Protein 5KZK (pdb70)

Nearest PDB structures (foldseek):
  5kzk-assembly1_B  TM=1.004E+00  e=2.555E-48  Sinorhizobium meliloti 1021
  5l0z-assembly1_B  TM=9.992E-01  e=6.791E-43  Sinorhizobium meliloti 1021
  4x3m-assembly1_B  TM=8.955E-01  e=4.011E-19  Thermus thermophilus HB8
  7qiu-assembly1_B  TM=8.529E-01  e=8.037E-18  Bacillus subtilis
  1ipa-assembly1_A  TM=8.212E-01  e=7.193E-18  Thermus thermophilus

Sequence (511 aa):
GQVKEVTSLTNPIVKKDIRALTQKKHRDETRSFAEGLKLVIDALDLGWKIKTLVYPQVEQVAAKTVARGGLVLEVNEKVISTITRRDNPQVVGIFEQRYSPLRDIHPQEGETYVALDRVRDPGNLGTIIRTADAAGASGIILVGETTDPFSLETVRATGSVFAIPIARANTEDFIRWQRAAGVQVVATHLAGSVDYRTIDYKSKPVVLLGNEQAGLPVELAREAGALARIPQAGRADSLNLAIATGIILFEARRHLLSLGQVKEVTSLTNPIVKDIRALTQKKHRDETRSFAEGLKLVIDALDLGWKIKTLVYPQVEQVAAKTVARGGLVLEVNEKVISTITRRDNPQVVGIFEQRYSPLRDIHPQEGETYVALDRVRDPGNLGTIIRTADAAGASGIILVGETTDPFSLETVRATGSVFAIPIARANTEDFIRWQRAAGVQVVATHLAGSVDYRTIDYKSKPVVLLGNEQAGLPVELAREAGALARIPQAGDSLNLAIATGILFEARRHLLS

Structure (mmCIF, N/CA/C/O backbone):
data_5KZK
#
_entry.id   5KZK
#
_cell.length_a   65.820
_cell.length_b   84.302
_cell.length_c   112.045
_cell.angle_alpha   90.00
_cell.angle_beta   90.00
_cell.angle_gamma   90.00
#
_symmetry.space_group_name_H-M   'P 21 21 21'
#
loop_
_entity.id
_entity.type
_entity.pdbx_description
1 polymer 'Probable RNA methyltransferase, TrmH family'
2 non-polymer 'COBALT (II) ION'
3 non-polymer 'SULFATE ION'
4 water water
#
loop_
_atom_site.group_PDB
_atom_site.id
_atom_site.type_symbol
_atom_site.label_atom_id
_atom_site.label_alt_id
_atom_site.label_comp_id
_atom_site.label_asym_id
_atom_site.label_entity_id
_atom_site.label_seq_id
_atom_site.pdbx_PDB_ins_code
_atom_site.Cartn_x
_atom_site.Cartn_y
_atom_site.Cartn_z
_atom_site.occupancy
_atom_site.B_iso_or_equiv
_atom_site.auth_seq_id
_atom_site.auth_comp_id
_atom_site.auth_asym_id
_atom_site.auth_atom_id
_atom_site.pdbx_PDB_model_num
ATOM 1 N N . GLY A 1 16 ? 42.379 63.586 -12.485 1.00 74.57 16 GLY A N 1
ATOM 2 C CA . GLY A 1 16 ? 40.924 63.529 -12.130 1.00 77.79 16 GLY A CA 1
ATOM 3 C C . GLY A 1 16 ? 40.094 64.620 -12.781 1.00 81.34 16 GLY A C 1
ATOM 4 O O . GLY A 1 16 ? 40.645 65.504 -13.417 1.00 85.12 16 GLY A O 1
ATOM 5 N N . GLN A 1 17 ? 38.772 64.585 -12.594 1.00 82.48 17 GLN A N 1
ATOM 6 C CA . GLN A 1 17 ? 37.862 65.583 -13.202 1.00 84.57 17 GLN A CA 1
ATOM 7 C C . GLN A 1 17 ? 36.437 65.540 -12.611 1.00 87.40 17 GLN A C 1
ATOM 8 O O . GLN A 1 17 ? 35.991 64.497 -12.089 1.00 87.27 17 GLN A O 1
ATOM 14 N N . VAL A 1 18 ? 35.709 66.649 -12.761 1.00 87.54 18 VAL A N 1
ATOM 15 C CA . VAL A 1 18 ? 34.259 66.711 -12.441 1.00 86.09 18 VAL A CA 1
ATOM 16 C C . VAL A 1 18 ? 33.429 66.377 -13.710 1.00 86.22 18 VAL A C 1
ATOM 17 O O . VAL A 1 18 ? 33.924 66.538 -14.834 1.00 87.71 18 VAL A O 1
ATOM 21 N N . LYS A 1 19 ? 32.193 65.890 -13.522 1.00 80.63 19 LYS A N 1
ATOM 22 C CA . LYS A 1 19 ? 31.288 65.532 -14.635 1.00 78.81 19 LYS A CA 1
ATOM 23 C C . LYS A 1 19 ? 29.860 65.305 -14.100 1.00 78.84 19 LYS A C 1
ATOM 24 O O . LYS A 1 19 ? 29.703 64.738 -13.031 1.00 80.40 19 LYS A O 1
ATOM 26 N N . GLU A 1 20 ? 28.831 65.767 -14.811 1.00 78.94 20 GLU A N 1
ATOM 27 C CA . GLU A 1 20 ? 27.429 65.678 -14.337 1.00 79.55 20 GLU A CA 1
ATOM 28 C C . GLU A 1 20 ? 26.660 64.494 -14.970 1.00 80.97 20 GLU A C 1
ATOM 29 O O . GLU A 1 20 ? 26.897 64.129 -16.129 1.00 83.37 20 GLU A O 1
ATOM 31 N N . VAL A 1 21 ? 25.753 63.882 -14.207 1.00 79.64 21 VAL A N 1
ATOM 32 C CA . VAL A 1 21 ? 24.966 62.747 -14.709 1.00 80.47 21 VAL A CA 1
ATOM 33 C C . VAL A 1 21 ? 23.556 62.674 -14.071 1.00 76.78 21 VAL A C 1
ATOM 34 O O . VAL A 1 21 ? 23.398 62.877 -12.878 1.00 74.58 21 VAL A O 1
ATOM 38 N N . THR A 1 22 ? 22.550 62.386 -14.891 1.00 73.55 22 THR A N 1
ATOM 39 C CA . THR A 1 22 ? 21.159 62.238 -14.465 1.00 73.39 22 THR A CA 1
ATOM 40 C C . THR A 1 22 ? 20.466 60.955 -15.028 1.00 71.67 22 THR A C 1
ATOM 41 O O . THR A 1 22 ? 19.317 60.652 -14.658 1.00 68.35 22 THR A O 1
ATOM 45 N N . SER A 1 23 ? 21.171 60.193 -15.880 1.00 71.08 23 SER A N 1
ATOM 46 C CA . SER A 1 23 ? 20.650 58.968 -16.509 1.00 70.91 23 SER A CA 1
ATOM 47 C C . SER A 1 23 ? 21.216 57.727 -15.812 1.00 68.54 23 SER A C 1
ATOM 48 O O . SER A 1 23 ? 22.443 57.560 -15.729 1.00 64.57 23 SER A O 1
ATOM 50 N N . LEU A 1 24 ? 20.320 56.857 -15.351 1.00 68.68 24 LEU A N 1
ATOM 51 C CA . LEU A 1 24 ? 20.700 55.512 -14.891 1.00 72.39 24 LEU A CA 1
ATOM 52 C C . LEU A 1 24 ? 21.483 54.685 -15.921 1.00 72.53 24 LEU A C 1
ATOM 53 O O . LEU A 1 24 ? 22.344 53.893 -15.539 1.00 72.90 24 LEU A O 1
ATOM 58 N N . THR A 1 25 ? 21.186 54.883 -17.209 1.00 72.39 25 THR A N 1
ATOM 59 C CA . THR A 1 25 ? 21.873 54.187 -18.302 1.00 70.03 25 THR A CA 1
ATOM 60 C C . THR A 1 25 ? 23.301 54.662 -18.552 1.00 66.53 25 THR A C 1
ATOM 61 O O . THR A 1 25 ? 24.008 54.038 -19.331 1.00 63.91 25 THR A O 1
ATOM 65 N N . ASN A 1 26 ? 23.727 55.748 -17.912 1.00 67.33 26 ASN A N 1
ATOM 66 C CA . ASN A 1 26 ? 25.055 56.305 -18.155 1.00 70.04 26 ASN A CA 1
ATOM 67 C C . ASN A 1 26 ? 26.121 55.265 -17.877 1.00 72.34 26 ASN A C 1
ATOM 68 O O . ASN A 1 26 ? 26.094 54.657 -16.831 1.00 72.10 26 ASN A O 1
ATOM 70 N N . PRO A 1 27 ? 27.070 55.055 -18.795 1.00 77.77 27 PRO A N 1
ATOM 71 C CA . PRO A 1 27 ? 28.176 54.128 -18.464 1.00 76.61 27 PRO A CA 1
ATOM 72 C C . PRO A 1 27 ? 28.705 54.152 -17.012 1.00 73.15 27 PRO A C 1
ATOM 73 O O . PRO A 1 27 ? 28.882 53.085 -16.405 1.00 73.96 27 PRO A O 1
ATOM 77 N N . ILE A 1 28 ? 28.968 55.342 -16.469 1.00 68.04 28 ILE A N 1
ATOM 78 C CA . ILE A 1 28 ? 29.716 55.446 -15.214 1.00 65.10 28 ILE A CA 1
ATOM 79 C C . ILE A 1 28 ? 28.863 55.001 -14.009 1.00 60.86 28 ILE A C 1
ATOM 80 O O . ILE A 1 28 ? 29.366 54.437 -13.037 1.00 61.12 28 ILE A O 1
ATOM 85 N N . VAL A 1 29 ? 27.571 55.251 -14.102 1.00 57.37 29 VAL A N 1
ATOM 86 C CA . VAL A 1 29 ? 26.619 54.871 -13.089 1.00 55.28 29 VAL A CA 1
ATOM 87 C C . VAL A 1 29 ? 26.437 53.355 -13.050 1.00 54.96 29 VAL A C 1
ATOM 88 O O . VAL A 1 29 ? 26.286 52.785 -11.977 1.00 55.28 29 VAL A O 1
ATOM 92 N N . LYS A 1 30 ? 26.433 52.699 -14.214 1.00 55.77 30 LYS A N 1
ATOM 93 C CA A LYS A 1 30 ? 26.318 51.238 -14.317 0.50 53.97 30 LYS A CA 1
ATOM 94 C CA B LYS A 1 30 ? 26.278 51.237 -14.232 0.50 53.85 30 LYS A CA 1
ATOM 95 C C . LYS A 1 30 ? 27.476 50.564 -13.558 1.00 51.83 30 LYS A C 1
ATOM 96 O O . LYS A 1 30 ? 27.328 49.516 -12.973 1.00 51.18 30 LYS A O 1
ATOM 107 N N . ASP A 1 31 ? 28.626 51.191 -13.594 1.00 51.55 31 ASP A N 1
ATOM 108 C CA . ASP A 1 31 ? 29.829 50.640 -12.979 1.00 53.32 31 ASP A CA 1
ATOM 109 C C . ASP A 1 31 ? 29.772 50.662 -11.413 1.00 49.99 31 ASP A C 1
ATOM 110 O O . ASP A 1 31 ? 30.314 49.777 -10.737 1.00 47.42 31 ASP A O 1
ATOM 115 N N . ILE A 1 32 ? 29.101 51.684 -10.881 1.00 46.09 32 ILE A N 1
ATOM 116 C CA . ILE A 1 32 ? 28.995 51.910 -9.468 1.00 44.18 32 ILE A CA 1
ATOM 117 C C . ILE A 1 32 ? 27.984 50.973 -8.883 1.00 40.70 32 ILE A C 1
ATOM 118 O O . ILE A 1 32 ? 28.262 50.323 -7.883 1.00 38.46 32 ILE A O 1
ATOM 123 N N . ARG A 1 33 ? 26.814 50.926 -9.506 1.00 38.52 33 ARG A N 1
ATOM 124 C CA . ARG A 1 33 ? 25.771 49.993 -9.148 1.00 37.14 33 ARG A CA 1
ATOM 125 C C . ARG A 1 33 ? 26.215 48.557 -9.220 1.00 36.57 33 ARG A C 1
ATOM 126 O O . ARG A 1 33 ? 25.638 47.692 -8.554 1.00 37.96 33 ARG A O 1
ATOM 134 N N . ALA A 1 34 ? 27.138 48.255 -10.127 1.00 35.58 34 ALA A N 1
ATOM 135 C CA . ALA A 1 34 ? 27.694 46.922 -10.197 1.00 35.25 34 ALA A CA 1
ATOM 136 C C . ALA A 1 34 ? 28.490 46.565 -8.924 1.00 34.33 34 ALA A C 1
ATOM 137 O O . ALA A 1 34 ? 28.787 45.413 -8.789 1.00 33.77 34 ALA A O 1
ATOM 139 N N . LEU A 1 35 ? 28.813 47.526 -8.039 1.00 34.13 35 LEU A N 1
ATOM 140 C CA . LEU A 1 35 ? 29.538 47.263 -6.757 1.00 34.94 35 LEU A CA 1
ATOM 141 C C . LEU A 1 35 ? 28.695 46.621 -5.635 1.00 36.75 35 LEU A C 1
ATOM 142 O O . LEU A 1 35 ? 29.236 46.111 -4.669 1.00 34.51 35 LEU A O 1
ATOM 147 N N . THR A 1 36 ? 27.371 46.586 -5.833 1.00 39.70 36 THR A N 1
ATOM 148 C CA . THR A 1 36 ? 26.461 45.660 -5.187 1.00 40.52 36 THR A CA 1
ATOM 149 C C . THR A 1 36 ? 26.949 44.218 -5.300 1.00 41.71 36 THR A C 1
ATOM 150 O O . THR A 1 36 ? 26.715 43.413 -4.392 1.00 39.50 36 THR A O 1
ATOM 154 N N . GLN A 1 37 ? 27.634 43.866 -6.393 1.00 42.71 37 GLN A N 1
ATOM 155 C CA . GLN A 1 37 ? 28.027 42.491 -6.563 1.00 44.22 37 GLN A CA 1
ATOM 156 C C . GLN A 1 37 ? 29.482 42.259 -6.197 1.00 41.96 37 GLN A C 1
ATOM 157 O O . GLN A 1 37 ? 30.385 43.013 -6.558 1.00 39.32 37 GLN A O 1
ATOM 163 N N . LYS A 1 38 ? 29.682 41.139 -5.543 1.00 41.12 38 LYS A N 1
ATOM 164 C CA . LYS A 1 38 ? 30.950 40.766 -5.033 1.00 42.89 38 LYS A CA 1
ATOM 165 C C . LYS A 1 38 ? 32.016 40.603 -6.099 1.00 43.43 38 LYS A C 1
ATOM 166 O O . LYS A 1 38 ? 33.165 41.052 -5.898 1.00 44.39 38 LYS A O 1
ATOM 172 N N . LYS A 1 39 ? 31.645 39.991 -7.219 1.00 43.24 39 LYS A N 1
ATOM 173 C CA . LYS A 1 39 ? 32.606 39.665 -8.249 1.00 45.94 39 LYS A CA 1
ATOM 174 C C . LYS A 1 39 ? 33.121 40.972 -8.919 1.00 43.05 39 LYS A C 1
ATOM 175 O O . LYS A 1 39 ? 34.342 41.094 -9.174 1.00 38.91 39 LYS A O 1
ATOM 179 N N . HIS A 1 40 ? 32.215 41.951 -9.116 1.00 39.32 40 HIS A N 1
ATOM 180 C CA . HIS A 1 40 ? 32.616 43.248 -9.618 1.00 36.95 40 HIS A CA 1
ATOM 181 C C . HIS A 1 40 ? 33.495 43.997 -8.666 1.00 35.72 40 HIS A C 1
ATOM 182 O O . HIS A 1 40 ? 34.436 44.629 -9.081 1.00 37.64 40 HIS A O 1
ATOM 189 N N . ARG A 1 41 ? 33.183 43.975 -7.386 1.00 35.13 41 ARG A N 1
ATOM 190 C CA . ARG A 1 41 ? 33.979 44.714 -6.413 1.00 34.99 41 ARG A CA 1
ATOM 191 C C . ARG A 1 41 ? 35.368 44.136 -6.367 1.00 35.67 41 ARG A C 1
ATOM 192 O O . ARG A 1 41 ? 36.281 44.881 -6.210 1.00 35.71 41 ARG A O 1
ATOM 200 N N . ASP A 1 42 ? 35.486 42.815 -6.493 1.00 37.89 42 ASP A N 1
ATOM 201 C CA . ASP A 1 42 ? 36.762 42.137 -6.413 1.00 41.82 42 ASP A CA 1
ATOM 202 C C . ASP A 1 42 ? 37.655 42.482 -7.572 1.00 44.30 42 ASP A C 1
ATOM 203 O O . ASP A 1 42 ? 38.883 42.551 -7.381 1.00 49.22 42 ASP A O 1
ATOM 208 N N . GLU A 1 43 ? 37.073 42.780 -8.726 1.00 45.51 43 GLU A N 1
ATOM 209 C CA . GLU A 1 43 ? 37.869 43.025 -9.911 1.00 49.45 43 GLU A CA 1
ATOM 210 C C . GLU A 1 43 ? 38.388 44.454 -9.948 1.00 50.27 43 GLU A C 1
ATOM 211 O O . GLU A 1 43 ? 39.502 44.700 -10.410 1.00 48.87 43 GLU A O 1
ATOM 217 N N . THR A 1 44 ? 37.574 45.393 -9.460 1.00 52.14 44 THR A N 1
ATOM 218 C CA . THR A 1 44 ? 37.989 46.825 -9.281 1.00 51.40 44 THR A CA 1
ATOM 219 C C . THR A 1 44 ? 38.769 47.065 -7.963 1.00 47.66 44 THR A C 1
ATOM 220 O O . THR A 1 44 ? 39.293 48.155 -7.757 1.00 44.59 44 THR A O 1
ATOM 224 N N . ARG A 1 45 ? 38.809 46.031 -7.088 1.00 44.79 45 ARG A N 1
ATOM 225 C CA . ARG A 1 45 ? 39.154 46.131 -5.630 1.00 42.09 45 ARG A CA 1
ATOM 226 C C . ARG A 1 45 ? 38.530 47.364 -5.005 1.00 37.79 45 ARG A C 1
ATOM 227 O O . ARG A 1 45 ? 39.225 48.091 -4.255 1.00 37.79 45 ARG A O 1
ATOM 231 N N . SER A 1 46 ? 37.267 47.648 -5.314 1.00 33.70 46 SER A N 1
ATOM 232 C CA . SER A 1 46 ? 36.643 48.860 -4.787 1.00 32.44 46 SER A CA 1
ATOM 233 C C . SER A 1 46 ? 35.420 48.686 -3.894 1.00 30.59 46 SER A C 1
ATOM 234 O O . SER A 1 46 ? 34.945 47.557 -3.716 1.00 28.80 46 SER A O 1
ATOM 237 N N . PHE A 1 47 ? 34.951 49.786 -3.268 1.00 30.19 47 PHE A N 1
ATOM 238 C CA . PHE A 1 47 ? 33.715 49.733 -2.456 1.00 30.23 47 PHE A CA 1
ATOM 239 C C . PHE A 1 47 ? 33.135 51.084 -2.128 1.00 31.57 47 PHE A C 1
ATOM 240 O O . PHE A 1 47 ? 33.772 52.087 -2.204 1.00 29.74 47 PHE A O 1
ATOM 256 N N . ALA A 1 49 ? 30.996 53.785 0.374 1.00 38.90 49 ALA A N 1
ATOM 257 C CA . ALA A 1 49 ? 30.692 54.248 1.716 1.00 38.89 49 ALA A CA 1
ATOM 258 C C . ALA A 1 49 ? 29.851 55.532 1.667 1.00 39.68 49 ALA A C 1
ATOM 259 O O . ALA A 1 49 ? 30.162 56.460 0.947 1.00 40.91 49 ALA A O 1
ATOM 261 N N . GLU A 1 50 ? 28.765 55.568 2.412 1.00 40.61 50 GLU A N 1
ATOM 262 C CA . GLU A 1 50 ? 27.840 56.686 2.391 1.00 44.13 50 GLU A CA 1
ATOM 263 C C . GLU A 1 50 ? 28.154 57.632 3.539 1.00 45.65 50 GLU A C 1
ATOM 264 O O . GLU A 1 50 ? 28.621 57.208 4.574 1.00 47.09 50 GLU A O 1
ATOM 270 N N . GLY A 1 51 ? 27.872 58.918 3.390 1.00 49.29 51 GLY A N 1
ATOM 271 C CA . GLY A 1 51 ? 28.157 59.885 4.468 1.00 48.86 51 GLY A CA 1
ATOM 272 C C . GLY A 1 51 ? 29.275 60.847 4.158 1.00 51.53 51 GLY A C 1
ATOM 273 O O . GLY A 1 51 ? 30.462 60.460 3.881 1.00 47.54 51 GLY A O 1
ATOM 274 N N . LEU A 1 52 ? 28.899 62.127 4.216 1.00 53.35 52 LEU A N 1
ATOM 275 C CA . LEU A 1 52 ? 29.882 63.180 4.137 1.00 54.92 52 LEU A CA 1
ATOM 276 C C . LEU A 1 52 ? 30.939 63.075 5.232 1.00 50.26 52 LEU A C 1
ATOM 277 O O . LEU A 1 52 ? 32.124 63.102 4.952 1.00 47.63 52 LEU A O 1
ATOM 282 N N . LYS A 1 53 ? 30.501 62.979 6.473 1.00 50.29 53 LYS A N 1
ATOM 283 C CA . LYS A 1 53 ? 31.467 62.966 7.594 1.00 54.48 53 LYS A CA 1
ATOM 284 C C . LYS A 1 53 ? 32.434 61.775 7.419 1.00 52.56 53 LYS A C 1
ATOM 285 O O . LYS A 1 53 ? 33.652 61.929 7.333 1.00 52.49 53 LYS A O 1
ATOM 291 N N . LEU A 1 54 ? 31.839 60.600 7.281 1.00 50.45 54 LEU A N 1
ATOM 292 C CA . LEU A 1 54 ? 32.564 59.364 7.019 1.00 48.08 54 LEU A CA 1
ATOM 293 C C . LEU A 1 54 ? 33.542 59.387 5.879 1.00 44.50 54 LEU A C 1
ATOM 294 O O . LEU A 1 54 ? 34.663 58.877 5.977 1.00 41.41 54 LEU A O 1
ATOM 299 N N . VAL A 1 55 ? 33.107 59.968 4.774 1.00 45.10 55 VAL A N 1
ATOM 300 C CA . VAL A 1 55 ? 34.035 60.201 3.667 1.00 46.43 55 VAL A CA 1
ATOM 301 C C . VAL A 1 55 ? 35.214 61.037 4.161 1.00 45.85 55 VAL A C 1
ATOM 302 O O . VAL A 1 55 ? 36.384 60.708 3.894 1.00 44.01 55 VAL A O 1
ATOM 306 N N . ILE A 1 56 ? 34.917 62.095 4.903 1.00 48.31 56 ILE A N 1
ATOM 307 C CA . ILE A 1 56 ? 36.015 62.973 5.383 1.00 53.58 56 ILE A CA 1
ATOM 308 C C . ILE A 1 56 ? 36.993 62.229 6.303 1.00 52.53 56 ILE A C 1
ATOM 309 O O . ILE A 1 56 ? 38.225 62.303 6.102 1.00 54.87 56 ILE A O 1
ATOM 314 N N . ASP A 1 57 ? 36.442 61.514 7.289 1.00 50.88 57 ASP A N 1
ATOM 315 C CA . ASP A 1 57 ? 37.262 60.746 8.269 1.00 51.35 57 ASP A CA 1
ATOM 316 C C . ASP A 1 57 ? 38.123 59.684 7.546 1.00 48.05 57 ASP A C 1
ATOM 317 O O . ASP A 1 57 ? 39.305 59.476 7.855 1.00 47.29 57 ASP A O 1
ATOM 322 N N . ALA A 1 58 ? 37.519 59.027 6.555 1.00 47.22 58 ALA A N 1
ATOM 323 C CA . ALA A 1 58 ? 38.217 58.045 5.754 1.00 43.96 58 ALA A CA 1
ATOM 324 C C . ALA A 1 58 ? 39.443 58.620 5.085 1.00 43.73 58 ALA A C 1
ATOM 325 O O . ALA A 1 58 ? 40.499 57.997 5.075 1.00 42.01 58 ALA A O 1
ATOM 327 N N . LEU A 1 59 ? 39.316 59.800 4.502 1.00 49.02 59 LEU A N 1
ATOM 328 C CA . LEU A 1 59 ? 40.499 60.480 3.905 1.00 53.75 59 LEU A CA 1
ATOM 329 C C . LEU A 1 59 ? 41.623 60.780 4.897 1.00 55.33 59 LEU A C 1
ATOM 330 O O . LEU A 1 59 ? 42.786 60.522 4.600 1.00 53.53 59 LEU A O 1
ATOM 335 N N . ASP A 1 60 ? 41.280 61.269 6.087 1.00 62.22 60 ASP A N 1
ATOM 336 C CA . ASP A 1 60 ? 42.310 61.513 7.144 1.00 65.76 60 ASP A CA 1
ATOM 337 C C . ASP A 1 60 ? 43.017 60.248 7.621 1.00 60.66 60 ASP A C 1
ATOM 338 O O . ASP A 1 60 ? 44.182 60.304 8.030 1.00 59.75 60 ASP A O 1
ATOM 343 N N . LEU A 1 61 ? 42.320 59.106 7.536 1.00 54.43 61 LEU A N 1
ATOM 344 C CA . LEU A 1 61 ? 42.919 57.804 7.875 1.00 49.17 61 LEU A CA 1
ATOM 345 C C . LEU A 1 61 ? 43.676 57.144 6.735 1.00 46.20 61 LEU A C 1
ATOM 346 O O . LEU A 1 61 ? 44.042 55.988 6.849 1.00 45.92 61 LEU A O 1
ATOM 351 N N . GLY A 1 62 ? 43.924 57.862 5.636 1.00 46.35 62 GLY A N 1
ATOM 352 C CA . GLY A 1 62 ? 44.781 57.368 4.542 1.00 44.27 62 GLY A CA 1
ATOM 353 C C . GLY A 1 62 ? 44.047 56.507 3.506 1.00 44.33 62 GLY A C 1
ATOM 354 O O . GLY A 1 62 ? 44.705 55.842 2.693 1.00 46.45 62 GLY A O 1
ATOM 355 N N . TRP A 1 63 ? 42.709 56.502 3.499 1.00 40.72 63 TRP A N 1
ATOM 356 C CA . TRP A 1 63 ? 41.996 55.681 2.483 1.00 40.85 63 TRP A CA 1
ATOM 357 C C . TRP A 1 63 ? 42.022 56.409 1.141 1.00 42.20 63 TRP A C 1
ATOM 358 O O . TRP A 1 63 ? 41.816 57.635 1.086 1.00 40.40 63 TRP A O 1
ATOM 369 N N . LYS A 1 64 ? 42.274 55.618 0.088 1.00 44.59 64 LYS A N 1
ATOM 370 C CA . LYS A 1 64 ? 42.394 56.100 -1.298 1.00 46.31 64 LYS A CA 1
ATOM 371 C C . LYS A 1 64 ? 41.004 56.122 -1.911 1.00 46.88 64 LYS A C 1
ATOM 372 O O . LYS A 1 64 ? 40.341 55.065 -1.990 1.00 47.46 64 LYS A O 1
ATOM 375 N N . ILE A 1 65 ? 40.588 57.303 -2.371 1.00 45.39 65 ILE A N 1
ATOM 376 C CA . ILE A 1 65 ? 39.262 57.517 -2.946 1.00 46.30 65 ILE A CA 1
ATOM 377 C C . ILE A 1 65 ? 39.262 57.634 -4.502 1.00 48.79 65 ILE A C 1
ATOM 378 O O . ILE A 1 65 ? 40.010 58.426 -5.094 1.00 50.30 65 ILE A O 1
ATOM 383 N N . LYS A 1 66 ? 38.420 56.831 -5.143 1.00 50.21 66 LYS A N 1
ATOM 384 C CA . LYS A 1 66 ? 38.404 56.685 -6.598 1.00 51.88 66 LYS A CA 1
ATOM 385 C C . LYS A 1 66 ? 37.350 57.570 -7.227 1.00 50.27 66 LYS A C 1
ATOM 386 O O . LYS A 1 66 ? 37.609 58.184 -8.242 1.00 54.32 66 LYS A O 1
ATOM 392 N N . THR A 1 67 ? 36.178 57.651 -6.619 1.00 47.81 67 THR A N 1
ATOM 393 C CA . THR A 1 67 ? 35.084 58.454 -7.128 1.00 49.01 67 THR A CA 1
ATOM 394 C C . THR A 1 67 ? 34.322 59.050 -5.936 1.00 50.20 67 THR A C 1
ATOM 395 O O . THR A 1 67 ? 34.036 58.322 -4.977 1.00 51.07 67 THR A O 1
ATOM 399 N N . LEU A 1 68 ? 34.007 60.355 -6.000 1.00 50.82 68 LEU A N 1
ATOM 400 C CA . LEU A 1 68 ? 33.087 61.023 -5.064 1.00 50.59 68 LEU A CA 1
ATOM 401 C C . LEU A 1 68 ? 31.763 61.371 -5.754 1.00 51.75 68 LEU A C 1
ATOM 402 O O . LEU A 1 68 ? 31.766 61.696 -6.920 1.00 56.76 68 LEU A O 1
ATOM 407 N N . VAL A 1 69 ? 30.649 61.355 -5.029 1.00 50.56 69 VAL A N 1
ATOM 408 C CA . VAL A 1 69 ? 29.336 61.498 -5.623 1.00 54.26 69 VAL A CA 1
ATOM 409 C C . VAL A 1 69 ? 28.388 62.285 -4.709 1.00 58.04 69 VAL A C 1
ATOM 410 O O . VAL A 1 69 ? 28.332 61.976 -3.509 1.00 59.00 69 VAL A O 1
ATOM 414 N N . TYR A 1 70 ? 27.626 63.263 -5.243 1.00 60.10 70 TYR A N 1
ATOM 415 C CA . TYR A 1 70 ? 26.640 63.994 -4.381 1.00 63.35 70 TYR A CA 1
ATOM 416 C C . TYR A 1 70 ? 25.316 64.532 -4.964 1.00 58.55 70 TYR A C 1
ATOM 417 O O . TYR A 1 70 ? 25.206 64.773 -6.144 1.00 52.76 70 TYR A O 1
ATOM 426 N N . PRO A 1 78 ? 29.362 73.036 1.336 1.00 101.93 78 PRO A N 1
ATOM 427 C CA . PRO A 1 78 ? 30.583 73.852 1.407 1.00 100.51 78 PRO A CA 1
ATOM 428 C C . PRO A 1 78 ? 31.846 73.033 1.734 1.00 94.39 78 PRO A C 1
ATOM 429 O O . PRO A 1 78 ? 32.846 73.151 1.019 1.00 86.84 78 PRO A O 1
ATOM 433 N N . GLN A 1 79 ? 31.783 72.212 2.791 1.00 90.75 79 GLN A N 1
ATOM 434 C CA . GLN A 1 79 ? 32.767 71.106 3.036 1.00 88.50 79 GLN A CA 1
ATOM 435 C C . GLN A 1 79 ? 32.844 70.127 1.838 1.00 84.45 79 GLN A C 1
ATOM 436 O O . GLN A 1 79 ? 33.930 69.665 1.426 1.00 79.26 79 GLN A O 1
ATOM 442 N N . VAL A 1 80 ? 31.658 69.837 1.299 1.00 80.29 80 VAL A N 1
ATOM 443 C CA . VAL A 1 80 ? 31.452 69.078 0.055 1.00 79.97 80 VAL A CA 1
ATOM 444 C C . VAL A 1 80 ? 32.440 69.465 -1.057 1.00 78.63 80 VAL A C 1
ATOM 445 O O . VAL A 1 80 ? 32.827 68.636 -1.888 1.00 76.30 80 VAL A O 1
ATOM 449 N N . GLU A 1 81 ? 32.864 70.722 -1.049 1.00 84.36 81 GLU A N 1
ATOM 450 C CA . GLU A 1 81 ? 33.570 71.304 -2.173 1.00 87.07 81 GLU A CA 1
ATOM 451 C C . GLU A 1 81 ? 35.106 71.102 -1.970 1.00 84.24 81 GLU A C 1
ATOM 452 O O . GLU A 1 81 ? 35.816 70.756 -2.923 1.00 80.64 81 GLU A O 1
ATOM 458 N N . GLN A 1 82 ? 35.602 71.231 -0.738 1.00 82.70 82 GLN A N 1
ATOM 459 C CA . GLN A 1 82 ? 37.035 70.966 -0.448 1.00 85.14 82 GLN A CA 1
ATOM 460 C C . GLN A 1 82 ? 37.406 69.464 -0.501 1.00 79.92 82 GLN A C 1
ATOM 461 O O . GLN A 1 82 ? 38.557 69.087 -0.767 1.00 77.46 82 GLN A O 1
ATOM 467 N N . VAL A 1 83 ? 36.424 68.612 -0.255 1.00 79.33 83 VAL A N 1
ATOM 468 C CA . VAL A 1 83 ? 36.610 67.159 -0.410 1.00 78.06 83 VAL A CA 1
ATOM 469 C C . VAL A 1 83 ? 36.675 66.795 -1.895 1.00 71.51 83 VAL A C 1
ATOM 470 O O . VAL A 1 83 ? 37.558 66.029 -2.307 1.00 66.45 83 VAL A O 1
ATOM 474 N N . ALA A 1 84 ? 35.739 67.342 -2.672 1.00 66.85 84 ALA A N 1
ATOM 475 C CA . ALA A 1 84 ? 35.805 67.264 -4.137 1.00 70.58 84 ALA A CA 1
ATOM 476 C C . ALA A 1 84 ? 37.167 67.734 -4.676 1.00 70.30 84 ALA A C 1
ATOM 477 O O . ALA A 1 84 ? 37.731 67.128 -5.606 1.00 64.72 84 ALA A O 1
ATOM 479 N N . ALA A 1 85 ? 37.704 68.791 -4.049 1.00 75.34 85 ALA A N 1
ATOM 480 C CA . ALA A 1 85 ? 39.040 69.302 -4.359 1.00 75.88 85 ALA A CA 1
ATOM 481 C C . ALA A 1 85 ? 40.115 68.276 -4.039 1.00 76.09 85 ALA A C 1
ATOM 482 O O . ALA A 1 85 ? 40.928 67.927 -4.911 1.00 75.55 85 ALA A O 1
ATOM 484 N N . LYS A 1 86 ? 40.118 67.797 -2.794 1.00 76.01 86 LYS A N 1
ATOM 485 C CA . LYS A 1 86 ? 41.093 66.787 -2.379 1.00 77.33 86 LYS A CA 1
ATOM 486 C C . LYS A 1 86 ? 41.039 65.542 -3.303 1.00 77.57 86 LYS A C 1
ATOM 487 O O . LYS A 1 86 ? 42.098 65.003 -3.687 1.00 77.07 86 LYS A O 1
ATOM 489 N N . THR A 1 87 ? 39.823 65.126 -3.688 1.00 76.09 87 THR A N 1
ATOM 490 C CA . THR A 1 87 ? 39.638 63.968 -4.589 1.00 75.60 87 THR A CA 1
ATOM 491 C C . THR A 1 87 ? 40.389 64.129 -5.933 1.00 77.31 87 THR A C 1
ATOM 492 O O . THR A 1 87 ? 41.241 63.306 -6.304 1.00 75.09 87 THR A O 1
ATOM 496 N N . VAL A 1 88 ? 40.042 65.169 -6.681 1.00 79.81 88 VAL A N 1
ATOM 497 C CA . VAL A 1 88 ? 40.653 65.384 -7.997 1.00 83.72 88 VAL A CA 1
ATOM 498 C C . VAL A 1 88 ? 42.209 65.470 -7.874 1.00 83.40 88 VAL A C 1
ATOM 499 O O . VAL A 1 88 ? 42.950 64.853 -8.656 1.00 79.38 88 VAL A O 1
ATOM 503 N N . ALA A 1 89 ? 42.674 66.173 -6.835 1.00 83.49 89 ALA A N 1
ATOM 504 C CA . ALA A 1 89 ? 44.101 66.386 -6.580 1.00 81.63 89 ALA A CA 1
ATOM 505 C C . ALA A 1 89 ? 44.943 65.092 -6.474 1.00 80.23 89 ALA A C 1
ATOM 506 O O . ALA A 1 89 ? 46.062 65.034 -7.015 1.00 76.76 89 ALA A O 1
ATOM 508 N N . ARG A 1 90 ? 44.417 64.069 -5.792 1.00 77.24 90 ARG A N 1
ATOM 509 C CA . ARG A 1 90 ? 45.118 62.764 -5.709 1.00 79.71 90 ARG A CA 1
ATOM 510 C C . ARG A 1 90 ? 44.855 61.827 -6.948 1.00 80.82 90 ARG A C 1
ATOM 511 O O . ARG A 1 90 ? 45.631 60.889 -7.186 1.00 78.40 90 ARG A O 1
ATOM 513 N N . GLY A 1 91 ? 43.784 62.082 -7.720 1.00 79.76 91 GLY A N 1
ATOM 514 C CA . GLY A 1 91 ? 43.616 61.509 -9.069 1.00 77.56 91 GLY A CA 1
ATOM 515 C C . GLY A 1 91 ? 42.390 60.637 -9.296 1.00 76.46 91 GLY A C 1
ATOM 516 O O . GLY A 1 91 ? 42.523 59.456 -9.646 1.00 76.19 91 GLY A O 1
ATOM 517 N N . GLY A 1 92 ? 41.199 61.217 -9.137 1.00 72.36 92 GLY A N 1
ATOM 518 C CA . GLY A 1 92 ? 39.952 60.473 -9.312 1.00 71.29 92 GLY A CA 1
ATOM 519 C C . GLY A 1 92 ? 38.756 61.348 -9.618 1.00 70.29 92 GLY A C 1
ATOM 520 O O . GLY A 1 92 ? 38.796 62.562 -9.407 1.00 73.31 92 GLY A O 1
ATOM 521 N N . LEU A 1 93 ? 37.683 60.714 -10.069 1.00 65.10 93 LEU A N 1
ATOM 522 C CA . LEU A 1 93 ? 36.503 61.404 -10.619 1.00 67.25 93 LEU A CA 1
ATOM 523 C C . LEU A 1 93 ? 35.574 62.054 -9.588 1.00 63.77 93 LEU A C 1
ATOM 524 O O . LEU A 1 93 ? 35.657 61.728 -8.421 1.00 66.43 93 LEU A O 1
ATOM 529 N N . VAL A 1 94 ? 34.644 62.907 -10.033 1.00 60.64 94 VAL A N 1
ATOM 530 C CA . VAL A 1 94 ? 33.631 63.529 -9.142 1.00 58.69 94 VAL A CA 1
ATOM 531 C C . VAL A 1 94 ? 32.253 63.725 -9.818 1.00 59.49 94 VAL A C 1
ATOM 532 O O . VAL A 1 94 ? 32.096 64.599 -10.647 1.00 64.64 94 VAL A O 1
ATOM 536 N N . LEU A 1 95 ? 31.229 62.979 -9.441 1.00 58.78 95 LEU A N 1
ATOM 537 C CA . LEU A 1 95 ? 29.989 63.056 -10.196 1.00 62.70 95 LEU A CA 1
ATOM 538 C C . LEU A 1 95 ? 28.863 63.760 -9.488 1.00 64.63 95 LEU A C 1
ATOM 539 O O . LEU A 1 95 ? 28.355 63.240 -8.500 1.00 67.21 95 LEU A O 1
ATOM 544 N N . GLU A 1 96 ? 28.452 64.923 -10.014 1.00 67.01 96 GLU A N 1
ATOM 545 C CA . GLU A 1 96 ? 27.238 65.619 -9.552 1.00 66.43 96 GLU A CA 1
ATOM 546 C C . GLU A 1 96 ? 26.043 64.951 -10.225 1.00 65.74 96 GLU A C 1
ATOM 547 O O . GLU A 1 96 ? 26.093 64.595 -11.405 1.00 67.59 96 GLU A O 1
ATOM 549 N N . VAL A 1 97 ? 24.957 64.822 -9.483 1.00 62.89 97 VAL A N 1
ATOM 550 C CA . VAL A 1 97 ? 23.965 63.799 -9.763 1.00 64.68 97 VAL A CA 1
ATOM 551 C C . VAL A 1 97 ? 22.588 64.252 -9.263 1.00 66.74 97 VAL A C 1
ATOM 552 O O . VAL A 1 97 ? 22.511 65.148 -8.435 1.00 67.56 97 VAL A O 1
ATOM 556 N N . ASN A 1 98 ? 21.503 63.657 -9.749 1.00 70.52 98 ASN A N 1
ATOM 557 C CA . ASN A 1 98 ? 20.195 63.998 -9.198 1.00 73.81 98 ASN A CA 1
ATOM 558 C C . ASN A 1 98 ? 19.817 63.062 -8.080 1.00 72.59 98 ASN A C 1
ATOM 559 O O . ASN A 1 98 ? 20.398 61.996 -7.918 1.00 69.91 98 ASN A O 1
ATOM 564 N N . GLU A 1 99 ? 18.811 63.481 -7.321 1.00 75.78 99 GLU A N 1
ATOM 565 C CA . GLU A 1 99 ? 18.235 62.690 -6.218 1.00 76.12 99 GLU A CA 1
ATOM 566 C C . GLU A 1 99 ? 17.850 61.255 -6.645 1.00 72.34 99 GLU A C 1
ATOM 567 O O . GLU A 1 99 ? 17.978 60.321 -5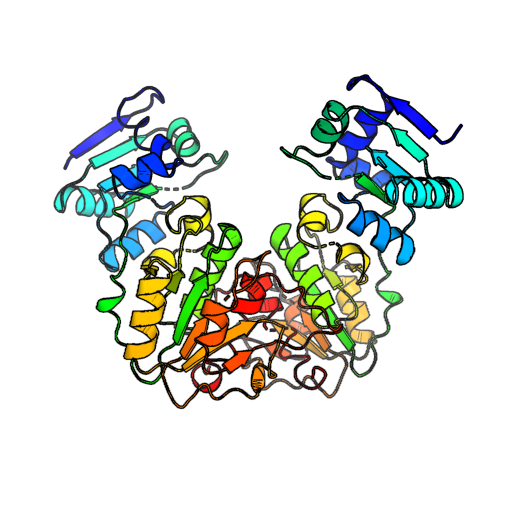.852 1.00 67.81 99 GLU A O 1
ATOM 573 N N . LYS A 1 100 ? 17.372 61.100 -7.884 1.00 72.28 100 LYS A N 1
ATOM 574 C CA . LYS A 1 100 ? 16.948 59.790 -8.410 1.00 69.89 100 LYS A CA 1
ATOM 575 C C . LYS A 1 100 ? 18.134 58.814 -8.657 1.00 65.91 100 LYS A C 1
ATOM 576 O O . LYS A 1 100 ? 17.946 57.599 -8.596 1.00 62.00 100 LYS A O 1
ATOM 578 N N . VAL A 1 101 ? 19.333 59.336 -8.919 1.00 60.60 101 VAL A N 1
ATOM 579 C CA . VAL A 1 101 ? 20.491 58.496 -9.221 1.00 57.38 101 VAL A CA 1
ATOM 580 C C . VAL A 1 101 ? 21.110 58.040 -7.913 1.00 57.76 101 VAL A C 1
ATOM 581 O O . VAL A 1 101 ? 21.418 56.850 -7.723 1.00 55.24 101 VAL A O 1
ATOM 585 N N . ILE A 1 102 ? 21.255 58.976 -6.991 1.00 55.57 102 ILE A N 1
ATOM 586 C CA . ILE A 1 102 ? 21.926 58.694 -5.744 1.00 54.57 102 ILE A CA 1
ATOM 587 C C . ILE A 1 102 ? 21.185 57.598 -4.940 1.00 51.21 102 ILE A C 1
ATOM 588 O O . ILE A 1 102 ? 21.795 56.769 -4.269 1.00 48.93 102 ILE A O 1
ATOM 593 N N . SER A 1 103 ? 19.872 57.554 -5.057 1.00 48.72 103 SER A N 1
ATOM 594 C CA . SER A 1 103 ? 19.084 56.622 -4.287 1.00 47.83 103 SER A CA 1
ATOM 595 C C . SER A 1 103 ? 18.895 55.316 -5.029 1.00 49.44 103 SER A C 1
ATOM 596 O O . SER A 1 103 ? 18.308 54.352 -4.510 1.00 51.56 103 SER A O 1
ATOM 599 N N . THR A 1 104 ? 19.292 55.326 -6.296 1.00 50.16 104 THR A N 1
ATOM 600 C CA . THR A 1 104 ? 19.370 54.144 -7.111 1.00 47.97 104 THR A CA 1
ATOM 601 C C . THR A 1 104 ? 20.623 53.400 -6.646 1.00 45.21 104 THR A C 1
ATOM 602 O O . THR A 1 104 ? 20.511 52.326 -6.155 1.00 42.61 104 THR A O 1
ATOM 606 N N . ILE A 1 105 ? 21.785 54.014 -6.766 1.00 47.23 105 ILE A N 1
ATOM 607 C CA . ILE A 1 105 ? 23.063 53.384 -6.404 1.00 49.89 105 ILE A CA 1
ATOM 608 C C . ILE A 1 105 ? 23.213 52.957 -4.921 1.00 49.16 105 ILE A C 1
ATOM 609 O O . ILE A 1 105 ? 23.921 52.002 -4.624 1.00 47.45 105 ILE A O 1
ATOM 614 N N . THR A 1 106 ? 22.561 53.679 -4.017 1.00 48.65 106 THR A N 1
ATOM 615 C CA . THR A 1 106 ? 22.564 53.359 -2.604 1.00 46.62 106 THR A CA 1
ATOM 616 C C . THR A 1 106 ? 21.340 52.578 -2.193 1.00 47.53 106 THR A C 1
ATOM 617 O O . THR A 1 106 ? 21.307 52.033 -1.089 1.00 43.98 106 THR A O 1
ATOM 621 N N . ARG A 1 107 ? 20.364 52.469 -3.101 1.00 51.19 107 ARG A N 1
ATOM 622 C CA . ARG A 1 107 ? 19.159 51.633 -2.928 1.00 54.42 107 ARG A CA 1
ATOM 623 C C . ARG A 1 107 ? 18.275 52.035 -1.731 1.00 55.15 107 ARG A C 1
ATOM 624 O O . ARG A 1 107 ? 17.586 51.189 -1.175 1.00 54.05 107 ARG A O 1
ATOM 632 N N . ARG A 1 108 ? 18.281 53.325 -1.369 1.00 56.85 108 ARG A N 1
ATOM 633 C CA . ARG A 1 108 ? 17.412 53.851 -0.302 1.00 60.53 108 ARG A CA 1
ATOM 634 C C . ARG A 1 108 ? 16.415 54.842 -0.881 1.00 62.97 108 ARG A C 1
ATOM 635 O O . ARG A 1 108 ? 16.817 55.731 -1.643 1.00 58.55 108 ARG A O 1
ATOM 643 N N . ASP A 1 109 ? 15.136 54.714 -0.510 1.00 65.57 109 ASP A N 1
ATOM 644 C CA . ASP A 1 109 ? 14.105 55.757 -0.851 1.00 70.82 109 ASP A CA 1
ATOM 645 C C . ASP A 1 109 ? 14.493 57.215 -0.405 1.00 68.97 109 ASP A C 1
ATOM 646 O O . ASP A 1 109 ? 14.221 58.174 -1.125 1.00 71.87 109 ASP A O 1
ATOM 651 N N . ASN A 1 110 ? 15.155 57.357 0.748 1.00 67.21 110 ASN A N 1
ATOM 652 C CA . ASN A 1 110 ? 15.507 58.662 1.357 1.00 69.64 110 ASN A CA 1
ATOM 653 C C . ASN A 1 110 ? 16.990 58.666 1.739 1.00 67.18 110 ASN A C 1
ATOM 654 O O . ASN A 1 110 ? 17.353 58.263 2.841 1.00 63.73 110 ASN A O 1
ATOM 659 N N . PRO A 1 111 ? 17.849 59.101 0.828 1.00 68.39 111 PRO A N 1
ATOM 660 C CA . PRO A 1 111 ? 19.279 58.880 1.016 1.00 70.16 111 PRO A CA 1
ATOM 661 C C . PRO A 1 111 ? 20.130 60.038 1.560 1.00 70.54 111 PRO A C 1
ATOM 662 O O . PRO A 1 111 ? 19.624 61.117 1.890 1.00 71.55 111 PRO A O 1
ATOM 666 N N . GLN A 1 112 ? 21.432 59.764 1.627 1.00 69.85 112 GLN A N 1
ATOM 667 C CA . GLN A 1 112 ? 22.436 60.709 2.055 1.00 72.14 112 GLN A CA 1
ATOM 668 C C . GLN A 1 112 ? 22.828 61.400 0.790 1.00 74.00 112 GLN A C 1
ATOM 669 O O . GLN A 1 112 ? 22.689 60.844 -0.297 1.00 75.05 112 GLN A O 1
ATOM 683 N N . VAL A 1 114 ? 25.915 62.338 0.060 1.00 62.12 114 VAL A N 1
ATOM 684 C CA . VAL A 1 114 ? 27.325 62.073 -0.328 1.00 59.33 114 VAL A CA 1
ATOM 685 C C . VAL A 1 114 ? 27.716 60.584 -0.252 1.00 55.81 114 VAL A C 1
ATOM 686 O O . VAL A 1 114 ? 27.227 59.875 0.606 1.00 56.49 114 VAL A O 1
ATOM 690 N N . VAL A 1 115 ? 28.568 60.129 -1.176 1.00 51.87 115 VAL A N 1
ATOM 691 C CA . VAL A 1 115 ? 28.955 58.724 -1.321 1.00 48.01 115 VAL A CA 1
ATOM 692 C C . VAL A 1 115 ? 30.328 58.597 -1.975 1.00 44.76 115 VAL A C 1
ATOM 693 O O . VAL A 1 115 ? 30.542 59.081 -3.044 1.00 45.63 115 VAL A O 1
ATOM 697 N N . GLY A 1 116 ? 31.258 57.932 -1.318 1.00 40.88 116 GLY A N 1
ATOM 698 C CA . GLY A 1 116 ? 32.594 57.765 -1.836 1.00 39.78 116 GLY A CA 1
ATOM 699 C C . GLY A 1 116 ? 32.761 56.342 -2.238 1.00 38.81 116 GLY A C 1
ATOM 700 O O . GLY A 1 116 ? 32.038 55.463 -1.730 1.00 39.44 116 GLY A O 1
ATOM 701 N N . ILE A 1 117 ? 33.666 56.137 -3.189 1.00 38.44 117 ILE A N 1
ATOM 702 C CA . ILE A 1 117 ? 34.014 54.839 -3.718 1.00 37.51 117 ILE A CA 1
ATOM 703 C C . ILE A 1 117 ? 35.483 54.819 -3.448 1.00 36.90 117 ILE A C 1
ATOM 704 O O . ILE A 1 117 ? 36.210 55.676 -3.917 1.00 37.48 117 ILE A O 1
ATOM 709 N N . PHE A 1 118 ? 35.925 53.861 -2.654 1.00 36.24 118 PHE A N 1
ATOM 710 C CA . PHE A 1 118 ? 37.300 53.805 -2.233 1.00 35.30 118 PHE A CA 1
ATOM 711 C C . PHE A 1 118 ? 37.930 52.531 -2.675 1.00 34.80 118 PHE A C 1
ATOM 712 O O . PHE A 1 118 ? 37.237 51.576 -3.011 1.00 34.70 118 PHE A O 1
ATOM 720 N N . GLU A 1 119 ? 39.248 52.474 -2.542 1.00 35.63 119 GLU A N 1
ATOM 721 C CA . GLU A 1 119 ? 40.014 51.280 -2.799 1.00 36.82 119 GLU A CA 1
ATOM 722 C C . GLU A 1 119 ? 39.950 50.410 -1.559 1.00 34.79 119 GLU A C 1
ATOM 723 O O . GLU A 1 119 ? 40.020 50.924 -0.487 1.00 32.56 119 GLU A O 1
ATOM 729 N N . GLN A 1 120 ? 39.764 49.094 -1.731 1.00 34.36 120 GLN A N 1
ATOM 730 C CA . GLN A 1 120 ? 39.714 48.180 -0.612 1.00 34.35 120 GLN A CA 1
ATOM 731 C C . GLN A 1 120 ? 41.135 48.046 -0.050 1.00 35.19 120 GLN A C 1
ATOM 732 O O . GLN A 1 120 ? 42.094 48.078 -0.811 1.00 35.04 120 GLN A O 1
ATOM 738 N N . ARG A 1 121 ? 41.257 47.792 1.257 1.00 37.00 121 ARG A N 1
ATOM 739 C CA . ARG A 1 121 ? 42.576 47.376 1.819 1.00 38.32 121 ARG A CA 1
ATOM 740 C C . ARG A 1 121 ? 42.542 46.325 2.908 1.00 34.41 121 ARG A C 1
ATOM 741 O O . ARG A 1 121 ? 41.658 46.294 3.801 1.00 33.30 121 ARG A O 1
ATOM 749 N N . TYR A 1 122 ? 43.431 45.378 2.722 1.00 31.96 122 TYR A N 1
ATOM 750 C CA . TYR A 1 122 ? 43.605 44.265 3.621 1.00 31.32 122 TYR A CA 1
ATOM 751 C C . TYR A 1 122 ? 45.039 44.345 4.130 1.00 32.21 122 TYR A C 1
ATOM 752 O O . TYR A 1 122 ? 45.968 44.651 3.375 1.00 34.00 122 TYR A O 1
ATOM 761 N N . SER A 1 123 ? 45.194 44.144 5.425 1.00 31.67 123 SER A N 1
ATOM 762 C CA . SER A 1 123 ? 46.482 44.027 6.001 1.00 31.89 123 SER A CA 1
ATOM 763 C C . SER A 1 123 ? 46.905 42.603 5.760 1.00 31.85 123 SER A C 1
ATOM 764 O O . SER A 1 123 ? 46.214 41.667 6.145 1.00 32.76 123 SER A O 1
ATOM 767 N N . PRO A 1 124 ? 48.060 42.425 5.160 1.00 32.82 124 PRO A N 1
ATOM 768 C CA . PRO A 1 124 ? 48.587 41.070 5.037 1.00 33.07 124 PRO A CA 1
ATOM 769 C C . PRO A 1 124 ? 48.929 40.440 6.374 1.00 33.10 124 PRO A C 1
ATOM 770 O O . PRO A 1 124 ? 49.562 41.083 7.220 1.00 34.43 124 PRO A O 1
ATOM 774 N N . LEU A 1 125 ? 48.517 39.184 6.553 1.00 33.34 125 LEU A N 1
ATOM 775 C CA . LEU A 1 125 ? 48.588 38.511 7.825 1.00 34.41 125 LEU A CA 1
ATOM 776 C C . LEU A 1 125 ? 50.014 38.429 8.339 1.00 36.40 125 LEU A C 1
ATOM 777 O O . LEU A 1 125 ? 50.246 38.645 9.494 1.00 36.42 125 LEU A O 1
ATOM 782 N N . ARG A 1 126 ? 50.950 38.124 7.479 1.00 40.22 126 ARG A N 1
ATOM 783 C CA . ARG A 1 126 ? 52.345 38.029 7.902 1.00 45.62 126 ARG A CA 1
ATOM 784 C C . ARG A 1 126 ? 53.027 39.357 8.255 1.00 42.31 126 ARG A C 1
ATOM 785 O O . ARG A 1 126 ? 54.118 39.320 8.714 1.00 41.77 126 ARG A O 1
ATOM 793 N N . ASP A 1 127 ? 52.383 40.509 8.039 1.00 41.25 127 ASP A N 1
ATOM 794 C CA . ASP A 1 127 ? 52.874 41.802 8.574 1.00 41.10 127 ASP A CA 1
ATOM 795 C C . ASP A 1 127 ? 52.315 42.159 9.894 1.00 38.08 127 ASP A C 1
ATOM 796 O O . ASP A 1 127 ? 52.694 43.172 10.426 1.00 40.47 127 ASP A O 1
ATOM 801 N N . ILE A 1 128 ? 51.453 41.309 10.449 1.00 35.67 128 ILE A N 1
ATOM 802 C CA . ILE A 1 128 ? 50.903 41.480 11.800 1.00 32.65 128 ILE A CA 1
ATOM 803 C C . ILE A 1 128 ? 51.752 40.699 12.796 1.00 30.75 128 ILE A C 1
ATOM 804 O O . ILE A 1 128 ? 51.898 39.478 12.682 1.00 29.12 128 ILE A O 1
ATOM 809 N N . HIS A 1 129 ? 52.274 41.439 13.767 1.00 29.83 129 HIS A N 1
ATOM 810 C CA . HIS A 1 129 ? 53.107 40.921 14.859 1.00 30.04 129 HIS A CA 1
ATOM 811 C C . HIS A 1 129 ? 52.577 41.425 16.149 1.00 28.42 129 HIS A C 1
ATOM 812 O O . HIS A 1 129 ? 52.833 42.544 16.515 1.00 28.46 129 HIS A O 1
ATOM 819 N N . PRO A 1 130 ? 51.791 40.629 16.823 1.00 28.34 130 PRO A N 1
ATOM 820 C CA . PRO A 1 130 ? 51.123 41.060 18.028 1.00 28.47 130 PRO A CA 1
ATOM 821 C C . PRO A 1 130 ? 52.095 41.361 19.145 1.00 29.77 130 PRO A C 1
ATOM 822 O O . PRO A 1 130 ? 53.061 40.598 19.340 1.00 29.87 130 PRO A O 1
ATOM 826 N N . GLN A 1 131 ? 51.812 42.460 19.853 1.00 30.16 131 GLN A N 1
ATOM 827 C CA . GLN A 1 131 ? 52.579 42.962 20.974 1.00 30.64 131 GLN A CA 1
ATOM 828 C C . GLN A 1 131 ? 51.678 42.880 22.198 1.00 32.66 131 GLN A C 1
ATOM 829 O O . GLN A 1 131 ? 50.408 42.765 22.061 1.00 30.16 131 GLN A O 1
ATOM 835 N N . GLU A 1 132 ? 52.334 42.907 23.371 1.00 34.34 132 GLU A N 1
ATOM 836 C CA . GLU A 1 132 ? 51.726 43.036 24.694 1.00 36.70 132 GLU A CA 1
ATOM 837 C C . GLU A 1 132 ? 50.571 44.058 24.769 1.00 33.83 132 GLU A C 1
ATOM 838 O O . GLU A 1 132 ? 50.636 45.114 24.217 1.00 33.34 132 GLU A O 1
ATOM 844 N N . GLY A 1 133 ? 49.509 43.695 25.457 1.00 32.06 133 GLY A N 1
ATOM 845 C CA . GLY A 1 133 ? 48.279 44.483 25.506 1.00 29.68 133 GLY A CA 1
ATOM 846 C C . GLY A 1 133 ? 47.356 44.410 24.318 1.00 27.92 133 GLY A C 1
ATOM 847 O O . GLY A 1 133 ? 46.301 44.975 24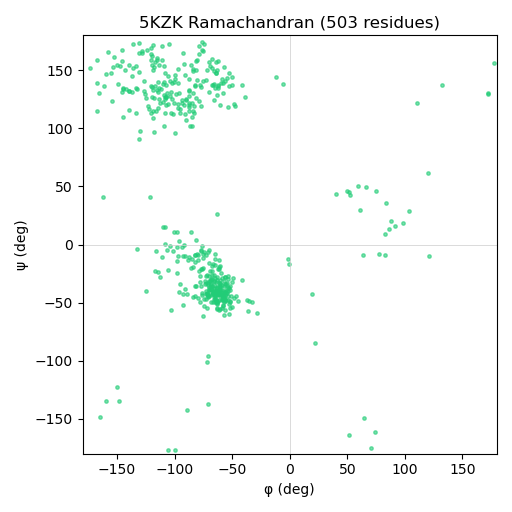.386 1.00 27.58 133 GLY A O 1
ATOM 848 N N . GLU A 1 134 ? 47.754 43.780 23.221 1.00 26.73 134 GLU A N 1
ATOM 849 C CA . GLU A 1 134 ? 46.905 43.670 22.033 1.00 25.94 134 GLU A CA 1
ATOM 850 C C . GLU A 1 134 ? 45.906 42.459 22.058 1.00 24.50 134 GLU A C 1
ATOM 851 O O . GLU A 1 134 ? 46.097 41.477 22.807 1.00 24.27 134 GLU A O 1
ATOM 857 N N . THR A 1 135 ? 44.821 42.657 21.300 1.00 22.65 135 THR A N 1
ATOM 858 C CA . THR A 1 135 ? 43.737 41.766 21.085 1.00 21.85 135 THR A CA 1
ATOM 859 C C . THR A 1 135 ? 43.354 41.781 19.600 1.00 21.07 135 THR A C 1
ATOM 860 O O . THR A 1 135 ? 43.116 42.857 19.009 1.00 21.11 135 THR A O 1
ATOM 864 N N . TYR A 1 136 ? 43.221 40.599 19.034 1.00 20.19 136 TYR A N 1
ATOM 865 C CA . TYR A 1 136 ? 42.714 40.405 17.695 1.00 19.91 136 TYR A CA 1
ATOM 866 C C . TYR A 1 136 ? 41.480 39.534 17.755 1.00 18.92 136 TYR A C 1
ATOM 867 O O . TYR A 1 136 ? 41.269 38.861 18.694 1.00 18.30 136 TYR A O 1
ATOM 876 N N . VAL A 1 137 ? 40.652 39.591 16.740 1.00 18.35 137 VAL A N 1
ATOM 877 C CA . VAL A 1 137 ? 39.475 38.743 16.718 1.00 17.98 137 VAL A CA 1
ATOM 878 C C . VAL A 1 137 ? 39.627 38.031 15.404 1.00 18.24 137 VAL A C 1
ATOM 879 O O . VAL A 1 137 ? 39.741 38.683 14.360 1.00 17.98 137 VAL A O 1
ATOM 883 N N . ALA A 1 138 ? 39.587 36.701 15.435 1.00 18.61 138 ALA A N 1
ATOM 884 C CA . ALA A 1 138 ? 39.619 35.918 14.209 1.00 19.11 138 ALA A CA 1
ATOM 885 C C . ALA A 1 138 ? 38.265 35.214 14.092 1.00 19.24 138 ALA A C 1
ATOM 886 O O . ALA A 1 138 ? 37.775 34.702 15.064 1.00 19.04 138 ALA A O 1
ATOM 888 N N . LEU A 1 139 ? 37.663 35.316 12.917 1.00 19.89 139 LEU A N 1
ATOM 889 C CA . LEU A 1 139 ? 36.334 34.839 12.585 1.00 20.75 139 LEU A CA 1
ATOM 890 C C . LEU A 1 139 ? 36.476 33.814 11.482 1.00 21.85 139 LEU A C 1
ATOM 891 O O . LEU A 1 139 ? 36.929 34.116 10.370 1.00 21.71 139 LEU A O 1
ATOM 896 N N . ASP A 1 140 ? 36.119 32.605 11.839 1.00 23.58 140 ASP A N 1
ATOM 897 C CA . ASP A 1 140 ? 36.134 31.448 10.960 1.00 26.79 140 ASP A CA 1
ATOM 898 C C . ASP A 1 140 ? 34.845 31.374 10.165 1.00 26.05 140 ASP A C 1
ATOM 899 O O . ASP A 1 140 ? 33.843 31.063 10.752 1.00 23.74 140 ASP A O 1
ATOM 904 N N . ARG A 1 141 ? 34.899 31.629 8.852 1.00 27.53 141 ARG A N 1
ATOM 905 C CA . ARG A 1 141 ? 33.730 31.454 7.944 1.00 30.62 141 ARG A CA 1
ATOM 906 C C . ARG A 1 141 ? 32.440 32.178 8.414 1.00 28.35 141 ARG A C 1
ATOM 907 O O . ARG A 1 141 ? 31.346 31.611 8.322 1.00 28.35 141 ARG A O 1
ATOM 915 N N . VAL A 1 142 ? 32.607 33.420 8.900 1.00 25.84 142 VAL A N 1
ATOM 916 C CA . VAL A 1 142 ? 31.513 34.307 9.267 1.00 24.41 142 VAL A CA 1
ATOM 91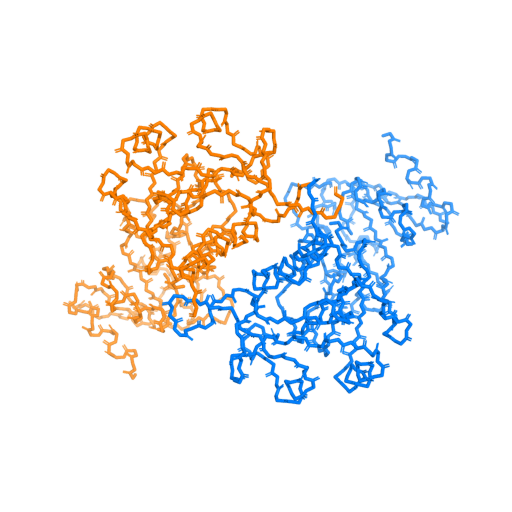7 C C . VAL A 1 142 ? 30.746 34.576 7.977 1.00 23.75 142 VAL A C 1
ATOM 918 O O . VAL A 1 142 ? 31.315 34.864 6.945 1.00 23.47 142 VAL A O 1
ATOM 922 N N . ARG A 1 143 ? 29.466 34.368 8.047 1.00 23.21 143 ARG A N 1
ATOM 923 C CA . ARG A 1 143 ? 28.573 34.426 6.877 1.00 24.16 143 ARG A CA 1
ATOM 924 C C . ARG A 1 143 ? 27.554 35.581 6.877 1.00 23.64 143 ARG A C 1
ATOM 925 O O . ARG A 1 143 ? 27.092 35.922 5.847 1.00 24.12 143 ARG A O 1
ATOM 927 N N . ASP A 1 144 ? 27.121 36.086 8.032 1.00 23.94 144 ASP A N 1
ATOM 928 C CA . ASP A 1 144 ? 26.145 37.151 8.122 1.00 24.76 144 ASP A CA 1
ATOM 929 C C . ASP A 1 144 ? 26.807 38.546 8.059 1.00 24.02 144 ASP A C 1
ATOM 930 O O . ASP A 1 144 ? 27.642 38.814 8.846 1.00 23.32 144 ASP A O 1
ATOM 935 N N . PRO A 1 145 ? 26.453 39.394 7.060 1.00 24.30 145 PRO A N 1
ATOM 936 C CA . PRO A 1 145 ? 27.015 40.751 6.941 1.00 24.08 145 PRO A CA 1
ATOM 937 C C . PRO A 1 145 ? 26.720 41.658 8.153 1.00 22.51 145 PRO A C 1
ATOM 938 O O . PRO A 1 145 ? 27.593 42.411 8.537 1.00 21.67 145 PRO A O 1
ATOM 942 N N . GLY A 1 146 ? 25.509 41.546 8.726 1.00 21.31 146 GLY A N 1
ATOM 943 C CA . GLY A 1 146 ? 25.078 42.188 10.008 1.00 19.97 146 GLY A CA 1
ATOM 944 C C . GLY A 1 146 ? 26.090 41.835 11.097 1.00 19.55 146 GLY A C 1
ATOM 945 O O . GLY A 1 146 ? 26.705 42.720 11.611 1.00 19.90 146 GLY A O 1
ATOM 946 N N . ASN A 1 147 ? 26.291 40.540 11.402 1.00 18.79 147 ASN A N 1
ATOM 947 C CA . ASN A 1 147 ? 27.222 40.132 12.438 1.00 18.01 147 ASN A CA 1
ATOM 948 C C . ASN A 1 147 ? 28.633 40.716 12.173 1.00 16.99 147 ASN A C 1
ATOM 949 O O . ASN A 1 147 ? 29.222 41.216 13.075 1.00 16.07 147 ASN A O 1
ATOM 954 N N . LEU A 1 148 ? 29.132 40.592 10.951 1.00 16.41 148 LEU A N 1
ATOM 955 C CA . LEU A 1 148 ? 30.519 40.954 10.615 1.00 15.91 148 LEU A CA 1
ATOM 956 C C . LEU A 1 148 ? 30.730 42.412 10.844 1.00 15.73 148 LEU A C 1
ATOM 957 O O . LEU A 1 148 ? 31.713 42.845 11.459 1.00 15.87 148 LEU A O 1
ATOM 962 N N . GLY A 1 149 ? 29.742 43.199 10.446 1.00 15.46 149 GLY A N 1
ATOM 963 C CA . GLY A 1 149 ? 29.857 44.632 10.588 1.00 14.98 149 GLY A CA 1
ATOM 964 C C . GLY A 1 149 ? 29.762 45.088 12.024 1.00 14.59 149 GLY A C 1
ATOM 965 O O . GLY A 1 149 ? 30.517 45.989 12.458 1.00 14.49 149 GLY A O 1
ATOM 966 N N . THR A 1 150 ? 28.820 44.503 12.767 1.00 14.25 150 THR A N 1
ATOM 967 C CA . THR A 1 150 ? 28.699 44.782 14.178 1.00 14.14 150 THR A CA 1
ATOM 968 C C . THR A 1 150 ? 29.982 44.365 15.011 1.00 13.85 150 THR A C 1
ATOM 969 O O . THR A 1 150 ? 30.443 45.104 15.863 1.00 13.54 150 THR A O 1
ATOM 973 N N . ILE A 1 151 ? 30.569 43.229 14.691 1.00 13.68 151 ILE A N 1
ATOM 974 C CA . ILE A 1 151 ? 31.823 42.793 15.318 1.00 13.68 151 ILE A CA 1
ATOM 975 C C . ILE A 1 151 ? 32.930 43.819 15.011 1.00 14.15 151 ILE A C 1
ATOM 976 O O . ILE A 1 151 ? 33.663 44.205 15.868 1.00 14.06 151 ILE A O 1
ATOM 981 N N . ILE A 1 152 ? 33.008 44.299 13.786 1.00 14.76 152 ILE A N 1
ATOM 982 C CA . ILE A 1 152 ? 34.052 45.256 13.449 1.00 15.57 152 ILE A CA 1
ATOM 983 C C . ILE A 1 152 ? 33.940 46.542 14.259 1.00 15.52 152 ILE A C 1
ATOM 984 O O . ILE A 1 152 ? 34.886 47.066 14.786 1.00 15.29 152 ILE A O 1
ATOM 989 N N . ARG A 1 153 ? 32.746 47.064 14.304 1.00 15.73 153 ARG A N 1
ATOM 990 C CA . ARG A 1 153 ? 32.475 48.204 15.185 1.00 16.19 153 ARG A CA 1
ATOM 991 C C . ARG A 1 153 ? 32.807 47.966 16.632 1.00 15.22 153 ARG A C 1
ATOM 992 O O . ARG A 1 153 ? 33.419 48.783 17.318 1.00 15.32 153 ARG A O 1
ATOM 1000 N N . THR A 1 154 ? 32.359 46.852 17.133 1.00 14.48 154 THR A N 1
ATOM 1001 C CA . THR A 1 154 ? 32.562 46.532 18.535 1.00 14.07 154 THR A CA 1
ATOM 1002 C C . THR A 1 154 ? 34.060 46.353 18.912 1.00 14.13 154 THR A C 1
ATOM 1003 O O . THR A 1 154 ? 34.447 46.647 20.004 1.00 13.65 154 THR A O 1
ATOM 1007 N N . ALA A 1 155 ? 34.783 45.707 18.039 1.00 14.63 155 ALA A N 1
ATOM 1008 C CA . ALA A 1 155 ? 36.205 45.499 18.165 1.00 15.62 155 ALA A CA 1
ATOM 1009 C C . ALA A 1 155 ? 36.947 46.809 18.212 1.00 16.53 155 ALA A C 1
ATOM 1010 O O . ALA A 1 155 ? 37.844 46.962 18.987 1.00 16.72 155 ALA A O 1
ATOM 1012 N N . ASP A 1 156 ? 36.466 47.787 17.464 1.00 17.80 156 ASP A N 1
ATOM 1013 C CA . ASP A 1 156 ? 37.009 49.160 17.415 1.00 19.21 156 ASP A CA 1
ATOM 1014 C C . ASP A 1 156 ? 36.677 49.869 18.676 1.00 18.67 156 ASP A C 1
ATOM 1015 O O . ASP A 1 156 ? 37.605 50.246 19.413 1.00 19.52 156 ASP A O 1
ATOM 1020 N N . ALA A 1 157 ? 35.401 49.928 19.056 1.00 17.45 157 ALA A N 1
ATOM 1021 C CA . ALA A 1 157 ? 35.073 50.351 20.453 1.00 16.62 157 ALA A CA 1
ATOM 1022 C C . ALA A 1 157 ? 35.874 49.715 21.563 1.00 16.51 157 ALA A C 1
ATOM 1023 O O . ALA A 1 157 ? 36.153 50.384 22.497 1.00 17.08 157 ALA A O 1
ATOM 1025 N N . ALA A 1 158 ? 36.113 48.423 21.556 1.00 16.15 158 ALA A N 1
ATOM 1026 C CA . ALA A 1 158 ? 36.844 47.798 22.597 1.00 16.55 158 ALA A CA 1
ATOM 1027 C C . ALA A 1 158 ? 38.371 48.050 22.542 1.00 17.28 158 ALA A C 1
ATOM 1028 O O . ALA A 1 158 ? 39.025 47.858 23.513 1.00 18.07 158 ALA A O 1
ATOM 1030 N N . GLY A 1 159 ? 38.918 48.433 21.414 1.00 17.67 159 GLY A N 1
ATOM 1031 C CA . GLY A 1 159 ? 40.353 48.710 21.316 1.00 18.19 159 GLY A CA 1
ATOM 1032 C C . GLY A 1 159 ? 41.125 47.552 20.745 1.00 18.26 159 GLY A C 1
ATOM 1033 O O . GLY A 1 159 ? 42.294 47.512 20.970 1.00 18.59 159 GLY A O 1
ATOM 1034 N N . ALA A 1 160 ? 40.466 46.595 20.063 1.00 17.94 160 ALA A N 1
ATOM 1035 C CA . ALA A 1 160 ? 41.185 45.522 19.389 1.00 18.23 160 ALA A CA 1
ATOM 1036 C C . ALA A 1 160 ? 42.066 46.109 18.255 1.00 18.56 160 ALA A C 1
ATOM 1037 O O . ALA A 1 160 ? 41.788 47.092 17.720 1.00 18.44 160 ALA A O 1
ATOM 1039 N N . SER A 1 161 ? 43.084 45.407 17.854 1.00 19.40 161 SER A N 1
ATOM 1040 C CA . SER A 1 161 ? 44.073 45.921 16.935 1.00 19.76 161 SER A CA 1
ATOM 1041 C C . SER A 1 161 ? 43.796 45.372 15.583 1.00 20.11 161 SER A C 1
ATOM 1042 O O . SER A 1 161 ? 44.457 45.761 14.695 1.00 21.69 161 SER A O 1
ATOM 1045 N N . GLY A 1 162 ? 42.841 44.466 15.394 1.00 19.55 162 GLY A N 1
ATOM 1046 C CA . GLY A 1 162 ? 42.691 43.865 14.127 1.00 19.31 162 GLY A CA 1
ATOM 1047 C C . GLY A 1 162 ? 41.592 42.794 14.061 1.00 19.03 162 GLY A C 1
ATOM 1048 O O . GLY A 1 162 ? 41.260 42.190 15.093 1.00 18.92 162 GLY A O 1
ATOM 1049 N N . ILE A 1 163 ? 41.080 42.566 12.849 1.00 18.28 163 ILE A N 1
ATOM 1050 C CA . ILE A 1 163 ? 40.133 41.511 12.597 1.00 18.63 163 ILE A CA 1
ATOM 1051 C C . ILE A 1 163 ? 40.810 40.636 11.566 1.00 18.79 163 ILE A C 1
ATOM 1052 O O . ILE A 1 163 ? 41.370 41.161 10.634 1.00 18.12 163 ILE A O 1
ATOM 1057 N N . ILE A 1 164 ? 40.736 39.323 11.746 1.00 19.24 164 ILE A N 1
ATOM 1058 C CA . ILE A 1 164 ? 41.310 38.364 10.819 1.00 20.51 164 ILE A CA 1
ATOM 1059 C C . ILE A 1 164 ? 40.219 37.422 10.307 1.00 20.85 164 ILE A C 1
ATOM 1060 O O . ILE A 1 164 ? 39.658 36.725 11.060 1.00 20.62 164 ILE A O 1
ATOM 1065 N N . LEU A 1 165 ? 39.931 37.430 9.030 1.00 22.02 165 LEU A N 1
ATOM 1066 C CA . LEU A 1 165 ? 38.877 36.649 8.473 1.00 23.27 165 LEU A CA 1
ATOM 1067 C C . LEU A 1 165 ? 39.516 35.350 7.919 1.00 25.26 165 LEU A C 1
ATOM 1068 O O . LEU A 1 165 ? 40.393 35.414 7.041 1.00 25.18 165 LEU A O 1
ATOM 1073 N N . VAL A 1 166 ? 39.054 34.220 8.447 1.00 26.00 166 VAL A N 1
ATOM 1074 C CA . VAL A 1 166 ? 39.679 32.900 8.201 1.00 27.61 166 VAL A CA 1
ATOM 1075 C C . VAL A 1 166 ? 38.736 32.129 7.274 1.00 28.30 166 VAL A C 1
ATOM 1076 O O . VAL A 1 166 ? 37.506 32.102 7.531 1.00 27.43 166 VAL A O 1
ATOM 1080 N N . GLY A 1 167 ? 39.294 31.630 6.171 1.00 28.97 167 GLY A N 1
ATOM 1081 C CA . GLY A 1 167 ? 38.522 30.995 5.131 1.00 31.49 167 GLY A CA 1
ATOM 1082 C C . GLY A 1 167 ? 37.523 31.904 4.377 1.00 34.08 167 GLY A C 1
ATOM 1083 O O . GLY A 1 167 ? 37.752 33.153 4.163 1.00 32.98 167 GLY A O 1
ATOM 1084 N N . GLU A 1 168 ? 36.430 31.265 3.939 1.00 34.44 168 GLU A N 1
ATOM 1085 C CA . GLU A 1 168 ? 35.510 31.915 3.024 1.00 36.25 168 GLU A CA 1
ATOM 1086 C C . GLU A 1 168 ? 34.487 32.584 3.886 1.00 30.92 168 GLU A C 1
ATOM 1087 O O . GLU A 1 168 ? 33.818 31.957 4.597 1.00 29.50 168 GLU A O 1
ATOM 1093 N N . THR A 1 169 ? 34.468 33.890 3.891 1.00 27.88 169 THR A N 1
ATOM 1094 C CA . THR A 1 169 ? 33.596 34.579 4.789 1.00 26.15 169 THR A CA 1
ATOM 1095 C C . THR A 1 169 ? 32.760 35.477 3.951 1.00 25.11 169 THR A C 1
ATOM 1096 O O . THR A 1 169 ? 33.034 35.670 2.806 1.00 24.91 169 THR A O 1
ATOM 1100 N N . THR A 1 170 ? 31.729 36.014 4.515 1.00 24.27 170 THR A N 1
ATOM 1101 C CA . THR A 1 170 ? 31.087 37.130 3.868 1.00 24.54 170 THR A CA 1
ATOM 1102 C C . THR A 1 170 ? 32.075 38.337 3.763 1.00 24.94 170 THR A C 1
ATOM 1103 O O . THR A 1 170 ? 33.004 38.433 4.527 1.00 25.39 170 THR A O 1
ATOM 1107 N N . ASP A 1 171 ? 31.813 39.236 2.830 1.00 25.49 171 ASP A N 1
ATOM 1108 C CA . ASP A 1 171 ? 32.700 40.281 2.356 1.00 25.46 171 ASP A CA 1
ATOM 1109 C C . ASP A 1 171 ? 32.661 41.490 3.235 1.00 24.40 171 ASP A C 1
ATOM 1110 O O . ASP A 1 171 ? 31.689 42.213 3.311 1.00 24.76 171 ASP A O 1
ATOM 1115 N N . PRO A 1 172 ? 33.772 41.773 3.916 1.00 23.94 172 PRO A N 1
ATOM 1116 C CA . PRO A 1 172 ? 33.755 42.970 4.780 1.00 22.51 172 PRO A CA 1
ATOM 1117 C C . PRO A 1 172 ? 33.501 44.313 4.092 1.00 21.66 172 PRO A C 1
ATOM 1118 O O . PRO A 1 172 ? 33.177 45.317 4.771 1.00 20.51 172 PRO A O 1
ATOM 1122 N N . PHE A 1 173 ? 33.691 44.352 2.777 1.00 21.86 173 PHE A N 1
ATOM 1123 C CA . PHE A 1 173 ? 33.510 45.603 1.992 1.00 22.06 173 PHE A CA 1
ATOM 1124 C C . PHE A 1 173 ? 32.203 45.715 1.242 1.00 22.16 173 PHE A C 1
ATOM 1125 O O . PHE A 1 173 ? 32.022 46.620 0.555 1.00 22.18 173 PHE A O 1
ATOM 1133 N N . SER A 1 174 ? 31.260 44.831 1.495 1.00 22.62 174 SER A N 1
ATOM 1134 C CA . SER A 1 174 ? 29.908 44.976 0.957 1.00 24.01 174 SER A CA 1
ATOM 1135 C C . SER A 1 174 ? 29.204 46.126 1.613 1.00 25.47 174 SER A C 1
ATOM 1136 O O . SER A 1 174 ? 29.524 46.561 2.759 1.00 25.21 174 SER A O 1
ATOM 1139 N N . LEU A 1 175 ? 28.275 46.667 0.859 1.00 27.87 175 LEU A N 1
ATOM 1140 C CA . LEU A 1 175 ? 27.439 47.774 1.333 1.00 30.52 175 LEU A CA 1
ATOM 1141 C C . LEU A 1 175 ? 26.769 47.435 2.719 1.00 29.51 175 LEU A C 1
ATOM 1142 O O . LEU A 1 175 ? 26.847 48.169 3.648 1.00 31.24 175 LEU A O 1
ATOM 1147 N N . GLU A 1 176 ? 26.168 46.289 2.865 1.00 29.11 176 GLU A N 1
ATOM 1148 C CA . GLU A 1 176 ? 25.508 45.972 4.135 1.00 27.58 176 GLU A CA 1
ATOM 1149 C C . GLU A 1 176 ? 26.488 45.869 5.313 1.00 26.00 176 GLU A C 1
ATOM 1150 O O . GLU A 1 176 ? 26.193 46.349 6.363 1.00 25.99 176 GLU A O 1
ATOM 1152 N N . THR A 1 177 ? 27.650 45.244 5.144 1.00 24.89 177 THR A N 1
ATOM 1153 C CA . THR A 1 177 ? 28.663 45.206 6.202 1.00 23.67 177 THR A CA 1
ATOM 1154 C C . THR A 1 177 ? 29.202 46.592 6.562 1.00 23.71 177 THR A C 1
ATOM 1155 O O . THR A 1 177 ? 29.214 46.991 7.710 1.00 25.06 177 THR A O 1
ATOM 1159 N N . VAL A 1 178 ? 29.618 47.340 5.586 1.00 24.71 178 VAL A N 1
ATOM 1160 C CA . VAL A 1 178 ? 30.180 48.689 5.771 1.00 25.43 178 VAL A CA 1
ATOM 1161 C C . VAL A 1 178 ? 29.246 49.547 6.609 1.00 26.07 178 VAL A C 1
ATOM 1162 O O . VAL A 1 178 ? 29.684 50.164 7.619 1.00 24.60 178 VAL A O 1
ATOM 1166 N N . ARG A 1 179 ? 27.973 49.549 6.222 1.00 26.74 179 ARG A N 1
ATOM 1167 C CA . ARG A 1 179 ? 26.964 50.319 6.944 1.00 27.60 179 ARG A CA 1
ATOM 1168 C C . ARG A 1 179 ? 26.872 49.906 8.362 1.00 25.58 179 ARG A C 1
ATOM 1169 O O . ARG A 1 179 ? 26.870 50.757 9.200 1.00 26.49 179 ARG A O 1
ATOM 1177 N N . ALA A 1 180 ? 26.798 48.600 8.634 1.00 23.50 180 ALA A N 1
ATOM 1178 C CA . ALA A 1 180 ? 26.768 48.106 10.008 1.00 22.46 180 ALA A CA 1
ATOM 1179 C C . ALA A 1 180 ? 28.065 48.373 10.834 1.00 22.31 180 ALA A C 1
ATOM 1180 O O . ALA A 1 180 ? 27.994 48.330 12.033 1.00 21.55 180 ALA A O 1
ATOM 1182 N N . THR A 1 181 ? 29.198 48.687 10.194 1.00 22.02 181 THR A N 1
ATOM 1183 C CA . THR A 1 181 ? 30.350 49.232 10.874 1.00 22.04 181 THR A CA 1
ATOM 1184 C C . THR A 1 181 ? 30.239 50.630 11.344 1.00 23.02 181 THR A C 1
ATOM 1185 O O . THR A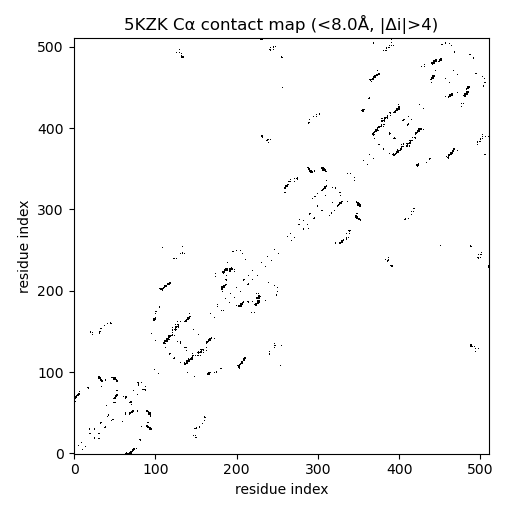 1 181 ? 30.987 50.992 12.214 1.00 21.66 181 THR A O 1
ATOM 1197 N N . GLY A 1 183 ? 31.331 53.169 10.158 1.00 26.53 183 GLY A N 1
ATOM 1198 C CA . GLY A 1 183 ? 32.603 53.857 9.916 1.00 25.26 183 GLY A CA 1
ATOM 1199 C C . GLY A 1 183 ? 33.813 53.124 10.430 1.00 24.13 183 GLY A C 1
ATOM 1200 O O . GLY A 1 183 ? 34.932 53.469 10.048 1.00 23.14 183 GLY A O 1
ATOM 1201 N N . SER A 1 184 ? 33.603 52.087 11.262 1.00 22.36 184 SER A N 1
ATOM 1202 C CA . SER A 1 184 ? 34.730 51.388 11.882 1.00 21.84 184 SER A CA 1
ATOM 1203 C C . SER A 1 184 ? 35.528 50.565 10.880 1.00 21.03 184 SER A C 1
ATOM 1204 O O . SER A 1 184 ? 36.660 50.225 11.129 1.00 19.52 184 SER A O 1
ATOM 1207 N N . VAL A 1 185 ? 34.942 50.324 9.702 1.00 20.81 185 VAL A N 1
ATOM 1208 C CA . VAL A 1 185 ? 35.684 49.692 8.682 1.00 21.28 185 VAL A CA 1
ATOM 1209 C C . VAL A 1 185 ? 36.910 50.479 8.238 1.00 21.96 185 VAL A C 1
ATOM 1210 O O . VAL A 1 185 ? 37.767 49.903 7.608 1.00 22.01 185 VAL A O 1
ATOM 1214 N N . PHE A 1 186 ? 36.954 51.790 8.488 1.00 22.34 186 PHE A N 1
ATOM 1215 C CA . PHE A 1 186 ? 38.086 52.601 8.065 1.00 23.06 186 PHE A CA 1
ATOM 1216 C C . PHE A 1 186 ? 39.193 52.649 9.067 1.00 23.27 186 PHE A C 1
ATOM 1217 O O . PHE A 1 186 ? 40.278 53.066 8.731 1.00 22.78 186 PHE A O 1
ATOM 1225 N N . ALA A 1 187 ? 38.878 52.190 10.283 1.00 23.53 187 ALA A N 1
ATOM 1226 C CA . ALA A 1 187 ? 39.608 52.473 11.488 1.00 24.22 187 ALA A CA 1
ATOM 1227 C C . ALA A 1 187 ? 40.251 51.288 12.094 1.00 24.26 187 ALA A C 1
ATOM 1228 O O . ALA A 1 187 ? 41.099 51.519 12.910 1.00 24.37 187 ALA A O 1
ATOM 1230 N N . ILE A 1 188 ? 39.791 50.048 11.850 1.00 23.98 188 ILE A N 1
ATOM 1231 C CA . ILE A 1 188 ? 40.506 48.880 12.431 1.00 23.88 188 ILE A CA 1
ATOM 1232 C C . ILE A 1 188 ? 41.000 48.023 11.249 1.00 23.26 188 ILE A C 1
ATOM 1233 O O . ILE A 1 188 ? 40.218 47.761 10.355 1.00 23.64 188 ILE A O 1
ATOM 1238 N N . PRO A 1 189 ? 42.261 47.586 11.248 1.00 22.56 189 PRO A N 1
ATOM 1239 C CA . PRO A 1 189 ? 42.702 46.769 10.105 1.00 22.85 189 PRO A CA 1
ATOM 1240 C C . PRO A 1 189 ? 41.986 45.414 10.017 1.00 22.68 189 PRO A C 1
ATOM 1241 O O . PRO A 1 189 ? 41.649 44.817 11.011 1.00 22.01 189 PRO A O 1
ATOM 1245 N N . ILE A 1 190 ? 41.831 44.931 8.798 1.00 23.22 190 ILE A N 1
ATOM 1246 C CA . ILE A 1 190 ? 41.260 43.646 8.517 1.00 23.15 190 ILE A CA 1
ATOM 1247 C C . ILE A 1 190 ? 42.194 42.863 7.653 1.00 23.95 190 ILE A C 1
ATOM 1248 O O . ILE A 1 190 ? 42.687 43.355 6.612 1.00 24.87 190 ILE A O 1
ATOM 1253 N N . ALA A 1 191 ? 42.410 41.635 8.069 1.00 24.23 191 ALA A N 1
ATOM 1254 C CA . ALA A 1 191 ? 43.240 40.698 7.337 1.00 25.30 191 ALA A CA 1
ATOM 1255 C C . ALA A 1 191 ? 42.408 39.520 6.922 1.00 26.37 191 ALA A C 1
ATOM 1256 O O . ALA A 1 191 ? 41.419 39.272 7.568 1.00 25.42 191 ALA A O 1
ATOM 1258 N N . ARG A 1 192 ? 42.776 38.852 5.823 1.00 28.70 192 ARG A N 1
ATOM 1259 C CA . ARG A 1 192 ? 42.142 37.592 5.380 1.00 32.08 192 ARG A CA 1
ATOM 1260 C C . ARG A 1 192 ? 43.137 36.475 5.155 1.00 31.94 192 ARG A C 1
ATOM 1261 O O . ARG A 1 192 ? 44.178 36.701 4.604 1.00 30.84 192 ARG A O 1
ATOM 1269 N N . ALA A 1 193 ? 42.780 35.274 5.542 1.00 32.05 193 ALA A N 1
ATOM 1270 C CA . ALA A 1 193 ? 43.651 34.165 5.295 1.00 34.84 193 ALA A CA 1
ATOM 1271 C C . ALA A 1 193 ? 42.864 32.860 5.187 1.00 36.05 193 ALA A C 1
ATOM 1272 O O . ALA A 1 193 ? 41.794 32.723 5.789 1.00 34.81 193 ALA A O 1
ATOM 1274 N N . ASN A 1 194 ? 43.419 31.906 4.436 1.00 36.78 194 ASN A N 1
ATOM 1275 C CA . ASN A 1 194 ? 42.873 30.552 4.407 1.00 37.61 194 ASN A CA 1
ATOM 1276 C C . ASN A 1 194 ? 43.306 29.991 5.723 1.00 36.26 194 ASN A C 1
ATOM 1277 O O . ASN A 1 194 ? 44.098 30.597 6.417 1.00 33.78 194 ASN A O 1
ATOM 1282 N N . THR A 1 195 ? 42.795 28.818 5.998 1.00 36.53 195 THR A N 1
ATOM 1283 C CA . THR A 1 195 ? 42.944 28.133 7.236 1.00 39.12 195 THR A CA 1
ATOM 1284 C C . THR A 1 195 ? 44.349 27.679 7.525 1.00 39.36 195 THR A C 1
ATOM 1285 O O . THR A 1 195 ? 44.759 27.696 8.656 1.00 40.66 195 THR A O 1
ATOM 1289 N N . GLU A 1 196 ? 45.080 27.266 6.505 1.00 40.05 196 GLU A N 1
ATOM 1290 C CA . GLU A 1 196 ? 46.423 26.756 6.690 1.00 41.29 196 GLU A CA 1
ATOM 1291 C C . GLU A 1 196 ? 47.326 27.914 7.121 1.00 37.98 196 GLU A C 1
ATOM 1292 O O . GLU A 1 196 ? 48.018 27.805 8.134 1.00 35.77 196 GLU A O 1
ATOM 1298 N N . ASP A 1 197 ? 47.261 29.027 6.389 1.00 36.65 197 ASP A N 1
ATOM 1299 C CA . ASP A 1 197 ? 48.131 30.195 6.660 1.00 37.57 197 ASP A CA 1
ATOM 1300 C C . ASP A 1 197 ? 47.852 30.840 7.979 1.00 35.22 197 ASP A C 1
ATOM 1301 O O . ASP A 1 197 ? 48.754 31.316 8.675 1.00 36.46 197 ASP A O 1
ATOM 1306 N N . PHE A 1 198 ? 46.588 30.757 8.378 1.00 33.98 198 PHE A N 1
ATOM 1307 C CA . PHE A 1 198 ? 46.186 31.258 9.643 1.00 31.59 198 PHE A CA 1
ATOM 1308 C C . PHE A 1 198 ? 46.799 30.473 10.749 1.00 30.23 198 PHE A C 1
ATOM 1309 O O . PHE A 1 198 ? 47.246 31.050 11.695 1.00 29.37 198 PHE A O 1
ATOM 1317 N N . ILE A 1 199 ? 46.692 29.162 10.663 1.00 31.19 199 ILE A N 1
ATOM 1318 C CA . ILE A 1 199 ? 47.259 28.248 11.664 1.00 32.23 199 ILE A CA 1
ATOM 1319 C C . ILE A 1 199 ? 48.773 28.475 11.799 1.00 32.33 199 ILE A C 1
ATOM 1320 O O . ILE A 1 199 ? 49.270 28.553 12.880 1.00 30.58 199 ILE A O 1
ATOM 1325 N N . ARG A 1 200 ? 49.461 28.624 10.679 1.00 34.81 200 ARG A N 1
ATOM 1326 C CA . ARG A 1 200 ? 50.944 28.910 10.632 1.00 37.01 200 ARG A CA 1
ATOM 1327 C C . ARG A 1 200 ? 51.175 30.234 11.234 1.00 34.62 200 ARG A C 1
ATOM 1328 O O . ARG A 1 200 ? 52.089 30.363 12.019 1.00 33.63 200 ARG A O 1
ATOM 1336 N N . TRP A 1 201 ? 50.362 31.258 10.865 1.00 31.80 201 TRP A N 1
ATOM 1337 C CA . TRP A 1 201 ? 50.652 32.575 11.464 1.00 30.02 201 TRP A CA 1
ATOM 1338 C C . TRP A 1 201 ? 50.489 32.558 12.951 1.00 29.67 201 TRP A C 1
ATOM 1339 O O . TRP A 1 201 ? 51.353 33.054 13.666 1.00 28.84 201 TRP A O 1
ATOM 1350 N N . GLN A 1 202 ? 49.428 31.926 13.421 1.00 30.24 202 GLN A N 1
ATOM 1351 C CA . GLN A 1 202 ? 49.157 31.937 14.845 1.00 31.89 202 GLN A CA 1
ATOM 1352 C C . GLN A 1 202 ? 50.204 31.205 15.670 1.00 32.00 202 GLN A C 1
ATOM 1353 O O . GLN A 1 202 ? 50.592 31.664 16.704 1.00 31.40 202 GLN A O 1
ATOM 1359 N N . ARG A 1 203 ? 50.566 30.008 15.243 1.00 34.21 203 ARG A N 1
ATOM 1360 C CA . ARG A 1 203 ? 51.683 29.238 15.852 1.00 37.25 203 ARG A CA 1
ATOM 1361 C C . ARG A 1 203 ? 52.919 30.085 16.016 1.00 35.53 203 ARG A C 1
ATOM 1362 O O . ARG A 1 203 ? 53.508 30.053 17.033 1.00 36.93 203 ARG A O 1
ATOM 1370 N N . ALA A 1 204 ? 53.316 30.845 15.015 1.00 35.27 204 ALA A N 1
ATOM 1371 C CA . ALA A 1 204 ? 54.603 31.592 15.100 1.00 36.43 204 ALA A CA 1
ATOM 1372 C C . ALA A 1 204 ? 54.455 32.983 15.769 1.00 35.56 204 ALA A C 1
ATOM 1373 O O . ALA A 1 204 ? 55.476 33.603 16.135 1.00 34.78 204 ALA A O 1
ATOM 1375 N N . ALA A 1 205 ? 53.204 33.449 15.994 1.00 34.24 205 ALA A N 1
ATOM 1376 C CA . ALA A 1 205 ? 52.982 34.840 16.556 1.00 33.87 205 ALA A CA 1
ATOM 1377 C C . ALA A 1 205 ? 53.143 35.020 18.046 1.00 33.43 205 ALA A C 1
ATOM 1378 O O . ALA A 1 205 ? 53.093 36.143 18.500 1.00 35.64 205 ALA A O 1
ATOM 1380 N N . GLY A 1 206 ? 53.307 33.967 18.832 1.00 32.92 206 GLY A N 1
ATOM 1381 C CA . GLY A 1 206 ? 53.460 34.151 20.268 1.00 32.22 206 GLY A CA 1
ATOM 1382 C C . GLY A 1 206 ? 52.148 34.699 20.854 1.00 32.15 206 GLY A C 1
ATOM 1383 O O . GLY A 1 206 ? 52.167 35.700 21.565 1.00 32.81 206 GLY A O 1
ATOM 1384 N N . VAL A 1 207 ? 51.016 34.072 20.525 1.00 30.41 207 VAL A N 1
ATOM 1385 C CA . VAL A 1 207 ? 49.706 34.542 20.974 1.00 29.08 207 VAL A CA 1
ATOM 1386 C C . VAL A 1 207 ? 48.987 33.572 21.859 1.00 28.70 207 VAL A C 1
ATOM 1387 O O . VAL A 1 207 ? 49.252 32.407 21.852 1.00 29.88 207 VAL A O 1
ATOM 1391 N N . GLN A 1 208 ? 48.079 34.071 22.658 1.00 28.57 208 GLN A N 1
ATOM 1392 C CA . GLN A 1 208 ? 47.162 33.211 23.422 1.00 28.90 208 GLN A CA 1
ATOM 1393 C C . GLN A 1 208 ? 45.891 33.123 22.590 1.00 27.61 208 GLN A C 1
ATOM 1394 O O . GLN A 1 208 ? 45.229 34.151 22.427 1.00 25.84 208 GLN A O 1
ATOM 1400 N N . VAL A 1 209 ? 45.574 31.941 22.059 1.00 26.76 209 VAL A N 1
ATOM 1401 C CA . VAL A 1 209 ? 44.417 31.789 21.208 1.00 26.75 209 VAL A CA 1
ATOM 1402 C C . VAL A 1 209 ? 43.247 31.301 22.056 1.00 26.07 209 VAL A C 1
ATOM 1403 O O . VAL A 1 209 ? 43.344 30.262 22.677 1.00 26.26 209 VAL A O 1
ATOM 1407 N N . VAL A 1 210 ? 42.188 32.098 22.160 1.00 24.56 210 VAL A N 1
ATOM 1408 C CA . VAL A 1 210 ? 41.063 31.741 23.027 1.00 24.24 210 VAL A CA 1
ATOM 1409 C C . VAL A 1 210 ? 39.888 31.503 22.115 1.00 24.78 210 VAL A C 1
ATOM 1410 O O . VAL A 1 210 ? 39.511 32.383 21.356 1.00 24.85 210 VAL A O 1
ATOM 1414 N N . ALA A 1 211 ? 39.353 30.303 22.086 1.00 25.98 211 ALA A N 1
ATOM 1415 C CA . ALA A 1 211 ? 38.395 29.938 21.052 1.00 26.37 211 ALA A CA 1
ATOM 1416 C C . ALA A 1 211 ? 37.110 29.637 21.700 1.00 27.78 211 ALA A C 1
ATOM 1417 O O . ALA A 1 211 ? 37.124 28.967 22.713 1.00 28.49 211 ALA A O 1
ATOM 1419 N N . THR A 1 212 ? 35.995 30.116 21.152 1.00 29.45 212 THR A N 1
ATOM 1420 C CA . THR A 1 212 ? 34.726 29.751 21.721 1.00 32.44 212 THR A CA 1
ATOM 1421 C C . THR A 1 212 ? 34.241 28.515 21.045 1.00 32.55 212 THR A C 1
ATOM 1422 O O . THR A 1 212 ? 34.132 28.464 19.868 1.00 31.28 212 THR A O 1
ATOM 1426 N N . HIS A 1 213 ? 33.973 27.517 21.834 1.00 35.45 213 HIS A N 1
ATOM 1427 C CA . HIS A 1 213 ? 33.742 26.184 21.335 1.00 40.65 213 HIS A CA 1
ATOM 1428 C C . HIS A 1 213 ? 33.157 25.431 22.518 1.00 42.21 213 HIS A C 1
ATOM 1429 O O . HIS A 1 213 ? 33.813 25.303 23.552 1.00 39.03 213 HIS A O 1
ATOM 1436 N N . LEU A 1 214 ? 31.899 25.022 22.384 1.00 44.97 214 LEU A N 1
ATOM 1437 C CA . LEU A 1 214 ? 31.200 24.392 23.507 1.00 47.62 214 LEU A CA 1
ATOM 1438 C C . LEU A 1 214 ? 31.949 23.141 24.067 1.00 44.97 214 LEU A C 1
ATOM 1439 O O . LEU A 1 214 ? 32.300 23.115 25.243 1.00 43.83 214 LEU A O 1
ATOM 1444 N N . ALA A 1 215 ? 32.231 22.149 23.222 1.00 45.64 215 ALA A N 1
ATOM 1445 C CA . ALA A 1 215 ? 32.937 20.863 23.664 1.00 45.44 215 ALA A CA 1
ATOM 1446 C C . ALA A 1 215 ? 34.351 21.144 24.256 1.00 43.69 215 ALA A C 1
ATOM 1447 O O . ALA A 1 215 ? 35.150 21.739 23.536 1.00 46.94 215 ALA A O 1
ATOM 1449 N N . GLY A 1 216 ? 34.644 20.799 25.525 1.00 41.65 216 GLY A N 1
ATOM 1450 C CA . GLY A 1 216 ? 36.049 20.875 26.119 1.00 41.26 216 GLY A CA 1
ATOM 1451 C C . GLY A 1 216 ? 36.443 22.188 26.826 1.00 42.06 216 GLY A C 1
ATOM 1452 O O . GLY A 1 216 ? 37.641 22.455 27.166 1.00 40.94 216 GLY A O 1
ATOM 1453 N N . SER A 1 217 ? 35.385 22.970 27.113 1.00 40.12 217 SER A N 1
ATOM 1454 C CA . SER A 1 217 ? 35.426 24.397 27.504 1.00 38.07 217 SER A CA 1
ATOM 1455 C C . SER A 1 217 ? 35.674 24.734 28.943 1.00 35.67 217 SER A C 1
ATOM 1456 O O . SER A 1 217 ? 35.162 24.025 29.801 1.00 35.76 217 SER A O 1
ATOM 1459 N N . VAL A 1 218 ? 36.325 25.890 29.190 1.00 32.64 218 VAL A N 1
ATOM 1460 C CA . VAL A 1 218 ? 36.252 26.547 30.524 1.00 31.84 218 VAL A CA 1
ATOM 1461 C C . VAL A 1 218 ? 35.438 27.903 30.491 1.00 30.23 218 VAL A C 1
ATOM 1462 O O . VAL A 1 218 ? 35.271 28.538 29.436 1.00 30.04 218 VAL A O 1
ATOM 1466 N N . ASP A 1 219 ? 34.959 28.298 31.672 1.00 29.33 219 ASP A N 1
ATOM 1467 C CA . ASP A 1 219 ? 34.339 29.557 31.960 1.00 28.69 219 ASP A CA 1
ATOM 1468 C C . ASP A 1 219 ? 35.232 30.695 31.384 1.00 26.65 219 ASP A C 1
ATOM 1469 O O . ASP A 1 219 ? 36.404 30.833 31.770 1.00 27.40 219 ASP A O 1
ATOM 1474 N N . TYR A 1 220 ? 34.654 31.492 30.483 1.00 23.44 220 TYR A N 1
ATOM 1475 C CA . TYR A 1 220 ? 35.405 32.612 29.875 1.00 22.18 220 TYR A CA 1
ATOM 1476 C C . TYR A 1 220 ? 36.051 33.590 30.828 1.00 21.77 220 TYR A C 1
ATOM 1477 O O . TYR A 1 220 ? 37.001 34.218 30.463 1.00 21.51 220 TYR A O 1
ATOM 1486 N N . ARG A 1 221 ? 35.503 33.720 32.002 1.00 21.98 221 ARG A N 1
ATOM 1487 C CA . ARG A 1 221 ? 35.990 34.609 32.992 1.00 23.12 221 ARG A CA 1
ATOM 1488 C C . ARG A 1 221 ? 37.225 34.119 33.795 1.00 25.04 221 ARG A C 1
ATOM 1489 O O . ARG A 1 221 ? 37.741 34.881 34.543 1.00 24.77 221 ARG A O 1
ATOM 1497 N N . THR A 1 222 ? 37.579 32.831 33.711 1.00 27.04 222 THR A N 1
ATOM 1498 C CA . THR A 1 222 ? 38.732 32.274 34.407 1.00 29.80 222 THR A CA 1
ATOM 1499 C C . THR A 1 222 ? 39.943 32.208 33.528 1.00 30.26 222 THR A C 1
ATOM 1500 O O . THR A 1 222 ? 40.911 31.700 33.972 1.00 31.50 222 THR A O 1
ATOM 1504 N N . ILE A 1 223 ? 39.874 32.702 32.288 1.00 30.63 223 ILE A N 1
ATOM 1505 C CA . ILE A 1 223 ? 40.964 32.564 31.329 1.00 30.12 223 ILE A CA 1
ATOM 1506 C C . ILE A 1 223 ? 41.988 33.680 31.569 1.00 30.62 223 ILE A C 1
ATOM 1507 O O . ILE A 1 223 ? 41.631 34.765 32.030 1.00 29.86 223 ILE A O 1
ATOM 1512 N N . ASP A 1 224 ? 43.252 33.378 31.246 1.00 30.97 224 ASP A N 1
ATOM 1513 C CA . ASP A 1 224 ? 44.389 34.286 31.375 1.00 31.05 224 ASP A CA 1
ATOM 1514 C C . ASP A 1 224 ? 44.462 35.172 30.107 1.00 29.23 224 ASP A C 1
ATOM 1515 O O . ASP A 1 224 ? 44.848 34.764 29.058 1.00 27.91 224 ASP A O 1
ATOM 1520 N N . TYR A 1 225 ? 44.010 36.400 30.227 1.00 28.65 225 TYR A N 1
ATOM 1521 C CA . TYR A 1 225 ? 44.049 37.324 29.134 1.00 27.68 225 TYR A CA 1
ATOM 1522 C C . TYR A 1 225 ? 45.248 38.245 29.231 1.00 29.60 225 TYR A C 1
ATOM 1523 O O . TYR A 1 225 ? 45.408 39.046 28.353 1.00 30.16 225 TYR A O 1
ATOM 1532 N N . LYS A 1 226 ? 46.064 38.146 30.270 1.00 32.25 226 LYS A N 1
ATOM 1533 C CA . LYS A 1 226 ? 47.126 39.151 30.518 1.00 35.81 226 LYS A CA 1
ATOM 1534 C C . LYS A 1 226 ? 48.524 38.766 30.037 1.00 35.80 226 LYS A C 1
ATOM 1535 O O . LYS A 1 226 ? 49.316 39.665 29.746 1.00 36.52 226 LYS A O 1
ATOM 1541 N N . SER A 1 227 ? 48.811 37.468 29.905 1.00 36.15 227 SER A N 1
ATOM 1542 C CA . SER A 1 227 ? 50.189 36.987 29.707 1.00 38.39 227 SER A CA 1
ATOM 1543 C C . SER A 1 227 ? 50.776 37.234 28.325 1.00 38.78 227 SER A C 1
ATOM 1544 O O . SER A 1 227 ? 52.019 37.360 28.163 1.00 38.74 227 SER A O 1
ATOM 1547 N N . LYS A 1 228 ? 49.908 37.165 27.339 1.00 36.45 228 LYS A N 1
ATOM 1548 C CA . LYS A 1 228 ? 50.285 37.234 25.956 1.00 35.38 228 LYS A CA 1
ATOM 1549 C C . LYS A 1 228 ? 49.170 37.946 25.209 1.00 32.28 228 LYS A C 1
ATOM 1550 O O . LYS A 1 228 ? 48.016 37.970 25.666 1.00 29.81 228 LYS A O 1
ATOM 1556 N N . PRO A 1 229 ? 49.519 38.506 24.045 1.00 30.10 229 PRO A N 1
ATOM 1557 C CA . PRO A 1 229 ? 48.509 39.021 23.206 1.00 28.06 229 PRO A CA 1
ATOM 1558 C C . PRO A 1 229 ? 47.451 37.903 22.928 1.00 26.72 229 PRO A C 1
ATOM 1559 O O . PRO A 1 229 ? 47.833 36.738 22.748 1.00 26.95 229 PRO A O 1
ATOM 1563 N N . VAL A 1 230 ? 46.179 38.299 22.852 1.00 24.46 230 VAL A N 1
ATOM 1564 C CA . VAL A 1 230 ? 45.044 37.409 22.678 1.00 23.32 230 VAL A CA 1
ATOM 1565 C C . VAL A 1 230 ? 44.549 37.461 21.251 1.00 22.85 230 VAL A C 1
ATOM 1566 O O . VAL A 1 230 ? 44.382 38.548 20.723 1.00 22.92 230 VAL A O 1
ATOM 1570 N N . VAL A 1 231 ? 44.341 36.297 20.620 1.00 22.91 231 VAL A N 1
ATOM 1571 C CA . VAL A 1 231 ? 43.521 36.164 19.441 1.00 22.40 231 VAL A CA 1
ATOM 1572 C C . VAL A 1 231 ? 42.277 35.485 19.873 1.00 22.54 231 VAL A C 1
ATOM 1573 O O . VAL A 1 231 ? 42.352 34.334 20.304 1.00 23.53 231 VAL A O 1
ATOM 1577 N N . LEU A 1 232 ? 41.127 36.132 19.694 1.00 21.80 232 LEU A N 1
ATOM 1578 C CA . LEU A 1 232 ? 39.887 35.493 20.027 1.00 22.26 232 LEU A CA 1
ATOM 1579 C C . LEU A 1 232 ? 39.379 34.810 18.814 1.00 23.07 232 LEU A C 1
ATOM 1580 O O . LEU A 1 232 ? 39.140 35.436 17.815 1.00 23.15 232 LEU A O 1
ATOM 1585 N N . LEU A 1 233 ? 39.213 33.494 18.877 1.00 24.21 233 LEU A N 1
ATOM 1586 C CA . LEU A 1 233 ? 38.879 32.791 17.678 1.00 25.31 233 LEU A CA 1
ATOM 1587 C C . LEU A 1 233 ? 37.359 32.431 17.795 1.00 26.09 233 LEU A C 1
ATOM 1588 O O . LEU A 1 233 ? 36.982 31.744 18.702 1.00 26.31 233 LEU A O 1
ATOM 1601 N N . GLY A 1 235 ? 33.757 30.882 16.049 1.00 34.72 235 GLY A N 1
ATOM 1602 C CA . GLY A 1 235 ? 33.234 29.982 15.039 1.00 36.32 235 GLY A CA 1
ATOM 1603 C C . GLY A 1 235 ? 32.060 30.562 14.229 1.00 37.90 235 GLY A C 1
ATOM 1604 O O . GLY A 1 235 ? 31.333 31.407 14.706 1.00 36.42 235 GLY A O 1
ATOM 1605 N N . ASN A 1 236 ? 31.935 30.081 12.989 1.00 39.65 236 ASN A N 1
ATOM 1606 C CA . ASN A 1 236 ? 30.770 30.196 12.118 1.00 41.01 236 ASN A CA 1
ATOM 1607 C C . ASN A 1 236 ? 29.439 30.035 12.906 1.00 40.34 236 ASN A C 1
ATOM 1608 O O . ASN A 1 236 ? 29.301 29.136 13.699 1.00 38.32 236 ASN A O 1
ATOM 1613 N N . GLU A 1 237 ? 28.549 31.003 12.743 1.00 40.14 237 GLU A N 1
ATOM 1614 C CA . GLU A 1 237 ? 27.179 31.027 13.283 1.00 41.48 237 GLU A CA 1
ATOM 1615 C C . GLU A 1 237 ? 26.512 29.656 13.486 1.00 43.75 237 GLU A C 1
ATOM 1616 O O . GLU A 1 237 ? 26.111 29.325 14.619 1.00 45.14 237 GLU A O 1
ATOM 1622 N N . GLN A 1 238 ? 26.385 28.876 12.418 1.00 45.11 238 GLN A N 1
ATOM 1623 C CA . GLN A 1 238 ? 25.720 27.527 12.537 1.00 51.89 238 GLN A CA 1
ATOM 1624 C C . GLN A 1 238 ? 26.626 26.295 12.798 1.00 48.79 238 GLN A C 1
ATOM 1625 O O . GLN A 1 238 ? 26.386 25.534 13.740 1.00 52.50 238 GLN A O 1
ATOM 1631 N N . ALA A 1 239 ? 27.657 26.121 11.988 1.00 44.65 239 ALA A N 1
ATOM 1632 C CA . ALA A 1 239 ? 28.627 25.055 12.162 1.00 43.83 239 ALA A CA 1
ATOM 1633 C C . ALA A 1 239 ? 29.540 25.171 13.414 1.00 40.79 239 ALA A C 1
ATOM 1634 O O . ALA A 1 239 ? 29.962 24.178 13.917 1.00 41.87 239 ALA A O 1
ATOM 1636 N N . GLY A 1 240 ? 29.878 26.351 13.903 1.00 38.55 240 GLY A N 1
ATOM 1637 C CA . GLY A 1 240 ? 30.910 26.463 14.972 1.00 36.39 240 GLY A CA 1
ATOM 1638 C C . GLY A 1 240 ? 32.314 26.157 14.440 1.00 35.73 240 GLY A C 1
ATOM 1639 O O . GLY A 1 240 ? 32.485 25.991 13.225 1.00 35.92 240 GLY A O 1
ATOM 1640 N N . LEU A 1 241 ? 33.330 26.115 15.319 1.00 34.52 241 LEU A N 1
ATOM 1641 C CA . LEU A 1 241 ? 34.706 25.824 14.881 1.00 34.86 241 LEU A CA 1
ATOM 1642 C C . LEU A 1 241 ? 34.874 24.352 14.511 1.00 33.65 241 LEU A C 1
ATOM 1643 O O . LEU A 1 241 ? 34.324 23.481 15.138 1.00 33.70 241 LEU A O 1
ATOM 1648 N N . PRO A 1 242 ? 35.631 24.075 13.476 1.00 33.82 242 PRO A N 1
ATOM 1649 C CA . PRO A 1 242 ? 36.015 22.664 13.306 1.00 34.73 242 PRO A CA 1
ATOM 1650 C C . PRO A 1 242 ? 37.186 22.245 14.247 1.00 35.02 242 PRO A C 1
ATOM 1651 O O . PRO A 1 242 ? 37.953 23.125 14.718 1.00 32.08 242 PRO A O 1
ATOM 1655 N N . VAL A 1 243 ? 37.368 20.919 14.388 1.00 35.53 243 VAL A N 1
ATOM 1656 C CA . VAL A 1 243 ? 38.352 20.359 15.278 1.00 37.36 243 VAL A CA 1
ATOM 1657 C C . VAL A 1 243 ? 39.758 20.860 14.999 1.00 37.42 243 VAL A C 1
ATOM 1658 O O . VAL A 1 243 ? 40.486 21.066 15.969 1.00 35.97 243 VAL A O 1
ATOM 1662 N N . GLU A 1 244 ? 40.130 21.129 13.736 1.00 38.81 244 GLU A N 1
ATOM 1663 C CA . GLU A 1 244 ? 41.506 21.523 13.440 1.00 40.11 244 GLU A CA 1
ATOM 1664 C C . GLU A 1 244 ? 41.821 22.932 13.944 1.00 38.12 244 GLU A C 1
ATOM 1665 O O . GLU A 1 244 ? 42.880 23.177 14.479 1.00 36.10 244 GLU A O 1
ATOM 1671 N N . LEU A 1 245 ? 40.827 23.829 13.883 1.00 35.65 245 LEU A N 1
ATOM 1672 C CA . LEU A 1 245 ? 40.951 25.100 14.538 1.00 32.96 245 LEU A CA 1
ATOM 1673 C C . LEU A 1 245 ? 40.845 24.948 16.015 1.00 30.52 245 LEU A C 1
ATOM 1674 O O . LEU A 1 245 ? 41.597 25.540 16.718 1.00 28.94 245 LEU A O 1
ATOM 1679 N N . ALA A 1 246 ? 39.923 24.149 16.501 1.00 29.68 246 ALA A N 1
ATOM 1680 C CA . ALA A 1 246 ? 39.773 24.055 17.939 1.00 30.44 246 ALA A CA 1
ATOM 1681 C C . ALA A 1 246 ? 41.066 23.452 18.640 1.00 32.66 246 ALA A C 1
ATOM 1682 O O . ALA A 1 246 ? 41.395 23.851 19.748 1.00 31.87 246 ALA A O 1
ATOM 1684 N N . ARG A 1 247 ? 41.793 22.546 17.957 1.00 33.50 247 ARG A N 1
ATOM 1685 C CA . ARG A 1 247 ? 43.067 21.985 18.476 1.00 35.53 247 ARG A CA 1
ATOM 1686 C C . ARG A 1 247 ? 44.161 22.995 18.562 1.00 36.85 247 ARG A C 1
ATOM 1687 O O . ARG A 1 247 ? 45.147 22.793 19.283 1.00 37.96 247 ARG A O 1
ATOM 1695 N N . GLU A 1 248 ? 44.025 24.045 17.769 1.00 37.73 248 GLU A N 1
ATOM 1696 C CA . GLU A 1 248 ? 45.011 25.104 17.738 1.00 39.26 248 GLU A CA 1
ATOM 1697 C C . GLU A 1 248 ? 44.942 26.089 18.945 1.00 38.17 248 GLU A C 1
ATOM 1698 O O . GLU A 1 248 ? 45.845 26.928 19.123 1.00 39.48 248 GLU A O 1
ATOM 1704 N N . ALA A 1 249 ? 43.958 25.928 19.810 1.00 35.26 249 ALA A N 1
ATOM 1705 C CA . ALA A 1 249 ? 43.687 26.893 20.842 1.00 35.36 249 ALA A CA 1
ATOM 1706 C C . ALA A 1 249 ? 44.460 26.653 22.080 1.00 35.50 249 ALA A C 1
ATOM 1707 O O . ALA A 1 249 ? 44.589 25.533 22.459 1.00 36.31 249 ALA A O 1
ATOM 1709 N N . GLY A 1 250 ? 44.911 27.723 22.738 1.00 35.82 250 GLY A N 1
ATOM 1710 C CA . GLY A 1 250 ? 45.507 27.663 24.079 1.00 36.19 250 GLY A CA 1
ATOM 1711 C C . GLY A 1 250 ? 44.425 27.529 25.148 1.00 36.64 250 GLY A C 1
ATOM 1712 O O . GLY A 1 250 ? 44.690 27.044 26.249 1.00 37.39 250 GLY A O 1
ATOM 1713 N N . ALA A 1 251 ? 43.211 28.016 24.865 1.00 34.25 251 ALA A N 1
ATOM 1714 C CA . ALA A 1 251 ? 42.099 27.769 25.761 1.00 33.08 251 ALA A CA 1
ATOM 1715 C C . ALA A 1 251 ? 40.774 27.859 25.022 1.00 31.26 251 ALA A C 1
ATOM 1716 O O . ALA A 1 251 ? 40.658 28.483 23.979 1.00 29.85 251 ALA A O 1
ATOM 1718 N N . LEU A 1 252 ? 39.848 27.052 25.491 1.00 31.79 252 LEU A N 1
ATOM 1719 C CA . LEU A 1 252 ? 38.524 26.895 24.866 1.00 31.70 252 LEU A CA 1
ATOM 1720 C C . LEU A 1 252 ? 37.599 27.569 25.796 1.00 29.60 252 LEU A C 1
ATOM 1721 O O . LEU A 1 252 ? 37.609 27.290 26.982 1.00 30.52 252 LEU A O 1
ATOM 1726 N N . ALA A 1 253 ? 36.818 28.480 25.241 1.00 27.99 253 ALA A N 1
ATOM 1727 C CA . ALA A 1 253 ? 35.980 29.388 26.044 1.00 26.10 253 ALA A CA 1
ATOM 1728 C C . ALA A 1 253 ? 34.536 29.076 25.896 1.00 24.85 253 ALA A C 1
ATOM 1729 O O . ALA A 1 253 ? 34.089 28.774 24.822 1.00 23.20 253 ALA A O 1
ATOM 1731 N N . ARG A 1 254 ? 33.823 29.117 27.009 1.00 25.49 254 ARG A N 1
ATOM 1732 C CA . ARG A 1 254 ? 32.405 29.227 26.946 1.00 26.37 254 ARG A CA 1
ATOM 1733 C C . ARG A 1 254 ? 31.874 30.319 27.858 1.00 23.44 254 ARG A C 1
ATOM 1734 O O . ARG A 1 254 ? 32.351 30.561 28.978 1.00 22.70 254 ARG A O 1
ATOM 1742 N N . ILE A 1 255 ? 30.794 30.899 27.406 1.00 21.64 255 ILE A N 1
ATOM 1743 C CA . ILE A 1 255 ? 30.015 31.817 28.240 1.00 20.93 255 ILE A CA 1
ATOM 1744 C C . ILE A 1 255 ? 28.825 31.090 28.903 1.00 21.27 255 ILE A C 1
ATOM 1745 O O . ILE A 1 255 ? 27.943 30.639 28.198 1.00 20.62 255 ILE A O 1
ATOM 1750 N N . PRO A 1 256 ? 28.784 31.016 30.239 1.00 22.96 256 PRO A N 1
ATOM 1751 C CA . PRO A 1 256 ? 27.726 30.308 30.902 1.00 25.00 256 PRO A CA 1
ATOM 1752 C C . PRO A 1 256 ? 26.408 31.001 30.730 1.00 26.48 256 PRO A C 1
ATOM 1753 O O . PRO A 1 256 ? 26.354 32.199 30.741 1.00 26.75 256 PRO A O 1
ATOM 1757 N N . GLN A 1 257 ? 25.407 30.210 30.475 1.00 28.34 257 GLN A N 1
ATOM 1758 C CA . GLN A 1 257 ? 24.132 30.648 30.065 1.00 31.71 257 GLN A CA 1
ATOM 1759 C C . GLN A 1 257 ? 23.147 29.916 30.978 1.00 36.43 257 GLN A C 1
ATOM 1760 O O . GLN A 1 257 ? 23.590 29.074 31.797 1.00 34.79 257 GLN A O 1
ATOM 1766 N N . ALA A 1 258 ? 21.846 30.273 30.886 1.00 41.76 258 ALA A N 1
ATOM 1767 C CA . ALA A 1 258 ? 20.803 29.786 31.862 1.00 46.09 258 ALA A CA 1
ATOM 1768 C C . ALA A 1 258 ? 20.302 28.353 31.615 1.00 51.02 258 ALA A C 1
ATOM 1769 O O . ALA A 1 258 ? 19.741 27.738 32.537 1.00 57.15 258 ALA A O 1
ATOM 1771 N N . GLY A 1 259 ? 20.431 27.853 30.383 1.00 56.21 259 GLY A N 1
ATOM 1772 C CA . GLY A 1 259 ? 20.458 26.384 30.116 1.00 59.48 259 GLY A CA 1
ATOM 1773 C C . GLY A 1 259 ? 21.890 25.903 29.781 1.00 62.79 259 GLY A C 1
ATOM 1774 O O . GLY A 1 259 ? 22.854 26.690 29.792 1.00 61.36 259 GLY A O 1
ATOM 1775 N N . ARG A 1 260 ? 22.029 24.615 29.462 1.00 64.43 260 ARG A N 1
ATOM 1776 C CA . ARG A 1 260 ? 23.277 24.059 28.894 1.00 65.18 260 ARG A CA 1
ATOM 1777 C C . ARG A 1 260 ? 23.497 24.434 27.387 1.00 64.31 260 ARG A C 1
ATOM 1778 O O . ARG A 1 260 ? 24.545 24.135 26.804 1.00 63.33 260 ARG A O 1
ATOM 1780 N N . ALA A 1 261 ? 22.501 25.077 26.773 1.00 67.19 261 ALA A N 1
ATOM 1781 C CA . ALA A 1 261 ? 22.614 25.748 25.450 1.00 67.62 261 ALA A CA 1
ATOM 1782 C C . ALA A 1 261 ? 23.726 26.828 25.337 1.00 63.73 261 ALA A C 1
ATOM 1783 O O . ALA A 1 261 ? 23.985 27.544 26.315 1.00 63.08 261 ALA A O 1
ATOM 1785 N N . ASP A 1 262 ? 24.407 26.871 24.174 1.00 58.57 262 ASP A N 1
ATOM 1786 C CA . ASP A 1 262 ? 24.991 28.114 23.611 1.00 58.58 262 ASP A CA 1
ATOM 1787 C C . ASP A 1 262 ? 24.078 28.713 22.513 1.00 52.81 262 ASP A C 1
ATOM 1788 O O . ASP A 1 262 ? 24.178 28.369 21.334 1.00 51.69 262 ASP A O 1
ATOM 1793 N N . SER A 1 263 ? 23.258 29.673 22.913 1.00 46.60 263 SER A N 1
ATOM 1794 C CA . SER A 1 263 ? 22.302 30.281 21.993 1.00 44.72 263 SER A CA 1
ATOM 1795 C C . SER A 1 263 ? 22.537 31.804 21.888 1.00 36.26 263 SER A C 1
ATOM 1796 O O . SER A 1 263 ? 21.562 32.594 21.904 1.00 39.52 263 SER A O 1
ATOM 1799 N N . LEU A 1 264 ? 23.809 32.203 21.846 1.00 28.10 264 LEU A N 1
ATOM 1800 C CA . LEU A 1 264 ? 24.197 33.587 21.677 1.00 23.09 264 LEU A CA 1
ATOM 1801 C C . LEU A 1 264 ? 24.508 33.897 20.200 1.00 19.98 264 LEU A C 1
ATOM 1802 O O . LEU A 1 264 ? 25.221 33.150 19.557 1.00 18.02 264 LEU A O 1
ATOM 1807 N N . ASN A 1 265 ? 23.904 34.976 19.697 1.00 17.40 265 ASN A N 1
ATOM 1808 C CA . ASN A 1 265 ? 24.257 35.532 18.453 1.00 16.75 265 ASN A CA 1
ATOM 1809 C C . ASN A 1 265 ? 25.765 35.765 18.486 1.00 16.31 265 ASN A C 1
ATOM 1810 O O . ASN A 1 265 ? 26.370 36.035 19.529 1.00 15.50 265 ASN A O 1
ATOM 1815 N N . LEU A 1 266 ? 26.336 35.621 17.328 1.00 16.13 266 LEU A N 1
ATOM 1816 C CA . LEU A 1 266 ? 27.784 35.567 17.170 1.00 16.30 266 LEU A CA 1
ATOM 1817 C C . LEU A 1 266 ? 28.386 36.928 17.526 1.00 15.20 266 LEU A C 1
ATOM 1818 O O . LEU A 1 266 ? 29.434 36.987 18.174 1.00 15.11 266 LEU A O 1
ATOM 1823 N N . ALA A 1 267 ? 27.714 38.006 17.092 1.00 14.23 267 ALA A N 1
ATOM 1824 C CA . ALA A 1 267 ? 28.082 39.407 17.466 1.00 13.61 267 ALA A CA 1
ATOM 1825 C C . ALA A 1 267 ? 28.020 39.669 18.945 1.00 13.26 267 ALA A C 1
ATOM 1826 O O . ALA A 1 267 ? 28.971 40.202 19.533 1.00 13.20 267 ALA A O 1
ATOM 1828 N N . ILE A 1 268 ? 26.956 39.196 19.587 1.00 12.76 268 ILE A N 1
ATOM 1829 C CA . ILE A 1 268 ? 26.807 39.358 20.988 1.00 12.49 268 ILE A CA 1
ATOM 1830 C C . ILE A 1 268 ? 27.913 38.583 21.737 1.00 12.61 268 ILE A C 1
ATOM 1831 O O . ILE A 1 268 ? 28.481 39.108 22.639 1.00 12.48 268 ILE A O 1
ATOM 1836 N N . ALA A 1 269 ? 28.189 37.331 21.390 1.00 12.63 269 ALA A N 1
ATOM 1837 C CA . ALA A 1 269 ? 29.178 36.527 22.073 1.00 13.00 269 ALA A CA 1
ATOM 1838 C C . ALA A 1 269 ? 30.511 37.167 21.813 1.00 13.20 269 ALA A C 1
ATOM 1839 O O . ALA A 1 269 ? 31.300 37.216 22.634 1.00 13.29 269 ALA A O 1
ATOM 1841 N N . THR A 1 270 ? 30.718 37.667 20.650 1.00 13.52 270 THR A N 1
ATOM 1842 C CA . THR A 1 270 ? 31.992 38.271 20.345 1.00 14.26 270 THR A CA 1
ATOM 1843 C C . THR A 1 270 ? 32.261 39.534 21.155 1.00 14.24 270 THR A C 1
ATOM 1844 O O . THR A 1 270 ? 33.391 39.673 21.690 1.00 14.86 270 THR A O 1
ATOM 1848 N N . GLY A 1 271 ? 31.227 40.366 21.309 1.00 13.90 271 GLY A N 1
ATOM 1849 C CA . GLY A 1 271 ? 31.260 41.495 22.202 1.00 13.68 271 GLY A CA 1
ATOM 1850 C C . GLY A 1 271 ? 31.554 41.197 23.664 1.00 13.82 271 GLY A C 1
ATOM 1851 O O . GLY A 1 271 ? 32.419 41.907 24.338 1.00 13.32 271 GLY A O 1
ATOM 1852 N N A ILE A 1 272 ? 30.880 40.140 24.163 0.70 13.86 272 ILE A N 1
ATOM 1853 N N B ILE A 1 272 ? 30.894 40.166 24.206 0.30 13.84 272 ILE A N 1
ATOM 1854 C CA A ILE A 1 272 ? 31.113 39.688 25.516 0.70 14.05 272 ILE A CA 1
ATOM 1855 C CA B ILE A 1 272 ? 31.153 39.789 25.588 0.30 14.06 272 ILE A CA 1
ATOM 1856 C C A ILE A 1 272 ? 32.572 39.300 25.728 0.70 14.65 272 ILE A C 1
ATOM 1857 C C B ILE A 1 272 ? 32.585 39.267 25.782 0.30 14.72 272 ILE A C 1
ATOM 1858 O O A ILE A 1 272 ? 33.175 39.678 26.724 0.70 14.82 272 ILE A O 1
ATOM 1859 O O B ILE A 1 272 ? 33.198 39.547 26.811 0.30 14.92 272 ILE A O 1
ATOM 1876 N N . LEU A 1 274 ? 35.277 40.219 23.823 1.00 15.90 274 LEU A N 1
ATOM 1877 C CA . LEU A 1 274 ? 36.152 41.360 23.734 1.00 16.10 274 LEU A CA 1
ATOM 1878 C C . LEU A 1 274 ? 36.195 42.108 25.031 1.00 16.09 274 LEU A C 1
ATOM 1879 O O . LEU A 1 274 ? 37.256 42.484 25.462 1.00 16.49 274 LEU A O 1
ATOM 1884 N N . PHE A 1 275 ? 35.047 42.352 25.627 1.00 15.96 275 PHE A N 1
ATOM 1885 C CA . PHE A 1 275 ? 34.961 43.101 26.896 1.00 16.22 275 PHE A CA 1
ATOM 1886 C C . 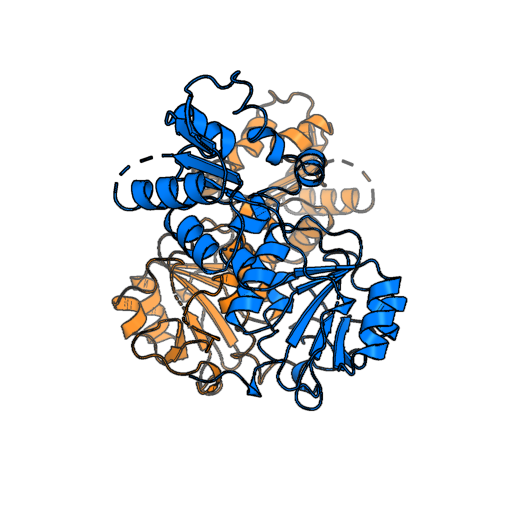PHE A 1 275 ? 35.522 42.359 28.148 1.00 17.47 275 PHE A C 1
ATOM 1887 O O . PHE A 1 275 ? 35.838 42.943 29.161 1.00 18.24 275 PHE A O 1
ATOM 1895 N N . GLU A 1 276 ? 35.592 41.061 28.110 1.00 18.79 276 GLU A N 1
ATOM 1896 C CA . GLU A 1 276 ? 36.258 40.310 29.121 1.00 19.78 276 GLU A CA 1
ATOM 1897 C C . GLU A 1 276 ? 37.770 40.280 28.851 1.00 19.76 276 GLU A C 1
ATOM 1898 O O . GLU A 1 276 ? 38.571 40.448 29.770 1.00 19.98 276 GLU A O 1
ATOM 1904 N N . ALA A 1 277 ? 38.166 40.057 27.601 1.00 19.32 277 ALA A N 1
ATOM 1905 C CA . ALA A 1 277 ? 39.580 39.943 27.296 1.00 19.11 277 ALA A CA 1
ATOM 1906 C C . ALA A 1 277 ? 40.320 41.230 27.535 1.00 19.84 277 ALA A C 1
ATOM 1907 O O . ALA A 1 277 ? 41.547 41.154 27.710 1.00 20.72 277 ALA A O 1
ATOM 1909 N N . ARG A 1 278 ? 39.637 42.386 27.390 1.00 19.26 278 ARG A N 1
ATOM 1910 C CA . ARG A 1 278 ? 40.172 43.704 27.583 1.00 19.62 278 ARG A CA 1
ATOM 1911 C C . ARG A 1 278 ? 39.650 44.358 28.836 1.00 19.62 278 ARG A C 1
ATOM 1912 O O . ARG A 1 278 ? 39.844 45.563 29.061 1.00 19.30 278 ARG A O 1
ATOM 1920 N N . ARG A 1 279 ? 39.059 43.544 29.702 1.00 19.87 279 ARG A N 1
ATOM 1921 C CA . ARG A 1 279 ? 38.481 44.040 30.893 1.00 20.25 279 ARG A CA 1
ATOM 1922 C C . ARG A 1 279 ? 39.532 44.785 31.751 1.00 21.73 279 ARG A C 1
ATOM 1923 O O . ARG A 1 279 ? 39.246 45.867 32.267 1.00 21.34 279 ARG A O 1
ATOM 1931 N N . HIS A 1 280 ? 40.686 44.151 31.938 1.00 22.57 280 HIS A N 1
ATOM 1932 C CA . HIS A 1 280 ? 41.797 44.734 32.693 1.00 23.95 280 HIS A CA 1
ATOM 1933 C C . HIS A 1 280 ? 42.485 45.907 32.003 1.00 24.48 280 HIS A C 1
ATOM 1934 O O . HIS A 1 280 ? 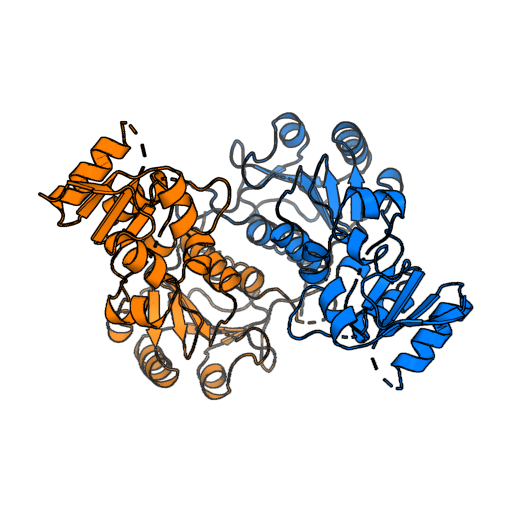43.347 46.458 32.569 1.00 26.18 280 HIS A O 1
ATOM 1941 N N . LEU A 1 281 ? 42.123 46.254 30.776 1.00 24.71 281 LEU A N 1
ATOM 1942 C CA . LEU A 1 281 ? 42.712 47.326 29.993 1.00 25.55 281 LEU A CA 1
ATOM 1943 C C . LEU A 1 281 ? 41.820 48.597 29.714 1.00 26.36 281 LEU A C 1
ATOM 1944 O O . LEU A 1 281 ? 42.303 49.606 29.194 1.00 26.24 281 LEU A O 1
ATOM 1949 N N . LEU A 1 282 ? 40.538 48.511 30.011 1.00 26.54 282 LEU A N 1
ATOM 1950 C CA . LEU A 1 282 ? 39.568 49.530 29.703 1.00 28.05 282 LEU A CA 1
ATOM 1951 C C . LEU A 1 282 ? 39.190 50.132 31.022 1.00 29.60 282 LEU A C 1
ATOM 1952 O O . LEU A 1 282 ? 38.834 49.410 31.933 1.00 30.28 282 LEU A O 1
ATOM 1957 N N . SER A 1 283 ? 39.247 51.446 31.129 1.00 32.52 283 SER A N 1
ATOM 1958 C CA . SER A 1 283 ? 38.848 52.170 32.358 1.00 35.24 283 SER A CA 1
ATOM 1959 C C . SER A 1 283 ? 38.217 53.514 31.976 1.00 35.11 283 SER A C 1
ATOM 1960 O O . SER A 1 283 ? 38.289 53.966 30.814 1.00 32.02 283 SER A O 1
ATOM 1963 N N . LEU A 1 284 ? 37.581 54.133 32.952 1.00 38.79 284 LEU A N 1
ATOM 1964 C CA . LEU A 1 284 ? 36.775 55.327 32.661 1.00 44.44 284 LEU A CA 1
ATOM 1965 C C . LEU A 1 284 ? 37.592 56.644 32.640 1.00 46.86 284 LEU A C 1
ATOM 1966 O O . LEU A 1 284 ? 38.491 56.860 33.460 1.00 51.16 284 LEU A O 1
ATOM 1971 N N . GLY B 1 16 ? -14.856 20.601 9.808 1.00 53.07 16 GLY B N 1
ATOM 1972 C CA . GLY B 1 16 ? -13.550 19.918 9.507 1.00 53.72 16 GLY B CA 1
ATOM 1973 C C . GLY B 1 16 ? -12.396 20.903 9.767 1.00 55.51 16 GLY B C 1
ATOM 1974 O O . GLY B 1 16 ? -12.387 21.972 9.143 1.00 56.65 16 GLY B O 1
ATOM 1975 N N . GLN B 1 17 ? -11.468 20.587 10.691 1.00 54.66 17 GLN B N 1
ATOM 1976 C CA . GLN B 1 17 ? -10.322 21.516 11.074 1.00 56.77 17 GLN B CA 1
ATOM 1977 C C . GLN B 1 17 ? -9.059 21.403 10.155 1.00 60.17 17 GLN B C 1
ATOM 1978 O O . GLN B 1 17 ? -8.214 22.336 10.096 1.00 57.88 17 GLN B O 1
ATOM 1984 N N . VAL B 1 18 ? -8.939 20.284 9.437 1.00 62.10 18 VAL B N 1
ATOM 1985 C CA . VAL B 1 18 ? -7.904 20.120 8.407 1.00 64.12 18 VAL B CA 1
ATOM 1986 C C . VAL B 1 18 ? -8.510 20.438 7.025 1.00 70.07 18 VAL B C 1
ATOM 1987 O O . VAL B 1 18 ? -9.646 20.054 6.737 1.00 74.51 18 VAL B O 1
ATOM 1991 N N . LYS B 1 19 ? -7.750 21.136 6.178 1.00 75.11 19 LYS B N 1
ATOM 1992 C CA . LYS B 1 19 ? -8.298 21.773 4.964 1.00 79.58 19 LYS B CA 1
ATOM 1993 C C . LYS B 1 19 ? -7.190 22.112 3.947 1.00 76.95 19 LYS B C 1
ATOM 1994 O O . LYS B 1 19 ? -6.144 22.632 4.345 1.00 73.09 19 LYS B O 1
ATOM 2000 N N . GLU B 1 20 ? -7.425 21.827 2.655 1.00 75.17 20 GLU B N 1
ATOM 2001 C CA . GLU B 1 20 ? -6.409 22.046 1.598 1.00 79.40 20 GLU B CA 1
ATOM 2002 C C . GLU B 1 20 ? -6.699 23.360 0.869 1.00 81.75 20 GLU B C 1
ATOM 2003 O O . GLU B 1 20 ? -7.875 23.706 0.667 1.00 83.54 20 GLU B O 1
ATOM 2005 N N . VAL B 1 21 ? -5.644 24.098 0.502 1.00 80.92 21 VAL B N 1
ATOM 2006 C CA . VAL B 1 21 ? -5.798 25.316 -0.302 1.00 85.50 21 VAL B CA 1
ATOM 2007 C C . VAL B 1 21 ? -4.798 25.365 -1.458 1.00 89.76 21 VAL B C 1
ATOM 2008 O O . VAL B 1 21 ? -3.599 25.088 -1.283 1.00 87.03 21 VAL B O 1
ATOM 2012 N N . THR B 1 22 ? -5.309 25.727 -2.634 1.00 95.62 22 THR B N 1
ATOM 2013 C CA . THR B 1 22 ? -4.481 25.875 -3.831 1.00 100.61 22 THR B CA 1
ATOM 2014 C C . THR B 1 22 ? -4.234 27.344 -4.103 1.00 103.02 22 THR B C 1
ATOM 2015 O O . THR B 1 22 ? -3.075 27.783 -4.192 1.00 100.71 22 THR B O 1
ATOM 2019 N N . SER B 1 23 ? -5.336 28.090 -4.230 1.00 105.10 23 SER B N 1
ATOM 2020 C CA . SER B 1 23 ? -5.314 29.449 -4.765 1.00 103.88 23 SER B CA 1
ATOM 2021 C C . SER B 1 23 ? -4.644 30.457 -3.805 1.00 102.45 23 SER B C 1
ATOM 2022 O O . SER B 1 23 ? -4.959 30.494 -2.603 1.00 99.64 23 SER B O 1
ATOM 2024 N N . LEU B 1 24 ? -3.720 31.261 -4.342 1.00 101.47 24 LEU B N 1
ATOM 2025 C CA . LEU B 1 24 ? -3.186 32.442 -3.624 1.00 104.84 24 LEU B CA 1
ATOM 2026 C C . LEU B 1 24 ? -4.287 33.500 -3.411 1.00 107.53 24 LEU B C 1
ATOM 2027 O O . LEU B 1 24 ? -4.226 34.322 -2.483 1.00 104.47 24 LEU B O 1
ATOM 2032 N N . THR B 1 25 ? -5.278 33.476 -4.300 1.00 111.28 25 THR B N 1
ATOM 2033 C CA . THR B 1 25 ? -6.498 34.266 -4.161 1.00 111.30 25 THR B CA 1
ATOM 2034 C C . THR B 1 25 ? -7.389 33.819 -2.985 1.00 108.24 25 THR B C 1
ATOM 2035 O O . THR B 1 25 ? -8.157 34.635 -2.463 1.00 111.61 25 THR B O 1
ATOM 2039 N N . ASN B 1 26 ? -7.299 32.542 -2.587 1.00 101.44 26 ASN B N 1
ATOM 2040 C CA . ASN B 1 26 ? -8.141 31.981 -1.524 1.00 96.51 26 ASN B CA 1
ATOM 2041 C C . ASN B 1 26 ? -8.172 32.907 -0.300 1.00 92.74 26 ASN B C 1
ATOM 2042 O O . ASN B 1 26 ? -7.126 33.160 0.283 1.00 83.14 26 ASN B O 1
ATOM 2047 N N . PRO B 1 27 ? -9.367 33.416 0.083 1.00 91.31 27 PRO B N 1
ATOM 2048 C CA . PRO B 1 27 ? -9.503 34.267 1.265 1.00 87.91 27 PRO B CA 1
ATOM 2049 C C . PRO B 1 27 ? -8.546 33.976 2.447 1.00 83.23 27 PRO B C 1
ATOM 2050 O O . PRO B 1 27 ? -7.879 34.902 2.952 1.00 81.17 27 PRO B O 1
ATOM 2054 N N . ILE B 1 28 ? -8.466 32.704 2.838 1.00 76.41 28 ILE B N 1
ATOM 2055 C CA . ILE B 1 28 ? -7.741 32.255 4.044 1.00 72.26 28 ILE B CA 1
ATOM 2056 C C . ILE B 1 28 ? -6.226 32.584 3.993 1.00 68.27 28 ILE B C 1
ATOM 2057 O O . ILE B 1 28 ? -5.616 32.914 5.013 1.00 62.49 28 ILE B O 1
ATOM 2062 N N . VAL B 1 29 ? -5.656 32.480 2.793 1.00 65.24 29 VAL B N 1
ATOM 2063 C CA . VAL B 1 29 ? -4.290 32.912 2.460 1.00 65.28 29 VAL B CA 1
ATOM 2064 C C . VAL B 1 29 ? -4.118 34.442 2.443 1.00 63.85 29 VAL B C 1
ATOM 2065 O O . VAL B 1 29 ? -3.053 34.928 2.799 1.00 59.16 29 VAL B O 1
ATOM 2069 N N . LYS B 1 30 ? -5.114 35.197 1.986 1.00 64.95 30 LYS B N 1
ATOM 2070 C CA . LYS B 1 30 ? -5.054 36.672 2.138 1.00 69.00 30 LYS B CA 1
ATOM 2071 C C . LYS B 1 30 ? -5.039 37.137 3.613 1.00 63.02 30 LYS B C 1
ATOM 2072 O O . LYS B 1 30 ? -4.385 38.133 3.896 1.00 60.87 30 LYS B O 1
ATOM 2078 N N . ASP B 1 31 ? -5.777 36.453 4.512 1.00 57.79 31 ASP B N 1
ATOM 2079 C CA . ASP B 1 31 ? -5.781 36.786 5.949 1.00 56.52 31 ASP B CA 1
ATOM 2080 C C . ASP B 1 31 ? -4.466 36.488 6.626 1.00 54.12 31 ASP B C 1
ATOM 2081 O O . ASP B 1 31 ? -4.057 37.279 7.435 1.00 52.47 31 ASP B O 1
ATOM 2086 N N . ILE B 1 32 ? -3.796 35.388 6.275 1.00 52.59 32 ILE B N 1
ATOM 2087 C CA . ILE B 1 32 ? -2.444 35.097 6.791 1.00 50.99 32 ILE B CA 1
ATOM 2088 C C . ILE B 1 32 ? -1.442 36.201 6.374 1.00 50.09 32 ILE B C 1
ATOM 2089 O O . ILE B 1 32 ? -0.598 36.604 7.164 1.00 44.97 32 ILE B O 1
ATOM 2094 N N . ARG B 1 33 ? -1.544 36.668 5.126 1.00 52.68 33 ARG B N 1
ATOM 2095 C CA . ARG B 1 33 ? -0.681 37.720 4.571 1.00 53.08 33 ARG B CA 1
ATOM 2096 C C . ARG B 1 33 ? -0.940 39.094 5.216 1.00 50.17 33 ARG B C 1
ATOM 2097 O O . ARG B 1 33 ? -0.018 39.917 5.333 1.00 45.09 33 ARG B O 1
ATOM 2105 N N . ALA B 1 34 ? -2.185 39.310 5.654 1.00 47.53 34 ALA B N 1
ATOM 2106 C CA . ALA B 1 34 ? -2.565 40.484 6.484 1.00 46.94 34 ALA B CA 1
ATOM 2107 C C . ALA B 1 34 ? -1.873 40.632 7.864 1.00 44.87 34 ALA B C 1
ATOM 2108 O O . ALA B 1 34 ? -2.010 41.666 8.526 1.00 43.56 34 ALA B O 1
ATOM 2110 N N . LEU B 1 35 ? -1.203 39.583 8.327 1.00 42.51 35 LEU B N 1
ATOM 2111 C CA . LEU B 1 35 ? -0.364 39.664 9.508 1.00 41.80 35 LEU B CA 1
ATOM 2112 C C . LEU B 1 35 ? 0.957 40.359 9.238 1.00 42.41 35 LEU B C 1
ATOM 2113 O O . LEU B 1 35 ? 1.746 40.501 10.160 1.00 41.95 35 LEU B O 1
ATOM 2118 N N . THR B 1 36 ? 1.215 40.786 8.010 1.00 47.36 36 THR B N 1
ATOM 2119 C CA . THR B 1 36 ? 2.248 41.822 7.747 1.00 52.05 36 THR B CA 1
ATOM 2120 C C . THR B 1 36 ? 1.818 43.218 8.197 1.00 52.01 36 THR B C 1
ATOM 2121 O O . THR B 1 36 ? 2.654 44.043 8.502 1.00 53.48 36 THR B O 1
ATOM 2125 N N . GLN B 1 37 ? 0.526 43.491 8.233 1.00 53.52 37 GLN B N 1
ATOM 2126 C CA . GLN B 1 37 ? 0.061 44.792 8.688 1.00 55.71 37 GLN B CA 1
ATOM 2127 C C . GLN B 1 37 ? -0.094 44.728 10.201 1.00 51.87 37 GLN B C 1
ATOM 2128 O O . GLN B 1 37 ? -0.700 43.807 10.759 1.00 51.75 37 GLN B O 1
ATOM 2134 N N . LYS B 1 38 ? 0.429 45.746 10.849 1.00 48.33 38 LYS B N 1
ATOM 2135 C CA . LYS B 1 38 ? 0.343 45.890 12.295 1.00 47.94 38 LYS B CA 1
ATOM 2136 C C . LYS B 1 38 ? -1.098 45.942 12.859 1.00 45.21 38 LYS B C 1
ATOM 2137 O O . LYS B 1 38 ? -1.362 45.464 13.969 1.00 42.05 38 LYS B O 1
ATOM 2143 N N . LYS B 1 39 ? -1.995 46.545 12.092 1.00 43.63 39 LYS B N 1
ATOM 2144 C CA . LYS B 1 39 ? -3.368 46.813 12.517 1.00 43.84 39 LYS B CA 1
ATOM 2145 C C . LYS B 1 39 ? -4.167 45.502 12.609 1.00 41.91 39 LYS B C 1
ATOM 2146 O O . LYS B 1 39 ? -4.918 45.295 13.555 1.00 43.18 39 LYS B O 1
ATOM 2152 N N . HIS B 1 40 ? -3.944 44.604 11.662 1.00 40.68 40 HIS B N 1
ATOM 2153 C CA . HIS B 1 40 ? -4.586 43.284 11.625 1.00 41.31 40 HIS B CA 1
ATOM 2154 C C . HIS B 1 40 ? -4.018 42.354 12.721 1.00 39.08 40 HIS B C 1
ATOM 2155 O O . HIS B 1 40 ? -4.797 41.629 13.466 1.00 35.34 40 HIS B O 1
ATOM 2162 N N . ARG B 1 41 ? -2.674 42.430 12.860 1.00 36.94 41 ARG B N 1
ATOM 2163 C CA . ARG B 1 41 ? -1.983 41.792 13.991 1.00 34.43 41 ARG B CA 1
ATOM 2164 C C . ARG B 1 41 ? -2.563 42.227 15.286 1.00 32.86 41 ARG B C 1
ATOM 2165 O O . ARG B 1 41 ? -2.913 41.366 16.075 1.00 32.62 41 ARG B O 1
ATOM 2173 N N . ASP B 1 42 ? -2.763 43.525 15.480 1.00 33.37 42 ASP B N 1
ATOM 2174 C CA . ASP B 1 42 ? -3.324 44.023 16.760 1.00 36.02 42 ASP B CA 1
ATOM 2175 C C . ASP B 1 42 ? -4.775 43.625 17.035 1.00 36.53 42 ASP B C 1
ATOM 2176 O O . ASP B 1 42 ? -5.084 43.295 18.164 1.00 37.54 42 ASP B O 1
ATOM 2181 N N . GLU B 1 43 ? -5.644 43.686 16.028 1.00 36.43 43 GLU B N 1
ATOM 2182 C CA . GLU B 1 43 ? -7.099 43.426 16.230 1.00 37.79 43 GLU B CA 1
ATOM 2183 C C . GLU B 1 43 ? -7.389 41.894 16.363 1.00 36.43 43 GLU B C 1
ATOM 2184 O O . GLU B 1 43 ? -8.202 41.513 17.192 1.00 34.79 43 GLU B O 1
ATOM 2190 N N . THR B 1 44 ? -6.651 41.038 15.622 1.00 35.73 44 THR B N 1
ATOM 2191 C CA . THR B 1 44 ? -6.691 39.588 15.832 1.00 35.32 44 THR B CA 1
ATOM 2192 C C . THR B 1 44 ? -5.838 39.133 17.022 1.00 33.87 44 THR B C 1
ATOM 2193 O O . THR B 1 44 ? -5.847 37.956 17.340 1.00 30.99 44 THR B O 1
ATOM 2197 N N . ARG B 1 45 ? -5.028 40.027 17.618 1.00 33.12 45 ARG B N 1
ATOM 2198 C CA . ARG B 1 45 ? -4.046 39.599 18.625 1.00 32.94 45 ARG B CA 1
ATOM 2199 C C . ARG B 1 45 ? -3.193 38.447 18.121 1.00 28.45 45 ARG B C 1
ATOM 2200 O O . ARG B 1 45 ? -3.043 37.458 18.809 1.00 26.19 45 ARG B O 1
ATOM 2208 N N . SER B 1 46 ? -2.690 38.483 16.924 1.00 25.98 46 SER B N 1
ATOM 2209 C CA . SER B 1 46 ? -1.975 37.277 16.559 1.00 26.58 46 SER B CA 1
ATOM 2210 C C . SER B 1 46 ? -0.708 37.531 15.880 1.00 24.49 46 SER B C 1
ATOM 2211 O O . SER B 1 46 ? -0.457 38.633 15.534 1.00 23.78 46 SER B O 1
ATOM 2214 N N . PHE B 1 47 ? 0.068 36.485 15.644 1.00 23.90 47 PHE B N 1
ATOM 2215 C CA . PHE B 1 47 ? 1.288 36.686 14.866 1.00 23.74 47 PHE B CA 1
ATOM 2216 C C . PHE B 1 47 ? 1.850 35.442 14.250 1.00 24.70 47 PHE B C 1
ATOM 2217 O O . PHE B 1 47 ? 1.504 34.368 14.662 1.00 24.18 47 PHE B O 1
ATOM 2233 N N . ALA B 1 49 ? 5.098 32.866 13.338 1.00 31.82 49 ALA B N 1
ATOM 2234 C CA . ALA B 1 49 ? 6.419 32.323 13.639 1.00 33.75 49 ALA B CA 1
ATOM 2235 C C . ALA B 1 49 ? 6.705 31.171 12.700 1.00 36.41 49 ALA B C 1
ATOM 2236 O O . ALA B 1 49 ? 5.913 30.265 12.631 1.00 38.62 49 ALA B O 1
ATOM 2238 N N . GLU B 1 50 ? 7.856 31.170 12.040 1.00 37.87 50 GLU B N 1
ATOM 2239 C CA . GLU B 1 50 ? 8.261 30.135 11.068 1.00 40.18 50 GLU B CA 1
ATOM 2240 C C . GLU B 1 50 ? 9.180 29.097 11.641 1.00 40.48 50 GLU B C 1
ATOM 2241 O O . GLU B 1 50 ? 10.180 29.447 12.238 1.00 38.74 50 GLU B O 1
ATOM 2247 N N . GLY B 1 51 ? 8.851 27.815 11.445 1.00 44.00 51 GLY B N 1
ATOM 2248 C CA . GLY B 1 51 ? 9.796 26.692 11.677 1.00 43.71 51 GLY B CA 1
ATOM 2249 C C . GLY B 1 51 ? 9.164 25.598 12.476 1.00 46.13 51 GLY B C 1
ATOM 2250 O O . GLY B 1 51 ? 8.478 25.880 13.444 1.00 47.35 51 GLY B O 1
ATOM 2251 N N . LEU B 1 52 ? 9.398 24.350 12.084 1.00 48.02 52 LEU B N 1
ATOM 2252 C CA . LEU B 1 52 ? 8.810 23.192 12.764 1.00 50.15 52 LEU B CA 1
ATOM 2253 C C . LEU B 1 52 ? 9.291 23.034 14.229 1.00 49.80 52 LEU B C 1
ATOM 2254 O O . LEU B 1 52 ? 8.471 22.794 15.154 1.00 48.08 52 LEU B O 1
ATOM 2259 N N . LYS B 1 53 ? 10.614 23.121 14.428 1.00 51.50 53 LYS B N 1
ATOM 2260 C CA . LYS B 1 53 ? 11.193 23.107 15.789 1.00 51.99 53 LYS B CA 1
ATOM 2261 C C . LYS B 1 53 ? 10.627 24.287 16.622 1.00 49.18 53 LYS B C 1
ATOM 2262 O O . LYS B 1 53 ? 10.156 24.044 17.729 1.00 52.35 53 LYS B O 1
ATOM 2264 N N . LEU B 1 54 ? 10.594 25.511 16.082 1.00 45.55 54 LEU B N 1
ATOM 2265 C CA . LEU B 1 54 ? 9.939 26.670 16.782 1.00 44.76 54 LEU B CA 1
ATOM 2266 C C . LEU B 1 54 ? 8.437 26.461 17.155 1.00 40.77 54 LEU B C 1
ATOM 2267 O O . LEU B 1 54 ? 8.020 26.675 18.289 1.00 35.71 54 LEU B O 1
ATOM 2272 N N . VAL B 1 55 ? 7.640 26.014 16.188 1.00 38.76 55 VAL B N 1
ATOM 2273 C CA . VAL B 1 55 ? 6.232 25.709 16.452 1.00 37.11 55 VAL B CA 1
ATOM 2274 C C . VAL B 1 55 ? 6.127 24.694 17.564 1.00 36.14 55 VAL B C 1
ATOM 2275 O O . VAL B 1 55 ? 5.267 24.795 18.438 1.00 33.84 55 VAL B O 1
ATOM 2279 N N . ILE B 1 56 ? 7.022 23.712 17.545 1.00 39.78 56 ILE B N 1
ATOM 2280 C CA . ILE B 1 56 ? 7.005 22.645 18.562 1.00 42.21 56 ILE B CA 1
ATOM 2281 C C . ILE B 1 56 ? 7.273 23.177 19.950 1.00 39.55 56 ILE B C 1
ATOM 2282 O O . ILE B 1 56 ? 6.563 22.884 20.902 1.00 38.90 56 ILE B O 1
ATOM 2287 N N . ASP B 1 57 ? 8.324 23.968 20.043 1.00 39.32 57 ASP B N 1
ATOM 2288 C CA . ASP B 1 57 ? 8.723 24.595 21.293 1.00 38.30 57 ASP B CA 1
ATOM 2289 C C . ASP B 1 57 ? 7.654 25.570 21.800 1.00 35.04 57 ASP B C 1
ATOM 2290 O O . ASP B 1 57 ? 7.378 25.581 23.005 1.00 34.11 57 ASP B O 1
ATOM 2295 N N . ALA B 1 58 ? 7.035 26.343 20.888 1.00 32.62 58 ALA B N 1
ATOM 2296 C CA . ALA B 1 58 ? 5.903 27.203 21.253 1.00 31.81 58 ALA B CA 1
ATOM 2297 C C . ALA B 1 58 ? 4.766 26.375 21.867 1.00 31.35 58 ALA B C 1
ATOM 2298 O O . ALA B 1 58 ? 4.306 26.711 22.932 1.00 29.06 58 ALA B O 1
ATOM 2300 N N . LEU B 1 59 ? 4.416 25.235 21.244 1.00 33.06 59 LEU B N 1
ATOM 2301 C CA . LEU B 1 59 ? 3.288 24.426 21.754 1.00 34.07 59 LEU B CA 1
ATOM 2302 C C . LEU B 1 59 ? 3.589 23.832 23.096 1.00 34.81 59 LEU B C 1
ATOM 2303 O O . LEU B 1 59 ? 2.800 23.958 24.002 1.00 33.89 59 LEU B O 1
ATOM 2308 N N . ASP B 1 60 ? 4.806 23.359 23.259 1.00 38.50 60 ASP B N 1
ATOM 2309 C CA . ASP B 1 60 ? 5.297 22.889 24.573 1.00 41.86 60 ASP B CA 1
ATOM 2310 C C . ASP B 1 60 ? 5.374 23.955 25.662 1.00 41.06 60 ASP B C 1
ATOM 2311 O O . ASP B 1 60 ? 5.184 23.646 26.835 1.00 39.84 60 ASP B O 1
ATOM 2316 N N . LEU B 1 61 ? 5.626 25.210 25.264 1.00 41.15 61 LEU B N 1
ATOM 2317 C CA . LEU B 1 61 ? 5.674 26.339 26.213 1.00 40.99 61 LEU B CA 1
ATOM 2318 C C . LEU B 1 61 ? 4.304 26.915 26.493 1.00 40.46 61 LEU B C 1
ATOM 2319 O O . LEU B 1 61 ? 4.146 27.651 27.440 1.00 41.29 61 LEU B O 1
ATOM 2324 N N . GLY B 1 62 ? 3.317 26.534 25.685 1.00 39.99 62 GLY B N 1
ATOM 2325 C CA . GLY B 1 62 ? 1.891 26.634 26.051 1.00 38.14 62 GLY B CA 1
ATOM 2326 C C . GLY B 1 62 ? 1.239 27.816 25.357 1.00 35.40 62 GLY B C 1
ATOM 2327 O O . GLY B 1 62 ? 0.293 28.385 25.860 1.00 33.93 62 GLY B O 1
ATOM 2328 N N . TRP B 1 63 ? 1.752 28.177 24.193 1.00 31.91 63 TRP B N 1
ATOM 2329 C CA . TRP B 1 63 ? 1.194 29.289 23.448 1.00 29.97 63 TRP B CA 1
ATOM 2330 C C . TRP B 1 63 ? -0.057 28.778 22.669 1.00 31.01 63 TRP B C 1
ATOM 2331 O O . TRP B 1 63 ? -0.097 27.623 22.260 1.00 29.96 63 TRP B O 1
ATOM 2342 N N . LYS B 1 64 ? -1.030 29.630 22.433 1.00 30.75 64 LYS B N 1
ATOM 2343 C CA . LYS B 1 64 ? -2.218 29.197 21.745 1.00 32.10 64 LYS B CA 1
ATOM 2344 C C . LYS B 1 64 ? -1.945 29.354 20.309 1.00 30.82 64 LYS B C 1
ATOM 2345 O O . LYS B 1 64 ? -1.748 30.464 19.821 1.00 30.36 64 LYS B O 1
ATOM 2351 N N . ILE B 1 65 ? -1.972 28.258 19.601 1.00 29.77 65 ILE B N 1
ATOM 2352 C CA . ILE B 1 65 ? -1.905 28.285 18.138 1.00 30.58 65 ILE B CA 1
ATOM 2353 C C . ILE B 1 65 ? -3.280 28.435 17.480 1.00 31.68 65 ILE B C 1
ATOM 2354 O O . ILE B 1 65 ? -4.186 27.709 17.818 1.00 32.76 65 ILE B O 1
ATOM 2359 N N . LYS B 1 66 ? -3.430 29.412 16.592 1.00 32.42 66 LYS B N 1
ATOM 2360 C CA . LYS B 1 66 ? -4.658 29.614 15.826 1.00 33.50 66 LYS B CA 1
ATOM 2361 C C . LYS B 1 66 ? -4.600 28.808 14.549 1.00 33.50 66 LYS B C 1
ATOM 2362 O O . LYS B 1 66 ? -5.617 28.204 14.155 1.00 31.41 66 LYS B O 1
ATOM 2368 N N . THR B 1 67 ? -3.438 28.824 13.899 1.00 33.27 67 THR B N 1
ATOM 2369 C CA . THR B 1 67 ? -3.290 28.250 12.605 1.00 36.48 67 THR B CA 1
ATOM 2370 C C . THR B 1 67 ? -1.925 27.624 12.350 1.00 36.45 67 THR B C 1
ATOM 2371 O O . THR B 1 67 ? -0.888 28.241 12.573 1.00 35.01 67 THR B O 1
ATOM 2375 N N . LEU B 1 68 ? -1.962 26.392 11.831 1.00 38.29 68 LEU B N 1
ATOM 2376 C CA . LEU B 1 68 ? -0.755 25.688 11.402 1.00 38.48 68 LEU B CA 1
ATOM 2377 C C . LEU B 1 68 ? -0.811 25.513 9.904 1.00 40.31 68 LEU B C 1
ATOM 2378 O O . LEU B 1 68 ? -1.786 24.974 9.389 1.00 41.01 68 LEU B O 1
ATOM 2383 N N . VAL B 1 69 ? 0.233 25.979 9.226 1.00 42.44 69 VAL B N 1
ATOM 2384 C CA . VAL B 1 69 ? 0.375 25.888 7.762 1.00 45.90 69 VAL B CA 1
ATOM 2385 C C . VAL B 1 69 ? 1.592 25.052 7.326 1.00 46.30 69 VAL B C 1
ATOM 2386 O O . VAL B 1 69 ? 2.720 25.336 7.755 1.00 44.17 69 VAL B O 1
ATOM 2390 N N . TYR B 1 70 ? 1.366 24.037 6.478 1.00 47.93 70 TYR B N 1
ATOM 2391 C CA . TYR B 1 70 ? 2.475 23.335 5.771 1.00 49.38 70 TYR B CA 1
ATOM 2392 C C . TYR B 1 70 ? 2.041 22.790 4.396 1.00 51.45 70 TYR B C 1
ATOM 2393 O O . TYR B 1 70 ? 0.853 22.453 4.200 1.00 50.11 70 TYR B O 1
ATOM 2402 N N . PRO B 1 78 ? 5.728 13.366 9.610 1.00 77.71 78 PRO B N 1
ATOM 2403 C CA . PRO B 1 78 ? 6.306 12.645 10.763 1.00 78.03 78 PRO B CA 1
ATOM 2404 C C . PRO B 1 78 ? 6.111 13.399 12.114 1.00 75.66 78 PRO B C 1
ATOM 2405 O O . PRO B 1 78 ? 5.119 13.122 12.839 1.00 73.70 78 PRO B O 1
ATOM 2409 N N . GLN B 1 79 ? 7.002 14.349 12.445 1.00 70.15 79 GLN B N 1
ATOM 2410 C CA . GLN B 1 79 ? 6.725 15.297 13.545 1.00 66.93 79 GLN B CA 1
ATOM 2411 C C . GLN B 1 79 ? 5.623 16.302 13.124 1.00 61.49 79 GLN B C 1
ATOM 2412 O O . GLN B 1 79 ? 4.699 16.530 13.895 1.00 58.26 79 GLN B O 1
ATOM 2418 N N . VAL B 1 80 ? 5.688 16.834 11.898 1.00 56.89 80 VAL B N 1
ATOM 2419 C CA . VAL B 1 80 ? 4.517 17.510 11.279 1.00 56.53 80 VAL B CA 1
ATOM 2420 C C . VAL B 1 80 ? 3.185 16.853 11.645 1.00 54.23 80 VAL B C 1
ATOM 2421 O O . VAL B 1 80 ? 2.291 17.523 12.103 1.00 54.11 80 VAL B O 1
ATOM 2425 N N . GLU B 1 81 ? 3.069 15.550 11.534 1.00 55.95 81 GLU B N 1
ATOM 2426 C CA . GLU B 1 81 ? 1.804 14.881 11.937 1.00 57.99 81 GLU B CA 1
ATOM 2427 C C . GLU B 1 81 ? 1.436 15.074 13.427 1.00 53.28 81 GLU B C 1
ATOM 2428 O O . GLU B 1 81 ? 0.231 15.110 13.803 1.00 47.51 81 GLU B O 1
ATOM 2434 N N . GLN B 1 82 ? 2.494 15.139 14.256 1.00 52.73 82 GLN B N 1
ATOM 2435 C CA . GLN B 1 82 ? 2.370 15.275 15.719 1.00 51.69 82 GLN B CA 1
ATOM 2436 C C . GLN B 1 82 ? 1.911 16.717 16.047 1.00 49.36 82 GLN B C 1
ATOM 2437 O O . GLN B 1 82 ? 1.029 16.932 16.877 1.00 47.91 82 GLN B O 1
ATOM 2440 N N . VAL B 1 83 ? 2.468 17.668 15.316 1.00 47.18 83 VAL B N 1
ATOM 2441 C CA . VAL B 1 83 ? 2.176 19.066 15.540 1.00 47.56 83 VAL B CA 1
ATOM 2442 C C . VAL B 1 83 ? 0.750 19.354 15.101 1.00 46.99 83 VAL B C 1
ATOM 2443 O O . VAL B 1 83 ? -0.010 20.026 15.802 1.00 43.09 83 VAL B O 1
ATOM 2447 N N . ALA B 1 84 ? 0.418 18.817 13.935 1.00 47.68 84 ALA B N 1
ATOM 2448 C CA . ALA B 1 84 ? -0.930 18.929 13.381 1.00 48.48 84 ALA B CA 1
ATOM 2449 C C . ALA B 1 84 ? -1.979 18.485 14.362 1.00 46.76 84 ALA B C 1
ATOM 2450 O O . ALA B 1 84 ? -2.992 19.141 14.473 1.00 47.46 84 ALA B O 1
ATOM 2452 N N . ALA B 1 85 ? -1.698 17.440 15.144 1.00 46.94 85 ALA B N 1
ATOM 2453 C CA . ALA B 1 85 ? -2.666 16.893 16.133 1.00 44.58 85 ALA B CA 1
ATOM 2454 C C . ALA B 1 85 ? -2.734 17.632 17.450 1.00 43.89 85 ALA B C 1
ATOM 2455 O O . ALA B 1 85 ? -3.817 17.665 18.076 1.00 44.82 85 ALA B O 1
ATOM 2457 N N . LYS B 1 86 ? -1.586 18.135 17.940 1.00 42.37 86 LYS B N 1
ATOM 2458 C CA . LYS B 1 86 ? -1.581 19.165 19.008 1.00 42.06 86 LYS B CA 1
ATOM 2459 C C . LYS B 1 86 ? -2.457 20.343 18.554 1.00 39.10 86 LYS B C 1
ATOM 2460 O O . LYS B 1 86 ? -3.338 20.721 19.261 1.00 39.89 86 LYS B O 1
ATOM 2464 N N . THR B 1 87 ? -2.327 20.775 17.310 1.00 38.08 87 THR B N 1
ATOM 2465 C CA . THR B 1 87 ? -3.083 21.912 16.805 1.00 38.77 87 THR B CA 1
ATOM 2466 C C . THR B 1 87 ? -4.604 21.678 16.760 1.00 41.46 87 THR B C 1
ATOM 2467 O O . THR B 1 87 ? -5.349 22.495 17.280 1.00 41.35 87 THR B O 1
ATOM 2471 N N . VAL B 1 88 ? -5.063 20.556 16.196 1.00 43.71 88 VAL B N 1
ATOM 2472 C CA . VAL B 1 88 ? -6.497 20.264 16.253 1.00 44.67 88 VAL B CA 1
ATOM 2473 C C . VAL B 1 88 ? -6.932 20.113 17.719 1.00 44.02 88 VAL B C 1
ATOM 2474 O O . VAL B 1 88 ? -7.929 20.695 18.112 1.00 42.95 88 VAL B O 1
ATOM 2478 N N . ALA B 1 89 ? -6.150 19.422 18.558 1.00 44.60 89 ALA B N 1
ATOM 2479 C CA . ALA B 1 89 ? -6.536 19.204 19.978 1.00 45.64 89 ALA B CA 1
ATOM 2480 C C . ALA B 1 89 ? -6.591 20.409 20.923 1.00 46.54 89 ALA B C 1
ATOM 2481 O O . ALA B 1 89 ? -7.060 20.344 22.100 1.00 43.78 89 ALA B O 1
ATOM 2483 N N . ARG B 1 90 ? -5.963 21.482 20.468 1.00 48.74 90 ARG B N 1
ATOM 2484 C CA . ARG B 1 90 ? -5.941 22.729 21.207 1.00 47.31 90 ARG B CA 1
ATOM 2485 C C . ARG B 1 90 ? -6.825 23.815 20.599 1.00 44.11 90 ARG B C 1
ATOM 2486 O O . ARG B 1 90 ? -6.927 24.876 21.187 1.00 45.22 90 ARG B O 1
ATOM 2494 N N . GLY B 1 91 ? -7.423 23.567 19.442 1.00 41.08 91 GLY B N 1
ATOM 2495 C CA . GLY B 1 91 ? -8.441 24.432 18.914 1.00 41.46 91 GLY B CA 1
ATOM 2496 C C . GLY B 1 91 ? -8.126 25.005 17.575 1.00 41.35 91 GLY B C 1
ATOM 2497 O O . GLY B 1 91 ? -9.003 25.611 16.938 1.00 42.24 91 GLY B O 1
ATOM 2498 N N . GLY B 1 92 ? -6.890 24.830 17.127 1.00 39.39 92 GLY B N 1
ATOM 2499 C CA . GLY B 1 92 ? -6.461 25.495 15.949 1.00 38.49 92 GLY B CA 1
ATOM 2500 C C . GLY B 1 92 ? -6.907 24.879 14.676 1.00 40.47 92 GLY B C 1
ATOM 2501 O O . GLY B 1 92 ? -7.384 23.753 14.651 1.00 43.91 92 GLY B O 1
ATOM 2502 N N . LEU B 1 93 ? -6.666 25.605 13.595 1.00 41.25 93 LEU B N 1
ATOM 2503 C CA . LEU B 1 93 ? -6.897 25.143 12.240 1.00 41.97 93 LEU B CA 1
ATOM 2504 C C . LEU B 1 93 ? -5.626 24.712 11.490 1.00 41.45 93 LEU B C 1
ATOM 2505 O O . LEU B 1 93 ? -4.575 25.414 11.529 1.00 39.72 93 LEU B O 1
ATOM 2510 N N . VAL B 1 94 ? -5.727 23.607 10.735 1.00 41.43 94 VAL B N 1
ATOM 2511 C CA . VAL B 1 94 ? -4.602 23.124 9.960 1.00 41.28 94 VAL B CA 1
ATOM 2512 C C . VAL B 1 94 ? -4.828 23.330 8.477 1.00 44.69 94 VAL B C 1
ATOM 2513 O O . VAL B 1 94 ? -5.915 23.114 7.964 1.00 47.00 94 VAL B O 1
ATOM 2517 N N . LEU B 1 95 ? -3.777 23.731 7.787 1.00 48.30 95 LEU B N 1
ATOM 2518 C CA . LEU B 1 95 ? -3.830 23.999 6.369 1.00 52.22 95 LEU B CA 1
ATOM 2519 C C . LEU B 1 95 ? -2.668 23.360 5.645 1.00 53.75 95 LEU B C 1
ATOM 2520 O O . LEU B 1 95 ? -1.492 23.747 5.819 1.00 55.88 95 LEU B O 1
ATOM 2525 N N . GLU B 1 96 ? -3.016 22.383 4.822 1.00 58.14 96 GLU B N 1
ATOM 2526 C CA . GLU B 1 96 ? -2.081 21.727 3.922 1.00 60.90 96 GLU B CA 1
ATOM 2527 C C . GLU B 1 96 ? -2.073 22.567 2.637 1.00 62.34 96 GLU B C 1
ATOM 2528 O O . GLU B 1 96 ? -3.131 22.973 2.184 1.00 60.51 96 GLU B O 1
ATOM 2534 N N . VAL B 1 97 ? -0.891 22.911 2.112 1.00 64.76 97 VAL B N 1
ATOM 2535 C CA . VAL B 1 97 ? -0.774 23.878 0.989 1.00 70.51 97 VAL B CA 1
ATOM 2536 C C . VAL B 1 97 ? 0.434 23.658 0.039 1.00 75.94 97 VAL B C 1
ATOM 2537 O O . VAL B 1 97 ? 1.473 23.135 0.472 1.00 76.80 97 VAL B O 1
ATOM 2541 N N . ASN B 1 98 ? 0.327 24.109 -1.218 1.00 80.66 98 ASN B N 1
ATOM 2542 C CA . ASN B 1 98 ? 1.497 24.074 -2.142 1.00 87.14 98 ASN B CA 1
ATOM 2543 C C . ASN B 1 98 ? 2.664 24.949 -1.661 1.00 87.92 98 ASN B C 1
ATOM 2544 O O . ASN B 1 98 ? 2.454 25.937 -0.959 1.00 89.41 98 ASN B O 1
ATOM 2549 N N . GLU B 1 99 ? 3.891 24.546 -2.008 1.00 88.18 99 GLU B N 1
ATOM 2550 C CA . GLU B 1 99 ? 5.106 25.285 -1.626 1.00 86.81 99 GLU B CA 1
ATOM 2551 C C . GLU B 1 99 ? 5.111 26.721 -2.160 1.00 83.56 99 GLU B C 1
ATOM 2552 O O . GLU B 1 99 ? 5.786 27.565 -1.583 1.00 78.24 99 GLU B O 1
ATOM 2554 N N . LYS B 1 100 ? 4.374 26.979 -3.255 1.00 83.16 100 LYS B N 1
ATOM 2555 C CA . LYS B 1 100 ? 4.089 28.351 -3.735 1.00 80.07 100 LYS B CA 1
ATOM 2556 C C . LYS B 1 100 ? 3.379 29.209 -2.661 1.00 77.42 100 LYS B C 1
ATOM 2557 O O . LYS B 1 100 ? 3.844 30.305 -2.330 1.00 72.96 100 LYS B O 1
ATOM 2559 N N . VAL B 1 101 ? 2.279 28.681 -2.117 1.00 75.31 101 VAL B N 1
ATOM 2560 C CA . VAL B 1 101 ? 1.519 29.311 -1.019 1.00 74.45 101 VAL B CA 1
ATOM 2561 C C . VAL B 1 101 ? 2.412 29.682 0.191 1.00 76.95 101 VAL B C 1
ATOM 2562 O O . VAL B 1 101 ? 2.373 30.821 0.691 1.00 69.31 101 VAL B O 1
ATOM 2566 N N . ILE B 1 102 ? 3.197 28.708 0.661 1.00 76.83 102 ILE B N 1
ATOM 2567 C CA . ILE B 1 102 ? 4.074 28.912 1.830 1.00 77.86 102 ILE B CA 1
ATOM 2568 C C . ILE B 1 102 ? 5.075 30.051 1.589 1.00 79.80 102 ILE B C 1
ATOM 2569 O O . ILE B 1 102 ? 5.347 30.835 2.499 1.00 77.61 102 ILE B O 1
ATOM 2574 N N . SER B 1 103 ? 5.608 30.126 0.367 1.00 85.36 103 SER B N 1
ATOM 2575 C CA . SER B 1 103 ? 6.600 31.145 -0.008 1.00 88.26 103 SER B CA 1
ATOM 2576 C C . SER B 1 103 ? 5.995 32.554 -0.073 1.00 86.91 103 SER B C 1
ATOM 2577 O O . SER B 1 103 ? 6.684 33.543 0.211 1.00 80.44 103 SER B O 1
ATOM 2580 N N . THR B 1 104 ? 4.714 32.624 -0.444 1.00 85.52 104 THR B N 1
ATOM 2581 C CA . THR B 1 104 ? 4.020 33.899 -0.619 1.00 86.64 104 THR B CA 1
ATOM 2582 C C . THR B 1 104 ? 3.589 34.553 0.712 1.00 82.78 104 THR B C 1
ATOM 2583 O O . THR B 1 104 ? 3.542 35.786 0.800 1.00 75.80 104 THR B O 1
ATOM 2587 N N . ILE B 1 105 ? 3.257 33.732 1.722 1.00 80.92 105 ILE B N 1
ATOM 2588 C CA . ILE B 1 105 ? 2.865 34.249 3.051 1.00 78.22 105 ILE B CA 1
ATOM 2589 C C . ILE B 1 105 ? 4.109 34.721 3.815 1.00 78.62 105 ILE B C 1
ATOM 2590 O O . ILE B 1 105 ? 4.105 35.788 4.438 1.00 80.66 105 ILE B O 1
ATOM 2595 N N . THR B 1 106 ? 5.177 33.939 3.723 1.00 79.07 106 THR B N 1
ATOM 2596 C CA . THR B 1 106 ? 6.460 34.283 4.344 1.00 80.51 106 THR B CA 1
ATOM 2597 C C . THR B 1 106 ? 7.120 35.583 3.793 1.00 85.64 106 THR B C 1
ATOM 2598 O O . THR B 1 106 ? 7.382 36.515 4.560 1.00 81.05 106 THR B O 1
ATOM 2602 N N . ARG B 1 107 ? 7.317 35.629 2.464 1.00 92.95 107 ARG B N 1
ATOM 2603 C CA . ARG B 1 107 ? 8.161 36.611 1.741 1.00 94.51 107 ARG B CA 1
ATOM 2604 C C . ARG B 1 107 ? 9.627 36.271 1.959 1.00 97.60 107 ARG B C 1
ATOM 2605 O O . ARG B 1 107 ? 10.438 37.136 2.265 1.00 100.39 107 ARG B O 1
ATOM 2613 N N . ARG B 1 108 ? 9.964 34.999 1.818 1.00 101.95 108 ARG B N 1
ATOM 2614 C CA . ARG B 1 108 ? 11.354 34.579 1.914 1.00 108.91 108 ARG B CA 1
ATOM 2615 C C . ARG B 1 108 ? 11.536 33.539 0.819 1.00 112.62 108 ARG B C 1
ATOM 2616 O O . ARG B 1 108 ? 10.681 32.660 0.627 1.00 108.85 108 ARG B O 1
ATOM 2620 N N . ASP B 1 109 ? 12.610 33.712 0.052 1.00 116.31 109 ASP B N 1
ATOM 2621 C CA . ASP B 1 109 ? 13.167 32.638 -0.754 1.00 118.91 109 ASP B CA 1
ATOM 2622 C C . ASP B 1 109 ? 13.573 31.471 0.165 1.00 119.96 109 ASP B C 1
ATOM 2623 O O . ASP B 1 109 ? 14.112 31.687 1.270 1.00 115.73 109 ASP B O 1
ATOM 2628 N N . ASN B 1 110 ? 13.300 30.246 -0.290 1.00 120.67 110 ASN B N 1
ATOM 2629 C CA . ASN B 1 110 ? 13.761 29.017 0.384 1.00 119.53 110 ASN B CA 1
ATOM 2630 C C . ASN B 1 110 ? 13.255 28.906 1.839 1.00 118.22 110 ASN B C 1
ATOM 2631 O O . ASN B 1 110 ? 14.040 28.647 2.755 1.00 116.96 110 ASN B O 1
ATOM 2636 N N . PRO B 1 111 ? 11.937 29.086 2.056 1.00 117.84 111 PRO B N 1
ATOM 2637 C CA . PRO B 1 111 ? 11.420 29.256 3.426 1.00 115.24 111 PRO B CA 1
ATOM 2638 C C . PRO B 1 111 ? 11.353 27.935 4.229 1.00 107.45 111 PRO B C 1
ATOM 2639 O O . PRO B 1 111 ? 11.622 26.871 3.651 1.00 108.75 111 PRO B O 1
ATOM 2643 N N . GLN B 1 112 ? 11.013 27.992 5.532 1.00 96.49 112 GLN B N 1
ATOM 2644 C CA . GLN B 1 112 ? 10.818 26.751 6.315 1.00 87.19 112 GLN B CA 1
ATOM 2645 C C . GLN B 1 112 ? 9.521 26.137 5.798 1.00 80.39 112 GLN B C 1
ATOM 2646 O O . GLN B 1 112 ? 8.743 26.806 5.116 1.00 72.63 112 GLN B O 1
ATOM 2660 N N . VAL B 1 114 ? 7.091 24.793 7.588 1.00 67.56 114 VAL B N 1
ATOM 2661 C CA . VAL B 1 114 ? 5.989 24.861 8.558 1.00 61.92 114 VAL B CA 1
ATOM 2662 C C . VAL B 1 114 ? 5.910 26.251 9.144 1.00 55.44 114 VAL B C 1
ATOM 2663 O O . VAL B 1 114 ? 6.939 26.861 9.468 1.00 53.27 114 VAL B O 1
ATOM 2667 N N . VAL B 1 115 ? 4.683 26.738 9.279 1.00 49.70 115 VAL B N 1
ATOM 2668 C CA . VAL B 1 115 ? 4.441 28.069 9.794 1.00 45.73 115 VAL B CA 1
ATOM 2669 C C . VAL B 1 115 ? 3.255 28.044 10.717 1.00 42.41 115 VAL B C 1
ATOM 2670 O O . VAL B 1 115 ? 2.194 27.502 10.351 1.00 42.19 115 VAL B O 1
ATOM 2674 N N . GLY B 1 116 ? 3.438 28.667 11.895 1.00 36.99 116 GLY B N 1
ATOM 2675 C CA . GLY B 1 116 ? 2.446 28.740 12.951 1.00 33.32 116 GLY B CA 1
ATOM 2676 C C . GLY B 1 116 ? 1.984 30.170 13.160 1.00 31.15 116 GLY B C 1
ATOM 2677 O O . GLY B 1 116 ? 2.778 31.111 13.082 1.00 30.04 116 GLY B O 1
ATOM 2678 N N . ILE B 1 117 ? 0.691 30.324 13.381 1.00 28.74 117 ILE B N 1
ATOM 2679 C CA . ILE B 1 117 ? 0.087 31.559 13.710 1.00 27.52 117 ILE B CA 1
ATOM 2680 C C . ILE B 1 117 ? -0.416 31.425 15.143 1.00 26.19 117 ILE B C 1
ATOM 2681 O O . ILE B 1 117 ? -1.274 30.616 15.423 1.00 25.38 117 ILE B O 1
ATOM 2686 N N . PHE B 1 118 ? 0.057 32.296 16.030 1.00 24.51 118 PHE B N 1
ATOM 2687 C CA . PHE B 1 118 ? -0.171 32.203 17.453 1.00 23.93 118 PHE B CA 1
ATOM 2688 C C . PHE B 1 118 ? -0.870 33.416 17.979 1.00 23.83 118 PHE B C 1
ATOM 2689 O O . PHE B 1 118 ? -0.837 34.462 17.354 1.00 24.13 118 PHE B O 1
ATOM 2697 N N . GLU B 1 119 ? -1.410 33.309 19.181 1.00 24.76 119 GLU B N 1
ATOM 2698 C CA . GLU B 1 119 ? -1.956 34.438 19.902 1.00 26.27 119 GLU B CA 1
ATOM 2699 C C . GLU B 1 119 ? -0.746 35.151 20.577 1.00 24.78 119 GLU B C 1
ATOM 2700 O O . GLU B 1 119 ? 0.137 34.479 21.159 1.00 22.66 119 GLU B O 1
ATOM 2706 N N . GLN B 1 120 ? -0.758 36.476 20.480 1.00 23.56 120 GLN B N 1
ATOM 2707 C CA . GLN B 1 120 ? 0.104 37.351 21.290 1.00 23.91 120 GLN B CA 1
ATOM 2708 C C . GLN B 1 120 ? -0.239 37.238 22.769 1.00 24.06 120 GLN B C 1
ATOM 2709 O O . GLN B 1 120 ? -1.378 37.009 23.132 1.00 24.32 120 GLN B O 1
ATOM 2715 N N . ARG B 1 121 ? 0.788 37.387 23.581 1.00 24.03 121 ARG B N 1
ATOM 2716 C CA . ARG B 1 121 ? 0.691 37.337 25.031 1.00 25.28 121 ARG B CA 1
ATOM 2717 C C . ARG B 1 121 ? 1.641 38.460 25.583 1.00 22.83 121 ARG B C 1
ATOM 2718 O O . ARG B 1 121 ? 2.888 38.385 25.432 1.00 21.11 121 ARG B O 1
ATOM 2726 N N . TYR B 1 122 ? 1.064 39.420 26.233 1.00 21.01 122 TYR B N 1
ATOM 2727 C CA . TYR B 1 122 ? 1.804 40.263 27.077 1.00 21.25 122 TYR B CA 1
ATOM 2728 C C . TYR B 1 122 ? 1.512 39.890 28.498 1.00 22.28 122 TYR B C 1
ATOM 2729 O O . TYR B 1 122 ? 0.360 39.451 28.801 1.00 22.56 122 TYR B O 1
ATOM 2738 N N . SER B 1 123 ? 2.549 40.001 29.344 1.00 21.85 123 SER B N 1
ATOM 2739 C CA . SER B 1 123 ? 2.360 40.011 30.782 1.00 22.66 123 SER B CA 1
ATOM 2740 C C . SER B 1 123 ? 2.026 41.426 31.222 1.00 23.43 123 SER B C 1
ATOM 2741 O O . SER B 1 123 ? 2.798 42.327 30.949 1.00 22.99 123 SER B O 1
ATOM 2744 N N . PRO B 1 124 ? 0.955 41.617 32.019 1.00 24.08 124 PRO B N 1
ATOM 2745 C CA . PRO B 1 124 ? 0.759 42.961 32.591 1.00 24.56 124 PRO B CA 1
ATOM 2746 C C . PRO B 1 124 ? 1.891 43.298 33.587 1.00 24.50 124 PRO B C 1
ATOM 2747 O O . PRO B 1 124 ? 2.337 42.458 34.349 1.00 24.40 124 PRO B O 1
ATOM 2751 N N . LEU B 1 125 ? 2.377 44.517 33.502 1.00 25.31 125 LEU B N 1
ATOM 2752 C CA . LEU B 1 125 ? 3.465 45.014 34.331 1.00 26.52 125 LEU B CA 1
ATOM 2753 C C . LEU B 1 125 ? 3.125 44.895 35.847 1.00 28.84 125 LEU B C 1
ATOM 2754 O O . LEU B 1 125 ? 3.923 44.366 36.639 1.00 27.73 125 LEU B O 1
ATOM 2759 N N . ARG B 1 126 ? 1.895 45.291 36.208 1.00 31.61 126 ARG B N 1
ATOM 2760 C CA . ARG B 1 126 ? 1.480 45.310 37.591 1.00 34.74 126 ARG B CA 1
ATOM 2761 C C . ARG B 1 126 ? 1.588 43.937 38.218 1.00 33.78 126 ARG B C 1
ATOM 2762 O O . ARG B 1 126 ? 1.859 43.872 39.410 1.00 35.79 126 ARG B O 1
ATOM 2770 N N . ASP B 1 127 ? 1.451 42.856 37.436 1.00 32.21 127 ASP B N 1
ATOM 2771 C CA . ASP B 1 127 ? 1.626 41.490 37.932 1.00 32.23 127 ASP B CA 1
ATOM 2772 C C . ASP B 1 127 ? 3.094 40.986 38.036 1.00 30.18 127 ASP B C 1
ATOM 2773 O O . ASP B 1 127 ? 3.327 39.810 38.293 1.00 31.38 127 ASP B O 1
ATOM 2778 N N . ILE B 1 128 ? 4.073 41.801 37.767 1.00 28.42 128 ILE B N 1
ATOM 2779 C CA . ILE B 1 128 ? 5.462 41.378 37.944 1.00 28.13 128 ILE B CA 1
ATOM 2780 C C . ILE B 1 128 ? 5.929 41.967 39.245 1.00 27.11 128 ILE B C 1
ATOM 2781 O O . ILE B 1 128 ? 5.937 43.179 39.398 1.00 26.83 128 ILE B O 1
ATOM 2786 N N . HIS B 1 129 ? 6.351 41.095 40.147 1.00 26.01 129 HIS B N 1
ATOM 2787 C CA . HIS B 1 129 ? 6.893 41.434 41.441 1.00 25.81 129 HIS B CA 1
ATOM 2788 C C . HIS B 1 129 ? 8.298 40.929 41.459 1.00 25.91 129 HIS B C 1
ATOM 2789 O O . HIS B 1 129 ? 8.558 39.764 41.700 1.00 25.36 129 HIS B O 1
ATOM 2796 N N . PRO B 1 130 ? 9.229 41.781 41.179 1.00 25.94 130 PRO B N 1
ATOM 2797 C CA . PRO B 1 130 ? 10.574 41.230 41.098 1.00 26.25 130 PRO B CA 1
ATOM 2798 C C . PRO B 1 130 ? 11.062 40.672 42.416 1.00 26.98 130 PRO B C 1
ATOM 2799 O O . PRO B 1 130 ? 10.706 41.247 43.382 1.00 28.22 130 PRO B O 1
ATOM 2803 N N . GLN B 1 131 ? 11.894 39.618 42.406 1.00 27.43 131 GLN B N 1
ATOM 2804 C CA . GLN B 1 131 ? 12.486 38.986 43.589 1.00 29.49 131 GLN B CA 1
ATOM 2805 C C . GLN B 1 131 ? 14.005 38.857 43.463 1.00 29.69 131 GLN B C 1
ATOM 2806 O O . GLN B 1 131 ? 14.599 38.996 42.369 1.00 28.15 131 GLN B O 1
ATOM 2812 N N . GLU B 1 132 ? 14.624 38.556 44.607 1.00 32.33 132 GLU B N 1
ATOM 2813 C CA . GLU B 1 132 ? 16.093 38.525 44.776 1.00 34.54 132 GLU B CA 1
ATOM 2814 C C . GLU B 1 132 ? 16.634 37.531 43.762 1.00 30.38 132 GLU B C 1
ATOM 2815 O O . GLU B 1 132 ? 15.980 36.553 43.520 1.00 28.81 132 GLU B O 1
ATOM 2821 N N . GLY B 1 133 ? 17.749 37.845 43.106 1.00 28.33 133 GLY B N 1
ATOM 2822 C CA . GLY B 1 133 ? 18.296 37.049 41.995 1.00 27.33 133 GLY B CA 1
ATOM 2823 C C . GLY B 1 133 ? 17.712 37.266 40.571 1.00 26.35 133 GLY B C 1
ATOM 2824 O O . GLY B 1 133 ? 18.278 36.782 39.631 1.00 26.34 133 GLY B O 1
ATOM 2825 N N . GLU B 1 134 ? 16.622 38.028 40.422 1.00 25.29 134 GLU B N 1
ATOM 2826 C CA . GLU B 1 134 ? 15.999 38.356 39.132 1.00 23.77 134 GLU B CA 1
ATOM 2827 C C . GLU B 1 134 ? 16.524 39.636 38.511 1.00 22.43 134 GLU B C 1
ATOM 2828 O O . GLU B 1 134 ? 16.970 40.504 39.207 1.00 22.09 134 GLU B O 1
ATOM 2834 N N . THR B 1 135 ? 16.578 39.625 37.179 1.00 21.08 135 THR B N 1
ATOM 2835 C CA . THR B 1 135 ? 16.988 40.730 36.372 1.00 19.86 135 THR B CA 1
ATOM 2836 C C . THR B 1 135 ? 15.967 40.880 35.288 1.00 18.01 135 THR B C 1
ATOM 2837 O O . THR B 1 135 ? 15.585 39.905 34.672 1.00 17.89 135 THR B O 1
ATOM 2841 N N . TYR B 1 136 ? 15.543 42.099 35.055 1.00 16.84 136 TYR B N 1
ATOM 2842 C CA . TYR B 1 136 ? 14.709 42.456 33.954 1.00 16.13 136 TYR B CA 1
ATOM 2843 C C . TYR B 1 136 ? 15.403 43.453 33.078 1.00 15.43 136 TYR B C 1
ATOM 2844 O O . TYR B 1 136 ? 16.241 44.183 33.517 1.00 15.24 136 TYR B O 1
ATOM 2853 N N . VAL B 1 137 ? 15.083 43.422 31.804 1.00 15.07 137 VAL B N 1
ATOM 2854 C CA . VAL B 1 137 ? 15.505 44.410 30.807 1.00 14.83 137 VAL B CA 1
ATOM 2855 C C . VAL B 1 137 ? 14.349 45.331 30.418 1.00 14.79 137 VAL B C 1
ATOM 2856 O O . VAL B 1 137 ? 13.330 44.868 29.974 1.00 14.53 137 VAL B O 1
ATOM 2860 N N . ALA B 1 138 ? 14.520 46.631 30.619 1.00 14.94 138 ALA B N 1
ATOM 2861 C CA . ALA B 1 138 ? 13.537 47.628 30.123 1.00 15.25 138 ALA B CA 1
ATOM 2862 C C . ALA B 1 138 ? 14.141 48.387 28.933 1.00 15.51 138 ALA B C 1
ATOM 2863 O O . ALA B 1 138 ? 15.221 48.898 29.065 1.00 15.38 138 ALA B O 1
ATOM 2865 N N . LEU B 1 139 ? 13.440 48.427 27.807 1.00 16.06 139 LEU B N 1
ATOM 2866 C CA . LEU B 1 139 ? 13.872 49.117 26.635 1.00 16.84 139 LEU B CA 1
ATOM 2867 C C . LEU B 1 139 ? 12.988 50.350 26.406 1.00 18.28 139 LEU B C 1
ATOM 2868 O O . LEU B 1 139 ? 11.740 50.266 26.297 1.00 19.31 139 LEU B O 1
ATOM 2873 N N . ASP B 1 140 ? 13.644 51.479 26.363 1.00 20.07 140 ASP B N 1
ATOM 2874 C CA . ASP B 1 140 ? 13.021 52.801 26.123 1.00 22.75 140 ASP B CA 1
ATOM 2875 C C . ASP B 1 140 ? 12.903 53.076 24.644 1.00 22.85 140 ASP B C 1
ATOM 2876 O O . ASP B 1 140 ? 13.923 53.377 24.035 1.00 21.30 140 ASP B O 1
ATOM 2881 N N . ARG B 1 141 ? 11.682 52.907 24.088 1.00 23.11 141 ARG B N 1
ATOM 2882 C CA . ARG B 1 141 ? 11.406 53.272 22.703 1.00 25.17 141 ARG B CA 1
ATOM 2883 C C . ARG B 1 141 ? 12.462 52.674 21.789 1.00 25.21 141 ARG B C 1
ATOM 2884 O O . ARG B 1 141 ? 13.033 53.376 20.958 1.00 27.36 141 ARG B O 1
ATOM 2892 N N . VAL B 1 142 ? 12.780 51.410 21.969 1.00 23.23 142 VAL B N 1
ATOM 2893 C CA . VAL B 1 142 ? 13.571 50.716 20.969 1.00 23.11 142 VAL B CA 1
ATOM 2894 C C . VAL B 1 142 ? 12.857 50.632 19.615 1.00 23.82 142 VAL B C 1
ATOM 2895 O O . VAL B 1 142 ? 11.692 50.270 19.531 1.00 23.55 142 VAL B O 1
ATOM 2899 N N . ARG B 1 143 ? 13.573 50.913 18.544 1.00 25.33 143 ARG B N 1
ATOM 2900 C CA . ARG B 1 143 ? 12.975 51.040 17.245 1.00 28.59 143 ARG B CA 1
ATOM 2901 C C . ARG B 1 143 ? 13.388 50.080 16.195 1.00 26.70 143 ARG B C 1
ATOM 2902 O O . ARG B 1 143 ? 12.640 49.919 15.220 1.00 25.33 143 ARG B O 1
ATOM 2910 N N . ASP B 1 144 ? 14.573 49.489 16.336 1.00 24.77 144 ASP B N 1
ATOM 2911 C CA . ASP B 1 144 ? 15.051 48.597 15.357 1.00 24.70 144 ASP B CA 1
ATOM 2912 C C . ASP B 1 144 ? 14.584 47.153 15.719 1.00 23.46 144 ASP B C 1
ATOM 2913 O O . ASP B 1 144 ? 14.843 46.717 16.847 1.00 21.91 144 ASP B O 1
ATOM 2918 N N . PRO B 1 145 ? 13.893 46.435 14.774 1.00 21.80 145 PRO B N 1
ATOM 2919 C CA . PRO B 1 145 ? 13.407 45.112 14.977 1.00 21.19 145 PRO B CA 1
ATOM 2920 C C . PRO B 1 145 ? 14.476 44.067 15.252 1.00 20.32 145 PRO B C 1
ATOM 2921 O O . PRO B 1 145 ? 14.224 43.164 16.005 1.00 20.96 145 PRO B O 1
ATOM 2925 N N . GLY B 1 146 ? 15.612 44.160 14.633 1.00 19.77 146 GLY B N 1
ATOM 2926 C CA . GLY B 1 146 ? 16.728 43.244 14.846 1.00 19.31 146 GLY B CA 1
ATO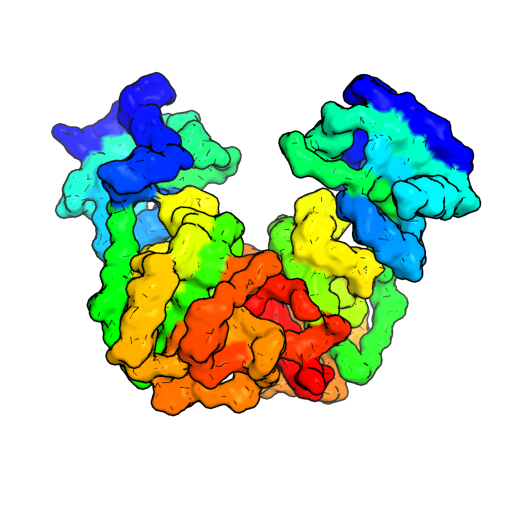M 2927 C C . GLY B 1 146 ? 17.422 43.400 16.191 1.00 19.10 146 GLY B C 1
ATOM 2928 O O . GLY B 1 146 ? 17.711 42.408 16.838 1.00 20.50 146 GLY B O 1
ATOM 2929 N N . ASN B 1 147 ? 17.684 44.619 16.624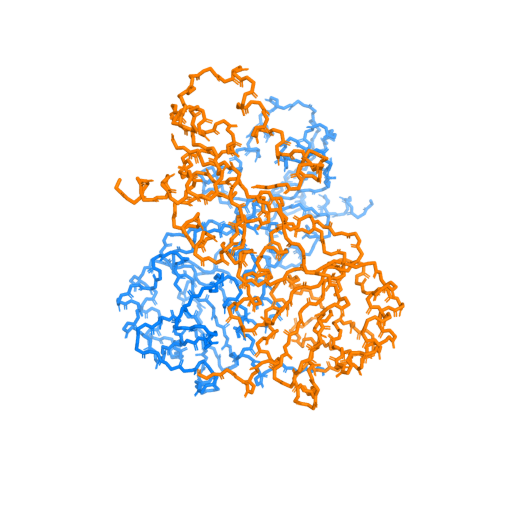 1.00 18.54 147 ASN B N 1
ATOM 2930 C CA . ASN B 1 147 ? 18.018 44.921 18.031 1.00 17.78 147 ASN B CA 1
ATOM 2931 C C . ASN B 1 147 ? 17.050 44.348 19.069 1.00 16.85 147 ASN B C 1
ATOM 2932 O O . ASN B 1 147 ? 17.490 43.685 20.002 1.00 16.16 147 ASN B O 1
ATOM 2937 N N . LEU B 1 148 ? 15.732 44.638 18.926 1.00 15.76 148 LEU B N 1
ATOM 2938 C CA . LEU B 1 148 ? 14.732 44.138 19.869 1.00 14.96 148 LEU B CA 1
ATOM 2939 C C . LEU B 1 148 ? 14.819 42.617 19.950 1.00 14.43 148 LEU B C 1
ATOM 2940 O O . LEU B 1 148 ? 14.853 42.026 21.020 1.00 14.13 148 LEU B O 1
ATOM 2945 N N . GLY B 1 149 ? 14.957 41.999 18.797 1.00 14.23 149 GLY B N 1
ATOM 2946 C CA . GLY B 1 149 ? 14.858 40.519 18.683 1.00 13.89 149 GLY B CA 1
ATOM 2947 C C . GLY B 1 149 ? 16.128 39.924 19.334 1.00 13.61 149 GLY B C 1
ATOM 2948 O O . GLY B 1 149 ? 16.049 38.948 20.057 1.00 14.03 149 GLY B O 1
ATOM 2949 N N . THR B 1 150 ? 17.306 40.455 19.046 1.00 13.17 150 THR B N 1
ATOM 2950 C CA . THR B 1 150 ? 18.596 39.920 19.602 1.00 12.90 150 THR B CA 1
ATOM 2951 C C . THR B 1 150 ? 18.626 40.198 21.091 1.00 12.63 150 THR B C 1
ATOM 2952 O O . THR B 1 150 ? 19.078 39.388 21.857 1.00 12.64 150 THR B O 1
ATOM 2956 N N . ILE B 1 151 ? 18.062 41.312 21.521 1.00 12.28 151 ILE B N 1
ATOM 2957 C CA . ILE B 1 151 ? 17.996 41.568 22.983 1.00 12.28 151 ILE B CA 1
ATOM 2958 C C . ILE B 1 151 ? 17.085 40.523 23.695 1.00 12.31 151 ILE B C 1
ATOM 2959 O O . ILE B 1 151 ? 17.457 39.950 24.719 1.00 12.51 151 ILE B O 1
ATOM 2964 N N . ILE B 1 152 ? 15.949 40.222 23.127 1.00 12.18 152 ILE B N 1
ATOM 2965 C CA . ILE B 1 152 ? 15.049 39.170 23.676 1.00 12.23 152 ILE B CA 1
ATOM 2966 C C . ILE B 1 152 ? 15.754 37.833 23.761 1.00 12.72 152 ILE B C 1
ATOM 2967 O O . ILE B 1 152 ? 15.743 37.196 24.767 1.00 12.53 152 ILE B O 1
ATOM 2972 N N . ARG B 1 153 ? 16.461 37.480 22.704 1.00 13.34 153 ARG B N 1
ATOM 2973 C CA . ARG B 1 153 ? 17.221 36.280 22.703 1.00 14.37 153 ARG B CA 1
ATOM 2974 C C . ARG B 1 153 ? 18.351 36.266 23.693 1.00 13.98 153 ARG B C 1
ATOM 2975 O O . ARG B 1 153 ? 18.519 35.297 24.364 1.00 14.45 153 ARG B O 1
ATOM 2983 N N . THR B 1 154 ? 19.107 37.329 23.783 1.00 13.48 154 THR B N 1
ATOM 2984 C CA . THR B 1 154 ? 20.155 37.468 24.806 1.00 13.28 154 THR B CA 1
ATOM 2985 C C . THR B 1 154 ? 19.673 37.503 26.219 1.00 13.42 154 THR B C 1
ATOM 2986 O O . THR B 1 154 ? 20.270 36.913 27.070 1.00 13.45 154 THR B O 1
ATOM 2990 N N . ALA B 1 155 ? 18.580 38.188 26.519 1.00 13.63 155 ALA B N 1
ATOM 2991 C CA . ALA B 1 155 ? 18.066 38.174 27.859 1.00 13.99 155 ALA B CA 1
ATOM 2992 C C . ALA B 1 155 ? 17.595 36.788 28.280 1.00 14.65 155 ALA B C 1
ATOM 2993 O O . ALA B 1 155 ? 17.746 36.378 29.450 1.00 14.43 155 ALA B O 1
ATOM 2995 N N . ASP B 1 156 ? 17.049 36.080 27.321 1.00 15.59 156 ASP B N 1
ATOM 2996 C CA . ASP B 1 156 ? 16.674 34.672 27.540 1.00 17.40 156 ASP B CA 1
ATOM 2997 C C . ASP B 1 156 ? 17.895 33.833 27.895 1.00 16.84 156 ASP B C 1
ATOM 2998 O O . ASP B 1 156 ? 17.953 33.323 28.973 1.00 16.78 156 ASP B O 1
ATOM 3003 N N . ALA B 1 157 ? 18.931 33.849 27.049 1.00 16.55 157 ALA B N 1
ATOM 3004 C CA . ALA B 1 157 ? 20.186 33.125 27.330 1.00 16.49 157 ALA B CA 1
ATOM 3005 C C . ALA B 1 157 ? 20.818 33.489 28.657 1.00 16.38 157 ALA B C 1
ATOM 3006 O O . ALA B 1 157 ? 21.371 32.657 29.267 1.00 16.75 157 ALA B O 1
ATOM 3008 N N . ALA B 1 158 ? 20.722 34.737 29.115 1.00 15.84 158 ALA B N 1
ATOM 3009 C CA . ALA B 1 158 ? 21.349 35.176 30.374 1.00 15.97 158 ALA B CA 1
ATOM 3010 C C . ALA B 1 158 ? 20.559 34.852 31.611 1.00 16.27 158 ALA B C 1
ATOM 3011 O O . ALA B 1 158 ? 21.030 35.043 32.694 1.00 16.09 158 ALA B O 1
ATOM 3013 N N . GLY B 1 159 ? 19.320 34.380 31.449 1.00 16.47 159 GLY B N 1
ATOM 3014 C CA . GLY B 1 159 ? 18.482 34.075 32.595 1.00 16.69 159 GLY B CA 1
ATOM 3015 C C . GLY B 1 159 ? 17.689 35.274 33.072 1.00 16.56 159 GLY B C 1
ATOM 3016 O O . GLY B 1 159 ? 17.243 35.251 34.209 1.00 16.83 159 GLY B O 1
ATOM 3017 N N . ALA B 1 160 ? 17.480 36.302 32.257 1.00 16.43 160 ALA B N 1
ATOM 3018 C CA . ALA B 1 160 ? 16.629 37.449 32.711 1.00 16.61 160 ALA B CA 1
ATOM 3019 C C . ALA B 1 160 ? 15.190 36.945 32.858 1.00 17.16 160 ALA B C 1
ATOM 3020 O O . ALA B 1 160 ? 14.805 36.054 32.122 1.00 17.69 160 ALA B O 1
ATOM 3022 N N . SER B 1 161 ? 14.396 37.537 33.728 1.00 17.55 161 SER B N 1
ATOM 3023 C CA . SER B 1 161 ? 12.999 37.065 33.943 1.00 17.98 161 SER B CA 1
ATOM 3024 C C . SER B 1 161 ? 11.908 37.761 33.103 1.00 17.83 161 SER B C 1
ATOM 3025 O O . SER B 1 161 ? 10.759 37.336 33.099 1.00 18.19 161 SER B O 1
ATOM 3028 N N . GLY B 1 162 ? 12.258 38.856 32.405 1.00 17.50 162 GLY B N 1
ATOM 3029 C CA . GLY B 1 162 ? 11.257 39.638 31.662 1.00 16.70 162 GLY B CA 1
ATOM 3030 C C . GLY B 1 162 ? 11.898 40.702 30.846 1.00 16.31 162 GLY B C 1
ATOM 3031 O O . GLY B 1 162 ? 12.950 41.242 31.223 1.00 15.59 162 GLY B O 1
ATOM 3032 N N . ILE B 1 163 ? 11.212 41.054 29.751 1.00 16.23 163 ILE B N 1
ATOM 3033 C CA . ILE B 1 163 ? 11.507 42.219 28.951 1.00 16.27 163 ILE B CA 1
ATOM 3034 C C . ILE B 1 163 ? 10.361 43.214 29.127 1.00 16.23 163 ILE B C 1
ATOM 3035 O O . ILE B 1 163 ? 9.146 42.868 29.014 1.00 15.83 163 ILE B O 1
ATOM 3040 N N . ILE B 1 164 ? 10.736 44.470 29.352 1.00 16.20 164 ILE B N 1
ATOM 3041 C CA . ILE B 1 164 ? 9.767 45.557 29.545 1.00 16.69 164 ILE B CA 1
ATOM 3042 C C . ILE B 1 164 ? 9.933 46.654 28.449 1.00 17.12 164 ILE B C 1
ATOM 3043 O O . ILE B 1 164 ? 10.990 47.289 28.381 1.00 17.15 164 ILE B O 1
ATOM 3048 N N . LEU B 1 165 ? 8.970 46.740 27.527 1.00 17.38 165 LEU B N 1
ATOM 3049 C CA . LEU B 1 165 ? 9.000 47.721 26.447 1.00 17.83 165 LEU B CA 1
ATOM 3050 C C . LEU B 1 165 ? 8.372 48.977 26.927 1.00 18.73 165 LEU B C 1
ATOM 3051 O O . LEU B 1 165 ? 7.214 49.006 27.266 1.00 18.92 165 LEU B O 1
ATOM 3056 N N . VAL B 1 166 ? 9.160 50.027 27.014 1.00 19.99 166 VAL B N 1
ATOM 3057 C CA . VAL B 1 166 ? 8.717 51.271 27.583 1.00 20.85 166 VAL B CA 1
ATOM 3058 C C . VAL B 1 166 ? 8.500 52.324 26.490 1.00 22.19 166 VAL B C 1
ATOM 3059 O O . VAL B 1 166 ? 9.387 52.565 25.670 1.00 22.52 166 VAL B O 1
ATOM 3063 N N . GLY B 1 167 ? 7.341 52.978 26.509 1.00 24.14 167 GLY B N 1
ATOM 3064 C CA . GLY B 1 167 ? 6.979 53.956 25.431 1.00 24.93 167 GLY B CA 1
ATOM 3065 C C . GLY B 1 167 ? 6.599 53.297 24.103 1.00 26.72 167 GLY B C 1
ATOM 3066 O O . GLY B 1 167 ? 6.329 52.065 24.022 1.00 26.62 167 GLY B O 1
ATOM 3067 N N . GLU B 1 168 ? 6.636 54.076 23.025 1.00 29.44 168 GLU B N 1
ATOM 3068 C CA . GLU B 1 168 ? 6.341 53.542 21.689 1.00 31.56 168 GLU B CA 1
ATOM 3069 C C . GLU B 1 168 ? 7.562 52.802 21.199 1.00 27.67 168 GLU B C 1
ATOM 3070 O O . GLU B 1 168 ? 8.678 53.365 21.149 1.00 27.64 168 GLU B O 1
ATOM 3076 N N . THR B 1 169 ? 7.370 51.553 20.872 1.00 24.50 169 THR B N 1
ATOM 3077 C CA . THR B 1 169 ? 8.506 50.740 20.444 1.00 23.68 169 THR B CA 1
ATOM 3078 C C . THR B 1 169 ? 8.137 50.048 19.203 1.00 22.33 169 THR B C 1
ATOM 3079 O O . THR B 1 169 ? 7.030 49.979 18.864 1.00 22.09 169 THR B O 1
ATOM 3083 N N . THR B 1 170 ? 9.105 49.525 18.509 1.00 21.73 170 THR B N 1
ATOM 3084 C CA . THR B 1 170 ? 8.809 48.526 17.496 1.00 21.07 170 THR B CA 1
ATOM 3085 C C . THR B 1 170 ? 8.044 47.292 18.101 1.00 20.38 170 THR B C 1
ATOM 3086 O O . THR B 1 170 ? 8.164 46.933 19.287 1.00 20.37 170 THR B O 1
ATOM 3090 N N . ASP B 1 171 ? 7.271 46.635 17.283 1.00 20.03 171 ASP B N 1
ATOM 3091 C CA . ASP B 1 171 ? 6.395 45.531 17.748 1.00 19.71 171 ASP B CA 1
ATOM 3092 C C . ASP B 1 171 ? 7.195 44.251 17.984 1.00 18.72 171 ASP B C 1
ATOM 3093 O O . ASP B 1 171 ? 7.689 43.715 17.005 1.00 18.15 171 ASP B O 1
ATOM 3098 N N . PRO B 1 172 ? 7.231 43.682 19.219 1.00 17.74 172 PRO B N 1
ATOM 3099 C CA . PRO B 1 172 ? 7.918 42.441 19.380 1.00 17.76 172 PRO B CA 1
ATOM 3100 C C . PRO B 1 172 ? 7.382 41.259 18.599 1.00 18.20 172 PRO B C 1
ATOM 3101 O O . PRO B 1 172 ? 8.104 40.283 18.455 1.00 17.52 172 PRO B O 1
ATOM 3105 N N . PHE B 1 173 ? 6.100 41.327 18.186 1.00 18.63 173 PHE B N 1
ATOM 3106 C CA . PHE B 1 173 ? 5.451 40.261 17.482 1.00 19.32 173 PHE B CA 1
ATOM 3107 C C . PHE B 1 173 ? 5.440 40.472 15.957 1.00 20.95 173 PHE B C 1
ATOM 3108 O O . PHE B 1 173 ? 4.786 39.706 15.233 1.00 22.95 173 PHE B O 1
ATOM 3116 N N . SER B 1 174 ? 6.173 41.435 15.443 1.00 21.69 174 SER B N 1
ATOM 3117 C CA . SER B 1 174 ? 6.355 41.523 13.993 1.00 23.42 174 SER B CA 1
ATOM 3118 C C . SER B 1 174 ? 7.160 40.355 13.550 1.00 23.80 174 SER B C 1
ATOM 3119 O O . SER B 1 174 ? 7.898 39.760 14.329 1.00 24.10 174 SER B O 1
ATOM 3122 N N . LEU B 1 175 ? 7.072 40.059 12.280 1.00 25.75 175 LEU B N 1
ATOM 3123 C CA . LEU B 1 175 ? 7.822 38.954 11.709 1.00 28.08 175 LEU B CA 1
ATOM 3124 C C . LEU B 1 175 ? 9.380 39.087 11.836 1.00 27.35 175 LEU B C 1
ATOM 3125 O O . LEU B 1 175 ? 10.076 38.146 12.173 1.00 25.18 175 LEU B O 1
ATOM 3130 N N . GLU B 1 176 ? 9.867 40.297 11.657 1.00 28.37 176 GLU B N 1
ATOM 3131 C CA . GLU B 1 176 ? 11.260 40.572 11.697 1.00 30.18 176 GLU B CA 1
ATOM 3132 C C . GLU B 1 176 ? 11.818 40.416 13.134 1.00 27.80 176 GLU B C 1
ATOM 3133 O O . GLU B 1 176 ? 12.901 39.802 13.347 1.00 27.43 176 GLU B O 1
ATOM 3139 N N . THR B 1 177 ? 11.062 40.886 14.127 1.00 25.54 177 THR B N 1
ATOM 3140 C CA . THR B 1 177 ? 11.489 40.697 15.516 1.00 23.64 177 THR B CA 1
ATOM 3141 C C . THR B 1 177 ? 11.443 39.248 15.905 1.00 22.54 177 THR B C 1
ATOM 3142 O O . THR B 1 177 ? 12.450 38.714 16.387 1.00 20.19 177 THR B O 1
ATOM 3146 N N . VAL B 1 178 ? 10.362 38.555 15.517 1.00 22.42 178 VAL B N 1
ATOM 3147 C CA . VAL B 1 178 ? 10.200 37.187 15.944 1.00 22.32 178 VAL B CA 1
ATOM 3148 C C . VAL B 1 178 ? 11.348 36.389 15.406 1.00 23.38 178 VAL B C 1
ATOM 3149 O O . VAL B 1 178 ? 12.037 35.714 16.159 1.00 23.01 178 VAL B O 1
ATOM 3153 N N . ARG B 1 179 ? 11.531 36.411 14.109 1.00 26.19 179 ARG B N 1
ATOM 3154 C CA . ARG B 1 179 ? 12.782 35.892 13.477 1.00 28.50 179 ARG B CA 1
ATOM 3155 C C . ARG B 1 179 ? 14.037 36.139 14.271 1.00 25.57 179 ARG B C 1
ATOM 3156 O O . ARG B 1 179 ? 14.768 35.256 14.501 1.00 27.62 179 ARG B O 1
ATOM 3164 N N . ALA B 1 180 ? 14.350 37.369 14.587 1.00 23.53 180 ALA B N 1
ATOM 3165 C CA . ALA B 1 180 ? 15.665 37.623 15.219 1.00 21.84 180 ALA B CA 1
ATOM 3166 C C . ALA B 1 180 ? 15.712 37.011 16.610 1.00 20.85 180 ALA B C 1
ATOM 3167 O O . ALA B 1 180 ? 16.800 36.742 17.139 1.00 20.82 180 ALA B O 1
ATOM 3169 N N . THR B 1 181 ? 14.547 36.699 17.208 1.00 19.78 181 THR B N 1
ATOM 3170 C CA . THR B 1 181 ? 14.602 36.054 18.527 1.00 19.08 181 THR B CA 1
ATOM 3171 C C . THR B 1 181 ? 15.099 34.607 18.480 1.00 20.30 181 THR B C 1
ATOM 3172 O O . THR B 1 181 ? 15.423 34.073 19.548 1.00 20.20 181 THR B O 1
ATOM 3184 N N . GLY B 1 183 ? 13.174 32.103 18.387 1.00 21.59 183 GLY B N 1
ATOM 3185 C CA . GLY B 1 183 ? 12.269 31.300 19.246 1.00 20.63 183 GLY B CA 1
ATOM 3186 C C . GLY B 1 183 ? 12.175 31.761 20.693 1.00 19.46 183 GLY B C 1
ATOM 3187 O O . GLY B 1 183 ? 11.148 31.490 21.381 1.00 18.37 183 GLY B O 1
ATOM 3188 N N . SER B 1 184 ? 13.157 32.598 21.107 1.00 18.09 184 SER B N 1
ATOM 3189 C CA . SER B 1 184 ? 13.133 33.178 22.400 1.00 17.30 184 SER B CA 1
ATOM 3190 C C . SER B 1 184 ? 11.929 34.080 22.670 1.00 16.77 184 SER B C 1
ATOM 3191 O O . SER B 1 184 ? 11.644 34.347 23.857 1.00 16.01 184 SER B O 1
ATOM 3194 N N . VAL B 1 185 ? 11.242 34.559 21.631 1.00 16.79 185 VAL B N 1
ATOM 3195 C CA . VAL B 1 185 ? 9.984 35.308 21.846 1.00 17.87 185 VAL B CA 1
ATOM 3196 C C . VAL B 1 185 ? 8.985 34.455 22.668 1.00 18.66 185 VAL B C 1
ATOM 3197 O O . VAL B 1 185 ? 8.194 34.967 23.399 1.00 19.87 185 VAL B O 1
ATOM 3201 N N . PHE B 1 186 ? 9.067 33.137 22.579 1.00 19.43 186 PHE B N 1
ATOM 3202 C CA . PHE B 1 186 ? 8.205 32.232 23.348 1.00 20.42 186 PHE B CA 1
ATOM 3203 C C . PHE B 1 186 ? 8.641 31.957 24.766 1.00 20.93 186 PHE B C 1
ATOM 3204 O O . PHE B 1 186 ? 7.844 31.487 25.545 1.00 22.29 186 PHE B O 1
ATOM 3212 N N . ALA B 1 187 ? 9.878 32.281 25.121 1.00 20.48 187 ALA B N 1
ATOM 3213 C CA . ALA B 1 187 ? 10.468 31.762 26.331 1.00 20.39 187 ALA B CA 1
ATOM 3214 C C . ALA B 1 187 ? 10.583 32.759 27.467 1.00 20.13 187 ALA B C 1
ATOM 3215 O O . ALA B 1 187 ? 10.741 32.339 28.581 1.00 20.61 187 ALA B O 1
ATOM 3217 N N . ILE B 1 188 ? 10.584 34.070 27.191 1.00 19.87 188 ILE B N 1
ATOM 3218 C CA . ILE B 1 188 ? 10.764 35.077 28.199 1.00 19.00 188 ILE B CA 1
ATOM 3219 C C . ILE B 1 188 ? 9.589 36.021 28.090 1.00 18.50 188 ILE B C 1
ATOM 3220 O O . ILE B 1 188 ? 9.283 36.459 26.991 1.00 18.35 188 ILE B O 1
ATOM 3225 N N . PRO B 1 189 ? 8.904 36.305 29.208 1.00 18.07 189 PRO B N 1
ATOM 3226 C CA . PRO B 1 189 ? 7.780 37.234 29.207 1.00 17.91 189 PRO B CA 1
ATOM 3227 C C . PRO B 1 189 ? 8.119 38.654 28.725 1.00 17.26 189 PRO B C 1
ATOM 3228 O O . PRO B 1 189 ? 9.153 39.213 29.053 1.00 16.33 189 PRO B O 1
ATOM 3232 N N . ILE B 1 190 ? 7.167 39.202 28.000 1.00 17.25 190 ILE B N 1
ATOM 3233 C CA . ILE B 1 190 ? 7.204 40.548 27.503 1.00 17.96 190 ILE B CA 1
ATOM 3234 C C . ILE B 1 190 ? 6.039 41.392 28.035 1.00 18.61 190 ILE B C 1
ATOM 3235 O O . ILE B 1 190 ? 4.865 41.019 27.954 1.00 19.24 190 ILE B O 1
ATOM 3240 N N . ALA B 1 191 ? 6.403 42.522 28.599 1.00 19.11 191 ALA B N 1
ATOM 3241 C CA . ALA B 1 191 ? 5.487 43.518 29.100 1.00 19.96 191 ALA B CA 1
ATOM 3242 C C . ALA B 1 191 ? 5.667 44.841 28.387 1.00 19.80 191 ALA B C 1
ATOM 3243 O O . ALA B 1 191 ? 6.720 45.161 27.864 1.00 19.15 191 ALA B O 1
ATOM 3245 N N . ARG B 1 192 ? 4.626 45.617 28.362 1.00 21.09 192 ARG B N 1
ATOM 3246 C CA . ARG B 1 192 ? 4.685 46.952 27.724 1.00 22.41 192 ARG B CA 1
ATOM 3247 C C . ARG B 1 192 ? 3.988 47.966 28.591 1.00 23.13 192 ARG B C 1
ATOM 3248 O O . ARG B 1 192 ? 3.032 47.647 29.239 1.00 24.15 192 ARG B O 1
ATOM 3256 N N . ALA B 1 193 ? 4.485 49.187 28.621 1.00 24.18 193 ALA B N 1
ATOM 3257 C CA . ALA B 1 193 ? 3.993 50.224 29.525 1.00 24.96 193 ALA B CA 1
ATOM 3258 C C . ALA B 1 193 ? 4.399 51.549 28.968 1.00 25.19 193 ALA B C 1
ATOM 3259 O O . ALA B 1 193 ? 5.428 51.678 28.324 1.00 25.32 193 ALA B O 1
ATOM 3261 N N . ASN B 1 194 ? 3.568 52.550 29.184 1.00 27.01 194 ASN B N 1
ATOM 3262 C CA . ASN B 1 194 ? 3.988 53.941 28.928 1.00 27.78 194 ASN B CA 1
ATOM 3263 C C . ASN B 1 194 ? 4.914 54.304 30.079 1.00 26.88 194 ASN B C 1
ATOM 3264 O O . ASN B 1 194 ? 4.974 53.569 31.112 1.00 25.85 194 ASN B O 1
ATOM 3269 N N . THR B 1 195 ? 5.620 55.393 29.900 1.00 27.30 195 THR B N 1
ATOM 3270 C CA . THR B 1 195 ? 6.706 55.845 30.779 1.00 30.01 195 THR B CA 1
ATOM 3271 C C . THR B 1 195 ? 6.271 56.024 32.169 1.00 31.54 195 THR B C 1
ATOM 3272 O O . THR B 1 195 ? 6.942 55.667 33.105 1.00 33.69 195 THR B O 1
ATOM 3276 N N . GLU B 1 196 ? 5.050 56.470 32.280 1.00 32.40 196 GLU B N 1
ATOM 3277 C CA . GLU B 1 196 ? 4.455 56.761 33.489 1.00 32.96 196 GLU B CA 1
ATOM 3278 C C . GLU B 1 196 ? 4.001 55.574 34.304 1.00 30.20 196 GLU B C 1
ATOM 3279 O O . GLU B 1 196 ? 4.156 55.542 35.544 1.00 29.66 196 GLU B O 1
ATOM 3285 N N . ASP B 1 197 ? 3.381 54.588 33.655 1.00 29.19 197 ASP B N 1
ATOM 3286 C CA . ASP B 1 197 ? 3.100 53.301 34.327 1.00 28.67 197 ASP B CA 1
ATOM 3287 C C . ASP B 1 197 ? 4.400 52.557 34.678 1.00 25.39 197 ASP B C 1
ATOM 3288 O O . ASP B 1 197 ? 4.494 51.983 35.717 1.00 23.74 197 ASP B O 1
ATOM 3293 N N . PHE B 1 198 ? 5.431 52.694 33.892 1.00 24.35 198 PHE B N 1
ATOM 3294 C CA . PHE B 1 198 ? 6.699 52.093 34.269 1.00 24.71 198 PHE B CA 1
ATOM 3295 C C . PHE B 1 198 ? 7.311 52.651 35.537 1.00 25.84 198 PHE B C 1
ATOM 3296 O O . PHE B 1 198 ? 7.846 51.924 36.362 1.00 23.05 198 PHE B O 1
ATOM 3304 N N . ILE B 1 199 ? 7.191 53.982 35.686 1.00 29.64 199 ILE B N 1
ATOM 3305 C CA . ILE B 1 199 ? 7.786 54.719 36.787 1.00 30.77 199 ILE B CA 1
ATOM 3306 C C . ILE B 1 199 ? 6.963 54.415 37.965 1.00 30.93 199 ILE B C 1
ATOM 3307 O O . ILE B 1 199 ? 7.471 54.105 39.027 1.00 30.38 199 ILE B O 1
ATOM 3312 N N . ARG B 1 200 ? 5.667 54.491 37.790 1.00 31.24 200 ARG B N 1
ATOM 3313 C CA . ARG B 1 200 ? 4.819 54.030 38.886 1.00 33.51 200 ARG B CA 1
ATOM 3314 C C . ARG B 1 200 ? 5.218 52.581 39.345 1.00 32.57 200 ARG B C 1
ATOM 3315 O O . ARG B 1 200 ? 5.429 52.360 40.529 1.00 34.51 200 ARG B O 1
ATOM 3323 N N . TRP B 1 201 ? 5.254 51.596 38.417 1.00 29.77 201 TRP B N 1
ATOM 3324 C CA . TRP B 1 201 ? 5.613 50.211 38.770 1.00 27.67 201 TRP B CA 1
ATOM 3325 C C . TRP B 1 201 ? 6.960 50.097 39.441 1.00 28.44 201 TRP B C 1
ATOM 3326 O O . TRP B 1 201 ? 7.140 49.455 40.471 1.00 29.00 201 TRP B O 1
ATOM 3337 N N . GLN B 1 202 ? 7.904 50.730 38.840 1.00 30.27 202 GLN B N 1
ATOM 3338 C CA . GLN B 1 202 ? 9.247 50.637 39.286 1.00 34.58 202 GLN B CA 1
ATOM 3339 C C . GLN B 1 202 ? 9.464 51.179 40.689 1.00 37.21 202 GLN B C 1
ATOM 3340 O O . GLN B 1 202 ? 10.218 50.621 41.494 1.00 36.30 202 GLN B O 1
ATOM 3346 N N . ARG B 1 203 ? 8.819 52.308 40.955 1.00 42.23 203 ARG B N 1
ATOM 3347 C CA . ARG B 1 203 ? 8.846 52.946 42.293 1.00 44.16 203 ARG B CA 1
ATOM 3348 C C . ARG B 1 203 ? 8.277 52.070 43.392 1.00 41.20 203 ARG B C 1
ATOM 3349 O O . ARG B 1 203 ? 8.798 52.118 44.471 1.00 40.13 203 ARG B O 1
ATOM 3357 N N . ALA B 1 204 ? 7.267 51.240 43.094 1.00 38.61 204 ALA B N 1
ATOM 3358 C CA . ALA B 1 204 ? 6.644 50.326 44.082 1.00 37.91 204 ALA B CA 1
ATOM 3359 C C . ALA B 1 204 ? 7.216 48.875 44.152 1.00 37.44 204 ALA B C 1
ATOM 3360 O O . ALA B 1 204 ? 6.789 48.087 44.984 1.00 35.49 204 ALA B O 1
ATOM 3362 N N . ALA B 1 205 ? 8.180 48.551 43.301 1.00 35.48 205 ALA B N 1
ATOM 3363 C CA . ALA B 1 205 ? 8.535 47.169 43.037 1.00 34.95 205 ALA B CA 1
ATOM 3364 C C . ALA B 1 205 ? 9.736 46.679 43.822 1.00 34.53 205 ALA B C 1
ATOM 3365 O O . ALA B 1 205 ? 9.977 45.509 43.865 1.00 33.34 205 ALA B O 1
ATOM 3367 N N . GLY B 1 206 ? 10.508 47.557 44.424 1.00 34.65 206 GLY B N 1
ATOM 3368 C CA . GLY B 1 206 ? 11.641 47.108 45.216 1.00 33.91 206 GLY B CA 1
ATOM 3369 C C . GLY B 1 206 ? 12.887 46.841 44.382 1.00 32.71 206 GLY B C 1
ATOM 3370 O O . GLY B 1 206 ? 13.688 45.977 44.758 1.00 35.38 206 GLY B O 1
ATOM 3371 N N . VAL B 1 207 ? 13.121 47.628 43.335 1.00 29.49 207 VAL B N 1
ATOM 3372 C CA . VAL B 1 207 ? 14.199 47.322 42.377 1.00 28.05 207 VAL B CA 1
ATOM 3373 C C . VAL B 1 207 ? 15.326 48.343 42.331 1.00 27.52 207 VAL B C 1
ATOM 3374 O O . VAL B 1 207 ? 15.173 49.480 42.630 1.00 29.13 207 VAL B O 1
ATOM 3378 N N . GLN B 1 208 ? 16.456 47.905 41.845 1.00 26.23 208 GLN B N 1
ATOM 3379 C CA . GLN B 1 208 ? 17.572 48.761 41.570 1.00 24.90 208 GLN B CA 1
ATOM 3380 C C . GLN B 1 208 ? 17.508 48.946 40.060 1.00 22.64 208 GLN B C 1
ATOM 3381 O O . GLN B 1 208 ? 17.747 48.034 39.382 1.00 22.25 208 GLN B O 1
ATOM 3387 N N . VAL B 1 209 ? 17.211 50.129 39.552 1.00 21.02 209 VAL B N 1
ATOM 3388 C CA . VAL B 1 209 ? 17.189 50.437 38.157 1.00 19.64 209 VAL B CA 1
ATOM 3389 C C . VAL B 1 209 ? 18.520 51.003 37.750 1.00 19.45 209 VAL B C 1
ATOM 3390 O O . VAL B 1 209 ? 18.955 51.959 38.313 1.00 20.00 209 VAL B O 1
ATOM 3394 N N . VAL B 1 210 ? 19.138 50.391 36.754 1.00 18.92 210 VAL B N 1
ATOM 3395 C CA . VAL B 1 210 ? 20.439 50.708 36.305 1.00 18.80 210 VAL B CA 1
ATOM 3396 C C . VAL B 1 210 ? 20.216 51.080 34.875 1.00 18.85 210 VAL B C 1
ATOM 3397 O O . VAL B 1 210 ? 19.917 50.236 34.073 1.00 18.48 210 VAL B O 1
ATOM 3401 N N . ALA B 1 211 ? 20.445 52.357 34.585 1.00 19.70 211 ALA B N 1
ATOM 3402 C CA . ALA B 1 211 ? 20.144 52.937 33.317 1.00 20.71 211 ALA B CA 1
ATOM 3403 C C . ALA B 1 211 ? 21.450 53.337 32.597 1.00 21.74 211 ALA B C 1
ATOM 3404 O O . ALA B 1 211 ? 22.347 53.867 33.247 1.00 21.19 211 ALA B O 1
ATOM 3406 N N . THR B 1 212 ? 21.548 53.011 31.294 1.00 23.69 212 THR B N 1
ATOM 3407 C CA . THR B 1 212 ? 22.709 53.402 30.484 1.00 27.32 212 THR B CA 1
ATOM 3408 C C . THR B 1 212 ? 22.478 54.789 30.002 1.00 27.70 212 THR B C 1
ATOM 3409 O O . THR B 1 212 ? 21.505 55.040 29.344 1.00 28.84 212 THR B O 1
ATOM 3413 N N . HIS B 1 213 ? 23.321 55.693 30.463 1.00 29.00 213 HIS B N 1
ATOM 3414 C CA . HIS B 1 213 ? 23.127 57.079 30.282 1.00 30.95 213 HIS B CA 1
ATOM 3415 C C . HIS B 1 213 ? 24.445 57.744 30.617 1.00 31.78 213 HIS B C 1
ATOM 3416 O O . HIS B 1 213 ? 25.031 57.458 31.626 1.00 32.63 213 HIS B O 1
ATOM 3423 N N . LEU B 1 214 ? 24.914 58.613 29.755 1.00 32.15 214 LEU B N 1
ATOM 3424 C CA . LEU B 1 214 ? 26.281 59.107 29.832 1.00 35.46 214 LEU B CA 1
ATOM 3425 C C . LEU B 1 214 ? 26.566 60.143 30.969 1.00 33.01 214 LEU B C 1
ATOM 3426 O O . LEU B 1 214 ? 27.410 59.968 31.843 1.00 30.31 214 LEU B O 1
ATOM 3431 N N . ALA B 1 215 ? 25.769 61.185 30.996 1.00 33.60 215 ALA B N 1
ATOM 3432 C CA . ALA B 1 215 ? 25.834 62.185 32.060 1.00 32.91 215 ALA B CA 1
ATOM 3433 C C . ALA B 1 215 ? 25.421 61.638 33.458 1.00 32.26 215 ALA B C 1
ATOM 3434 O O . ALA B 1 215 ? 24.340 61.133 33.637 1.00 34.14 215 ALA B O 1
ATOM 3436 N N . GLY B 1 216 ? 26.315 61.787 34.422 1.00 30.95 216 GLY B N 1
ATOM 3437 C CA . GLY B 1 216 ? 26.226 61.325 35.772 1.00 30.13 216 GLY B CA 1
ATOM 3438 C C . GLY B 1 216 ? 26.621 59.852 35.958 1.00 30.98 216 GLY B C 1
ATOM 3439 O O . GLY B 1 216 ? 26.455 59.317 37.076 1.00 29.58 216 GLY B O 1
ATOM 3440 N N . SER B 1 217 ? 27.174 59.202 34.900 1.00 29.83 217 SER B N 1
ATOM 3441 C CA . SER B 1 217 ? 27.356 57.726 34.900 1.00 27.65 217 SER B CA 1
ATOM 3442 C C . SER B 1 217 ? 28.587 57.262 35.655 1.00 27.49 217 SER B C 1
ATOM 3443 O O . SER B 1 217 ? 29.430 58.044 35.941 1.00 29.08 217 SER B O 1
ATOM 3446 N N . VAL B 1 218 ? 28.591 56.005 36.075 1.00 25.95 218 VAL B N 1
ATOM 3447 C CA . VAL B 1 218 ? 29.759 55.325 36.644 1.00 25.44 218 VAL B CA 1
ATOM 3448 C C . VAL B 1 218 ? 30.066 54.098 35.720 1.00 23.79 218 VAL B C 1
ATOM 3449 O O . VAL B 1 218 ? 29.225 53.570 34.976 1.00 23.44 218 VAL B O 1
ATOM 3453 N N . ASP B 1 219 ? 31.266 53.615 35.871 1.00 22.79 219 ASP B N 1
ATOM 3454 C CA . ASP B 1 219 ? 31.703 52.402 35.285 1.00 22.12 219 ASP B CA 1
ATOM 3455 C C . ASP B 1 219 ? 30.741 51.269 35.661 1.00 20.61 219 ASP B C 1
ATOM 3456 O O . ASP B 1 219 ? 30.535 51.021 36.804 1.00 20.54 219 ASP B O 1
ATOM 3461 N N . TYR B 1 220 ? 30.105 50.660 34.649 1.00 19.31 220 TYR B N 1
ATOM 3462 C CA . TYR B 1 220 ? 29.137 49.546 34.843 1.00 18.74 220 TYR B CA 1
ATOM 3463 C C . TYR B 1 220 ? 29.630 48.400 35.753 1.00 19.08 220 TYR B C 1
ATOM 3464 O O . TYR B 1 220 ? 28.810 47.661 36.437 1.00 18.27 220 TYR B O 1
ATOM 3473 N N . ARG B 1 221 ? 30.955 48.228 35.755 1.00 19.26 221 ARG B N 1
ATOM 3474 C CA . ARG B 1 221 ? 31.576 47.216 36.568 1.00 20.54 221 ARG B CA 1
ATOM 3475 C C . ARG B 1 221 ? 31.715 47.544 38.095 1.00 22.26 221 ARG B C 1
ATOM 3476 O O . ARG B 1 221 ? 32.106 46.700 38.879 1.00 22.09 221 ARG B O 1
ATOM 3484 N N . THR B 1 222 ? 31.375 48.747 38.519 1.00 24.10 222 THR B N 1
ATOM 3485 C CA . THR B 1 222 ? 31.500 49.107 39.943 1.00 25.81 222 THR B CA 1
ATOM 3486 C C . THR B 1 222 ? 30.115 49.195 40.559 1.00 26.66 222 THR B C 1
ATOM 3487 O O . THR B 1 222 ? 30.011 49.529 41.756 1.00 28.12 222 THR B O 1
ATOM 3491 N N . ILE B 1 223 ? 29.049 48.940 39.798 1.00 25.67 223 ILE B N 1
ATOM 3492 C CA . ILE B 1 223 ? 27.682 49.117 40.362 1.00 25.82 223 ILE B CA 1
ATOM 3493 C C . ILE B 1 223 ? 27.291 47.891 41.183 1.00 27.83 223 ILE B C 1
ATOM 3494 O O . ILE B 1 223 ? 27.808 46.807 40.976 1.00 28.27 223 ILE B O 1
ATOM 3499 N N . ASP B 1 224 ? 26.337 48.084 42.095 1.00 29.80 224 ASP B N 1
ATOM 3500 C CA . ASP B 1 224 ? 25.857 47.045 42.983 1.00 31.19 224 ASP B CA 1
ATOM 3501 C C . ASP B 1 224 ? 24.668 46.303 42.343 1.00 28.91 224 ASP B C 1
ATOM 3502 O O . ASP B 1 224 ? 23.568 46.825 42.239 1.00 29.00 224 ASP B O 1
ATOM 3507 N N . TYR B 1 225 ? 24.932 45.083 41.923 1.00 27.05 225 TYR B N 1
ATOM 3508 C CA . TYR B 1 225 ? 23.968 44.299 41.242 1.00 26.33 225 TYR B CA 1
ATOM 3509 C C . TYR B 1 225 ? 23.418 43.282 42.101 1.00 27.78 225 TYR B C 1
ATOM 3510 O O . TYR B 1 225 ? 22.546 42.554 41.645 1.00 27.27 225 TYR B O 1
ATOM 3519 N N . LYS B 1 226 ? 23.903 43.224 43.342 1.00 31.84 226 LYS B N 1
ATOM 3520 C CA . LYS B 1 226 ? 23.511 42.189 44.328 1.00 34.98 226 LYS B CA 1
ATOM 3521 C C . LYS B 1 226 ? 22.405 42.533 45.311 1.00 37.40 226 LYS B C 1
ATOM 3522 O O . LYS B 1 226 ? 21.680 41.655 45.689 1.00 39.28 226 LYS B O 1
ATOM 3528 N N . SER B 1 227 ? 22.288 43.782 45.751 1.00 37.84 227 SER B N 1
ATOM 3529 C CA . SER B 1 227 ? 21.385 44.112 46.879 1.00 38.58 227 SER B CA 1
ATOM 3530 C C . SER B 1 227 ? 19.927 43.996 46.541 1.00 38.36 227 SER B C 1
ATOM 3531 O O . SER B 1 227 ? 19.119 43.720 47.413 1.00 40.77 227 SER B O 1
ATOM 3534 N N . LYS B 1 228 ? 19.558 44.260 45.295 1.00 36.93 228 LYS B N 1
ATOM 3535 C CA . LYS B 1 228 ? 18.136 44.283 44.933 1.00 34.86 228 LYS B CA 1
ATOM 3536 C C . LYS B 1 228 ? 17.996 43.644 43.612 1.00 29.98 228 LYS B C 1
ATOM 3537 O O . LYS B 1 228 ? 18.920 43.715 42.818 1.00 29.97 228 LYS B O 1
ATOM 3543 N N . PRO B 1 229 ? 16.824 43.088 43.304 1.00 26.79 229 PRO B N 1
ATOM 3544 C CA . PRO B 1 229 ? 16.568 42.755 41.884 1.00 24.13 229 PRO B CA 1
ATOM 3545 C C . PRO B 1 229 ? 16.805 43.959 40.926 1.00 22.52 229 PRO B C 1
ATOM 3546 O O . PRO B 1 229 ? 16.373 45.053 41.193 1.00 22.37 229 PRO B O 1
ATOM 3550 N N . VAL B 1 230 ? 17.451 43.728 39.809 1.00 20.71 230 VAL B N 1
ATOM 3551 C CA . VAL B 1 230 ? 17.916 44.748 38.948 1.00 19.79 230 VAL B CA 1
ATOM 3552 C C . VAL B 1 230 ? 17.013 44.858 37.716 1.00 18.36 230 VAL B C 1
ATOM 3553 O O . VAL B 1 230 ? 16.565 43.841 37.219 1.00 16.84 230 VAL B O 1
ATOM 3557 N N . VAL B 1 231 ? 16.755 46.096 37.284 1.00 17.34 231 VAL B N 1
ATOM 3558 C CA . VAL B 1 231 ? 16.110 46.368 36.012 1.00 16.86 231 VAL B CA 1
ATOM 3559 C C . VAL B 1 231 ? 17.116 47.106 35.183 1.00 16.39 231 VAL B C 1
ATOM 3560 O O . VAL B 1 231 ? 17.458 48.232 35.553 1.00 16.91 231 VAL B O 1
ATOM 3564 N N . LEU B 1 232 ? 17.594 46.534 34.073 1.00 15.83 232 LEU B N 1
ATOM 3565 C CA . LEU B 1 232 ? 18.545 47.261 33.200 1.00 15.87 232 LEU B CA 1
ATOM 3566 C C . LEU B 1 232 ? 17.707 48.131 32.267 1.00 16.18 232 LEU B C 1
ATOM 3567 O O . LEU B 1 232 ? 16.869 47.610 31.514 1.00 16.05 232 LEU B O 1
ATOM 3572 N N . LEU B 1 233 ? 17.930 49.433 32.290 1.00 17.09 233 LEU B N 1
ATOM 3573 C CA . LEU B 1 233 ? 17.142 50.363 31.451 1.00 18.35 233 LEU B CA 1
ATOM 3574 C C . LEU B 1 233 ? 18.030 50.924 30.385 1.00 18.95 233 LEU B C 1
ATOM 3575 O O . LEU B 1 233 ? 18.993 51.643 30.682 1.00 18.88 233 LEU B O 1
ATOM 3588 N N . GLY B 1 235 ? 18.549 53.061 26.974 1.00 35.29 235 GLY B N 1
ATOM 3589 C CA . GLY B 1 235 ? 18.039 54.222 26.245 1.00 40.52 235 GLY B CA 1
ATOM 3590 C C . GLY B 1 235 ? 17.792 53.967 24.762 1.00 44.47 235 GLY B C 1
ATOM 3591 O O . GLY B 1 235 ? 18.440 53.088 24.146 1.00 46.12 235 GLY B O 1
ATOM 3592 N N . ASN B 1 236 ? 16.869 54.746 24.196 1.00 45.52 236 ASN B N 1
ATOM 3593 C CA . ASN B 1 236 ? 16.663 54.769 22.750 1.00 49.13 236 ASN B CA 1
ATOM 3594 C C . ASN B 1 236 ? 18.018 54.960 22.007 1.00 52.08 236 ASN B C 1
ATOM 3595 O O . ASN B 1 236 ? 18.914 55.689 22.473 1.00 52.27 236 ASN B O 1
ATOM 3600 N N . GLU B 1 237 ? 18.138 54.297 20.858 1.00 56.43 237 GLU B N 1
ATOM 3601 C CA . GLU B 1 237 ? 19.416 54.195 20.092 1.00 60.22 237 GLU B CA 1
ATOM 3602 C C . GLU B 1 237 ? 20.116 55.586 19.757 1.00 63.26 237 GLU B C 1
ATOM 3603 O O . GLU B 1 237 ? 21.362 55.676 19.680 1.00 59.26 237 GLU B O 1
ATOM 3609 N N . GLN B 1 238 ? 19.338 56.660 19.608 1.00 63.55 238 GLN B N 1
ATOM 3610 C CA . GLN B 1 238 ? 19.930 57.977 19.245 1.00 69.17 238 GLN B CA 1
ATOM 3611 C C . GLN B 1 238 ? 19.608 59.148 20.189 1.00 65.96 238 GLN B C 1
ATOM 3612 O O . GLN B 1 238 ? 20.478 59.987 20.465 1.00 71.02 238 GLN B O 1
ATOM 3618 N N . ALA B 1 239 ? 18.366 59.217 20.663 1.00 59.26 239 ALA B N 1
ATOM 3619 C CA . ALA B 1 239 ? 17.964 60.233 21.625 1.00 54.88 239 ALA B CA 1
ATOM 3620 C C . ALA B 1 239 ? 18.476 59.925 23.070 1.00 53.26 239 ALA B C 1
ATOM 3621 O O . ALA B 1 239 ? 18.553 60.833 23.903 1.00 48.70 239 ALA B O 1
ATOM 3623 N N . GLY B 1 240 ? 18.809 58.647 23.372 1.00 54.01 240 GLY B N 1
ATOM 3624 C CA . GLY B 1 240 ? 18.939 58.173 24.782 1.00 50.26 240 GLY B CA 1
ATOM 3625 C C . GLY B 1 240 ? 17.732 58.492 25.715 1.00 47.15 240 GLY B C 1
ATOM 3626 O O . GLY B 1 240 ? 16.629 58.899 25.240 1.00 49.53 240 GLY B O 1
ATOM 3627 N N . LEU B 1 241 ? 17.949 58.376 27.031 1.00 40.93 241 LEU B N 1
ATOM 3628 C CA . LEU B 1 241 ? 16.861 58.343 27.993 1.00 37.58 241 LEU B CA 1
ATOM 3629 C C . LEU B 1 241 ? 16.277 59.714 28.242 1.00 37.40 241 LEU B C 1
ATOM 3630 O O . LEU B 1 241 ? 17.032 60.657 28.451 1.00 39.37 241 LEU B O 1
ATOM 3635 N N . PRO B 1 242 ? 14.931 59.830 28.278 1.00 35.94 242 PRO B N 1
ATOM 3636 C CA . PRO B 1 242 ? 14.365 61.151 28.697 1.00 36.44 242 PRO B CA 1
ATOM 3637 C C . PRO B 1 242 ? 14.612 61.357 30.159 1.00 34.57 242 PRO B C 1
ATOM 3638 O O . PRO B 1 242 ? 14.843 60.372 30.854 1.00 31.12 242 PRO B O 1
ATOM 3642 N N . VAL B 1 243 ? 14.611 62.629 30.577 1.00 34.08 243 VAL B N 1
ATOM 3643 C CA . VAL B 1 243 ? 14.912 63.035 31.929 1.00 35.22 243 VAL B CA 1
ATOM 3644 C C . VAL B 1 243 ? 14.062 62.331 32.983 1.00 33.81 243 VAL B C 1
ATOM 3645 O O . VAL B 1 243 ? 14.568 61.968 34.032 1.00 33.17 243 VAL B O 1
ATOM 3649 N N . GLU B 1 244 ? 12.786 62.156 32.685 1.00 34.36 244 GLU B N 1
ATOM 3650 C CA . GLU B 1 244 ? 11.827 61.481 33.585 1.00 36.66 244 GLU B CA 1
ATOM 3651 C C . GLU B 1 244 ? 12.336 60.067 34.003 1.00 32.80 244 GLU B C 1
ATOM 3652 O O . GLU B 1 244 ? 12.291 59.716 35.172 1.00 32.51 244 GLU B O 1
ATOM 3658 N N . LEU B 1 245 ? 12.894 59.313 33.054 1.00 29.01 245 LEU B N 1
ATOM 3659 C CA . LEU B 1 245 ? 13.421 58.001 33.361 1.00 26.93 245 LEU B CA 1
ATOM 3660 C C . LEU B 1 245 ? 14.784 58.039 34.001 1.00 26.48 245 LEU B C 1
ATOM 3661 O O . LEU B 1 245 ? 14.997 57.364 34.993 1.00 25.10 245 LEU B O 1
ATOM 3666 N N . ALA B 1 246 ? 15.692 58.824 33.458 1.00 27.10 246 ALA B N 1
ATOM 3667 C CA . ALA B 1 246 ? 17.080 58.923 34.008 1.00 28.65 246 ALA B CA 1
ATOM 3668 C C . ALA B 1 246 ? 17.124 59.286 35.495 1.00 30.73 246 ALA B C 1
ATOM 3669 O O . ALA B 1 246 ? 17.926 58.768 36.234 1.00 30.90 246 ALA B O 1
ATOM 3671 N N . ARG B 1 247 ? 16.207 60.157 35.897 1.00 34.11 247 ARG B N 1
ATOM 3672 C CA . ARG B 1 247 ? 16.075 60.728 37.253 1.00 37.77 247 ARG B CA 1
ATOM 3673 C C . ARG B 1 247 ? 15.638 59.686 38.253 1.00 35.80 247 ARG B C 1
ATOM 3674 O O . ARG B 1 247 ? 16.020 59.739 39.389 1.00 35.50 247 ARG B O 1
ATOM 3682 N N . GLU B 1 248 ? 14.802 58.756 37.820 1.00 34.95 248 GLU B N 1
ATOM 3683 C CA . GLU B 1 248 ? 14.330 57.667 38.648 1.00 36.17 248 GLU B CA 1
ATOM 3684 C C . GLU B 1 248 ? 15.372 56.541 38.842 1.00 32.41 248 GLU B C 1
ATOM 3685 O O . GLU B 1 248 ? 15.291 55.750 39.787 1.00 29.86 248 GLU B O 1
ATOM 3691 N N . ALA B 1 249 ? 16.343 56.473 37.946 1.00 30.71 249 ALA B N 1
ATOM 3692 C CA . ALA B 1 249 ? 17.295 55.386 37.997 1.00 30.65 249 ALA B CA 1
ATOM 3693 C C . ALA B 1 249 ? 18.087 55.414 39.296 1.00 29.92 249 ALA B C 1
ATOM 3694 O O . ALA B 1 249 ? 18.530 56.440 39.679 1.00 29.73 249 ALA B O 1
ATOM 3696 N N . GLY B 1 250 ? 18.298 54.287 39.931 1.00 29.06 250 GLY B N 1
ATOM 3697 C CA . GLY B 1 250 ? 19.166 54.234 41.095 1.00 28.81 250 GLY B CA 1
ATOM 3698 C C . GLY B 1 250 ? 20.651 54.350 40.729 1.00 28.32 250 GLY B C 1
ATOM 3699 O O . GLY B 1 250 ? 21.435 54.893 41.498 1.00 28.24 250 GLY B O 1
ATOM 3700 N N . ALA B 1 251 ? 21.049 53.864 39.555 1.00 26.06 251 ALA B N 1
ATOM 3701 C CA . ALA B 1 251 ? 22.375 54.155 39.104 1.00 24.88 251 ALA B CA 1
ATOM 3702 C C . ALA B 1 251 ? 22.376 54.367 37.620 1.00 23.46 251 ALA B C 1
ATOM 3703 O O . ALA B 1 251 ? 21.517 53.851 36.939 1.00 23.22 251 ALA B O 1
ATOM 3705 N N . LEU B 1 252 ? 23.305 55.193 37.156 1.00 22.65 252 LEU B N 1
ATOM 3706 C CA . LEU B 1 252 ? 23.575 55.466 35.778 1.00 22.16 252 LEU B CA 1
ATOM 3707 C C . LEU B 1 252 ? 24.902 54.811 35.416 1.00 21.58 252 LEU B C 1
ATOM 3708 O O . LEU B 1 252 ? 25.928 55.000 36.130 1.00 21.39 252 LEU B O 1
ATOM 3713 N N . ALA B 1 253 ? 24.853 53.969 34.368 1.00 19.85 253 ALA B N 1
ATOM 3714 C CA . ALA B 1 253 ? 25.988 53.175 33.977 1.00 18.89 253 ALA B CA 1
ATOM 3715 C C . ALA B 1 253 ? 26.550 53.566 32.632 1.00 18.27 253 ALA B C 1
ATOM 3716 O O . ALA B 1 253 ? 25.844 54.022 31.688 1.00 17.93 253 ALA B O 1
ATOM 3718 N N . ARG B 1 254 ? 27.798 53.271 32.523 1.00 18.00 254 ARG B N 1
ATOM 3719 C CA . ARG B 1 254 ? 28.418 53.357 31.256 1.00 18.96 254 ARG B CA 1
ATOM 3720 C C . ARG B 1 254 ? 29.535 52.294 31.066 1.00 17.83 254 ARG B C 1
ATOM 3721 O O . ARG B 1 254 ? 30.232 51.891 31.989 1.00 17.96 254 ARG B O 1
ATOM 3729 N N . ILE B 1 255 ? 29.772 51.952 29.838 1.00 17.43 255 ILE B N 1
ATOM 3730 C CA . ILE B 1 255 ? 30.784 50.990 29.432 1.00 17.27 255 ILE B CA 1
ATOM 3731 C C . ILE B 1 255 ? 32.021 51.668 28.866 1.00 17.97 255 ILE B C 1
ATOM 3732 O O . ILE B 1 255 ? 31.948 52.272 27.791 1.00 17.95 255 ILE B O 1
ATOM 3737 N N . PRO B 1 256 ? 33.168 51.557 29.567 1.00 19.27 256 PRO B N 1
ATOM 3738 C CA . PRO B 1 256 ? 34.409 52.227 29.107 1.00 20.39 256 PRO B CA 1
ATOM 3739 C C . PRO B 1 256 ? 34.761 51.664 27.813 1.00 21.18 256 PRO B C 1
ATOM 3740 O O . PRO B 1 256 ? 34.570 50.488 27.632 1.00 22.25 256 PRO B O 1
ATOM 3744 N N . GLN B 1 257 ? 35.141 52.495 26.896 1.00 22.69 257 GLN B N 1
ATOM 3745 C CA . GLN B 1 257 ? 35.465 52.134 25.537 1.00 25.10 257 GLN B CA 1
ATOM 3746 C C . GLN B 1 257 ? 36.872 52.738 25.218 1.00 29.36 257 GLN B C 1
ATOM 3747 O O . GLN B 1 257 ? 37.374 53.489 26.023 1.00 29.90 257 GLN B O 1
ATOM 3753 N N . ALA B 1 258 ? 37.556 52.312 24.152 1.00 34.36 258 ALA B N 1
ATOM 3754 C CA . ALA B 1 258 ? 38.743 53.027 23.649 1.00 38.81 258 ALA B CA 1
ATOM 3755 C C . ALA B 1 258 ? 38.238 54.200 22.734 1.00 46.14 258 ALA B C 1
ATOM 3756 O O . ALA B 1 258 ? 37.522 53.972 21.715 1.00 48.62 258 ALA B O 1
ATOM 3758 N N . GLY B 1 259 ? 38.564 55.440 23.118 1.00 55.85 259 GLY B N 1
ATOM 3759 C CA . GLY B 1 259 ? 38.041 56.662 22.427 1.00 60.35 259 GLY B CA 1
ATOM 3760 C C . GLY B 1 259 ? 36.531 56.901 22.478 1.00 62.64 259 GLY B C 1
ATOM 3761 O O . GLY B 1 259 ? 36.081 58.042 22.697 1.00 63.44 259 GLY B O 1
ATOM 3762 N N . ASP B 1 262 ? 31.380 57.040 22.943 1.00 53.71 262 ASP B N 1
ATOM 3763 C CA . ASP B 1 262 ? 30.269 56.152 23.359 1.00 57.19 262 ASP B CA 1
ATOM 3764 C C . ASP B 1 262 ? 29.356 55.665 22.176 1.00 51.77 262 ASP B C 1
ATOM 3765 O O . ASP B 1 262 ? 28.480 56.382 21.712 1.00 52.35 262 ASP B O 1
ATOM 3770 N N . SER B 1 263 ? 29.532 54.441 21.712 1.00 43.99 263 SER B N 1
ATOM 3771 C CA . SER B 1 263 ? 28.902 54.090 20.448 1.00 43.35 263 SER B CA 1
ATOM 3772 C C . SER B 1 263 ? 28.774 52.565 20.190 1.00 35.19 263 SER B C 1
ATOM 3773 O O . SER B 1 263 ? 29.078 52.092 19.094 1.00 37.28 263 SER B O 1
ATOM 3776 N N . LEU B 1 264 ? 28.429 51.811 21.212 1.00 27.10 264 LEU B N 1
ATOM 3777 C CA . LEU B 1 264 ? 28.105 50.377 21.038 1.00 23.47 264 LEU B CA 1
ATOM 3778 C C . LEU B 1 264 ? 26.736 50.229 20.415 1.00 20.74 264 LEU B C 1
ATOM 3779 O O . LEU B 1 264 ? 25.837 50.963 20.754 1.00 20.19 264 LEU B O 1
ATOM 3784 N N . ASN B 1 265 ? 26.558 49.287 19.513 1.00 19.13 265 ASN B N 1
ATOM 3785 C CA . ASN B 1 265 ? 25.148 48.875 19.128 1.00 17.70 265 ASN B CA 1
ATOM 3786 C C . ASN B 1 265 ? 24.357 48.585 20.420 1.00 16.35 265 ASN B C 1
ATOM 3787 O O . ASN B 1 265 ? 24.951 48.160 21.412 1.00 15.59 265 ASN B O 1
ATOM 3792 N N . LEU B 1 266 ? 23.100 49.047 20.471 1.00 15.37 266 LEU B N 1
ATOM 3793 C CA . LEU B 1 266 ? 22.171 48.796 21.590 1.00 14.66 266 LEU B CA 1
ATOM 3794 C C . LEU B 1 266 ? 22.136 47.335 22.089 1.00 13.36 266 LEU B C 1
ATOM 3795 O O . LEU B 1 266 ? 22.187 47.072 23.267 1.00 13.28 266 LEU B O 1
ATOM 3800 N N . ALA B 1 267 ? 22.019 46.409 21.206 1.00 12.52 267 ALA B N 1
ATOM 3801 C CA . ALA B 1 267 ? 21.966 45.047 21.566 1.00 12.05 267 ALA B CA 1
ATOM 3802 C C . ALA B 1 267 ? 23.324 44.546 22.122 1.00 11.83 267 ALA B C 1
ATOM 3803 O O . ALA B 1 267 ? 23.338 43.790 23.068 1.00 11.49 267 ALA B O 1
ATOM 3805 N N . ILE B 1 268 ? 24.477 45.012 21.579 1.00 11.72 268 ILE B N 1
ATOM 3806 C CA . ILE B 1 268 ? 25.790 44.545 22.149 1.00 11.73 268 ILE B CA 1
ATOM 3807 C C . ILE B 1 268 ? 25.892 45.079 23.531 1.00 11.53 268 ILE B C 1
ATOM 3808 O O . ILE B 1 268 ? 26.323 44.418 24.490 1.00 11.23 268 ILE B O 1
ATOM 3813 N N . ALA B 1 269 ? 25.497 46.344 23.668 1.00 11.53 269 ALA B N 1
ATOM 3814 C CA . ALA B 1 269 ? 25.626 47.017 24.969 1.00 11.55 269 ALA B CA 1
ATOM 3815 C C . ALA B 1 269 ? 24.722 46.376 25.982 1.00 11.67 269 ALA B C 1
ATOM 3816 O O . ALA B 1 269 ? 25.141 46.154 27.153 1.00 11.79 269 ALA B O 1
ATOM 3818 N N . THR B 1 270 ? 23.501 46.005 25.545 1.00 11.61 270 THR B N 1
ATOM 3819 C CA . THR B 1 270 ? 22.602 45.306 26.431 1.00 11.62 270 THR B CA 1
ATOM 3820 C C . THR B 1 270 ? 23.164 43.962 26.810 1.00 11.90 270 THR B C 1
ATOM 3821 O O . THR B 1 270 ? 23.035 43.555 27.956 1.00 12.04 270 THR B O 1
ATOM 3825 N N . GLY B 1 271 ? 23.785 43.222 25.896 1.00 12.22 271 GLY B N 1
ATOM 3826 C CA . GLY B 1 271 ? 24.354 41.915 26.247 1.00 12.59 271 GLY B CA 1
ATOM 3827 C C . GLY B 1 271 ? 25.460 42.035 27.303 1.00 13.14 271 GLY B C 1
ATOM 3828 O O . GLY B 1 271 ? 25.536 41.253 28.309 1.00 13.07 271 GLY B O 1
ATOM 3829 N N . ILE B 1 272 ? 26.302 43.049 27.098 1.00 13.52 272 ILE B N 1
ATOM 3830 C CA . ILE B 1 272 ? 27.369 43.304 28.043 1.00 14.31 272 ILE B CA 1
ATOM 3831 C C . ILE B 1 272 ? 26.809 43.679 29.399 1.00 14.68 272 ILE B C 1
ATOM 3832 O O . ILE B 1 272 ? 27.188 43.138 30.366 1.00 14.65 272 ILE B O 1
ATOM 3845 N N . LEU B 1 274 ? 23.863 42.755 30.542 1.00 14.77 274 LEU B N 1
ATOM 3846 C CA . LEU B 1 274 ? 23.186 41.628 31.160 1.00 14.86 274 LEU B CA 1
ATOM 3847 C C . LEU B 1 274 ? 24.221 40.668 31.789 1.00 15.08 274 LEU B C 1
ATOM 3848 O O . LEU B 1 274 ? 24.070 40.175 32.894 1.00 15.15 274 LEU B O 1
ATOM 3853 N N . PHE B 1 275 ? 25.276 40.433 31.089 1.00 15.17 275 PHE B N 1
ATOM 3854 C CA . PHE B 1 275 ? 26.280 39.496 31.599 1.00 16.09 275 PHE B CA 1
ATOM 3855 C C . PHE B 1 275 ? 27.138 40.058 32.695 1.00 17.02 275 PHE B C 1
ATOM 3856 O O . PHE B 1 275 ? 27.845 39.287 33.263 1.00 18.36 275 PHE B O 1
ATOM 3864 N N . GLU B 1 276 ? 27.075 41.374 33.018 1.00 16.92 276 GLU B N 1
ATOM 3865 C CA . GLU B 1 276 ? 27.707 41.882 34.222 1.00 17.34 276 GLU B CA 1
ATOM 3866 C C . GLU B 1 276 ? 26.745 41.904 35.410 1.00 17.22 276 GLU B C 1
ATOM 3867 O O . GLU B 1 276 ? 27.109 41.586 36.512 1.00 16.63 276 GLU B O 1
ATOM 3873 N N . ALA B 1 277 ? 25.506 42.336 35.179 1.00 17.01 277 ALA B N 1
ATOM 3874 C CA . ALA B 1 277 ? 24.477 42.229 36.213 1.00 17.48 277 ALA B CA 1
ATOM 3875 C C . ALA B 1 277 ? 24.307 40.843 36.695 1.00 18.35 277 ALA B C 1
ATOM 3876 O O . ALA B 1 277 ? 23.739 40.617 37.761 1.00 19.85 277 ALA B O 1
ATOM 3878 N N . ARG B 1 278 ? 24.589 39.867 35.868 1.00 19.01 278 ARG B N 1
ATOM 3879 C CA . ARG B 1 278 ? 24.298 38.452 36.240 1.00 19.80 278 ARG B CA 1
ATOM 3880 C C . ARG B 1 278 ? 25.572 37.689 36.474 1.00 20.14 278 ARG B C 1
ATOM 3881 O O . ARG B 1 278 ? 25.472 36.541 36.681 1.00 20.14 278 ARG B O 1
ATOM 3889 N N . ARG B 1 279 ? 26.699 38.404 36.625 1.00 21.01 279 ARG B N 1
ATOM 3890 C CA . ARG B 1 279 ? 28.037 37.870 36.627 1.00 22.32 279 ARG B CA 1
ATOM 3891 C C . ARG B 1 279 ? 28.143 36.923 37.824 1.00 25.23 279 ARG B C 1
ATOM 3892 O O . ARG B 1 279 ? 28.497 35.785 37.671 1.00 25.68 279 ARG B O 1
ATOM 3900 N N . HIS B 1 280 ? 27.725 37.410 38.989 1.00 28.77 280 HIS B N 1
ATOM 3901 C CA . HIS B 1 280 ? 27.600 36.622 40.227 1.00 31.24 280 HIS B CA 1
ATOM 3902 C C . HIS B 1 280 ? 26.572 35.485 40.282 1.00 32.41 280 HIS B C 1
ATOM 3903 O O . HIS B 1 280 ? 26.610 34.732 41.208 1.00 36.21 280 HIS B O 1
ATOM 3910 N N . LEU B 1 281 ? 25.701 35.318 39.302 1.00 32.69 281 LEU B N 1
ATOM 3911 C CA . LEU B 1 281 ? 24.699 34.265 39.298 1.00 33.89 281 LEU B CA 1
ATOM 3912 C C . LEU B 1 281 ? 24.842 33.228 38.171 1.00 34.61 281 LEU B C 1
ATOM 3913 O O . LEU B 1 281 ? 24.044 32.295 38.081 1.00 36.15 281 LEU B O 1
ATOM 3918 N N . LEU B 1 282 ? 25.771 33.435 37.248 1.00 33.91 282 LEU B N 1
ATOM 3919 C CA . LEU B 1 282 ? 26.032 32.463 36.186 1.00 33.64 282 LEU B CA 1
ATOM 3920 C C . LEU B 1 282 ? 27.395 31.684 36.391 1.00 34.74 282 LEU B C 1
ATOM 3921 O O . LEU B 1 282 ? 28.410 32.283 36.716 1.00 32.74 282 LEU B O 1
ATOM 3926 N N . SER B 1 283 ? 27.376 30.361 36.163 1.00 36.60 283 SER B N 1
ATOM 3927 C CA . SER B 1 283 ? 28.565 29.464 36.318 1.00 37.99 283 SER B CA 1
ATOM 3928 C C . SER B 1 283 ? 28.355 28.146 35.551 1.00 35.35 283 SER B C 1
ATOM 3929 O O . SER B 1 283 ? 27.210 27.899 35.164 1.00 31.27 283 SER B O 1
#

Secondary structure (DSSP, 8-state):
--EEEE--TTSHHHHHHHGGGSHHHHHHHTB--B-HHHHHHHHHTT--EEEEE--HHHHHHHHHHHHT-EEEEE-HHHHHHHT--SS---EEEEB-----GGG----TT-EEEEEES---HHHHHHHHHHHHHHT--EEEEESS---TTSHHHHHH--GGGTS-EEEE-HHHHHHHHHHTT-EEEEE-STT-EEGGGS--SSS-EEE---TTT---HHHHTT-SEEEE---SSS-----HHHHHH--TTTTGGG---/--EEEE--TTSHHHHHHHGGGSHHHHHHTTB--B-HHHHHHHHHHTPPEEEEE--HHHHHHHHHHHHT-EEEEE-HHHHHHHHT-SS---EEEEB-----GGG----TT-EEEEEES---HHHHHHHHHHHHHHT--EEEEESS---TTSHHHHHH--GGGTS-EEEE-HHHHHHHHHHTT-EEEEE-STT-EEGGGS--SSS-EEE---TTT---HHHHHH-SEEEE---------HHHHHH--TTTTGGG--

InterPro domains:
  IPR001537 tRNA/rRNA methyltransferase, SpoU type [PF00588] (135-275)
  IPR013123 RNA 2-O ribose methyltransferase, substrate binding [SM00967] (48-124)
  IPR029026 tRNA (guanine-N1-)-methyltransferase, N-terminal [G3DSA:3.40.1280.10] (129-288)
  IPR029028 Alpha/beta knot methyltransferases [SSF75217] (121-282)
  IPR029064 Ribosomal protein eL30-like superfamily [G3DSA:3.30.1330.30] (19-121)
  IPR029064 Ribosomal protein eL30-like superfamily [SSF55315] (20-120)
  IPR051259 Ribosomal RNA Methyltransferase [PTHR43191] (17-279)
  IPR053888 MRM3-like, substrate binding domain [PF22435] (26-116)

Organism: Rhizobium meliloti (strain 1021) (NCBI:txid266834)

Radius of gyration: 24.94 Å; Cα contacts (8 Å, |Δi|>4): 1002; chains: 2; bounding box: 68×61×65 Å

Solvent-accessible surface area: 23287 Å² total

B-factor: mean 39.43, std 21.46, range [11.23, 129.94]

Foldseek 3Di:
DEEDEDEDCPDVVLVLLLCLLDDVSCVVVQKFAFDPVLLVVLVVLPWAWAEKEDVSSVVSCVVNVVVPHYYYYYDPVSVCSSLVHPDGGIDTMTHHDADELVVDADDALAEEEEEEAAEDLLLQLLLLQLCVVLVHQEYEYEPDHPDCRRSSNRVSHSSSSPHHYHYDYHVVVLVSVVVRFEAEEEEDLPPADEQLPDDLHPGYYYYYYYQPPTDDPVVVVSHNHYYDHDDPDSDPPDDPNRVSNVNCSSCVVPDDD/DQEDEDEDCPPPVLVLLLCLLDPVSCVVQQKFAFDLVLLVVLVVLPFQWAEKEDVVVVVSCVSQVVRPHGYYYYDPVSVCVSLVDPPGHTDTMTHHDADELLPDQDDALAEEEEEEAAEDLLLLLLLLQLCQVLVHQEYEYEAHHPDCRNPSSNVNHSSVSPHHYHYDYPVVVLVSVVPRFEQEEEADDPQADAPLVDDLHPTHYYYYAYQPPTDDPSVVVSHNHYYDHDDVVHHDDNNVVSSCSCNSCVVPDD

CATH classification: 3.40.1280.10